Protein AF-A0A8J7MFQ8-F1 (afdb_monomer)

Radius of gyration: 33.69 Å; Cα contacts (8 Å, |Δi|>4): 1720; chains: 1; bounding box: 83×65×97 Å

Solvent-accessible surface area (backbone atoms only — not comparable to full-atom values): 35535 Å² total; per-residue (Å²): 137,80,77,78,64,94,74,76,73,58,37,31,50,92,82,82,82,95,74,84,88,79,73,49,67,64,44,39,50,71,27,27,42,55,61,32,41,74,76,40,66,82,61,28,21,62,82,36,40,43,28,40,36,26,29,36,77,41,82,85,57,55,12,30,39,45,61,48,83,76,19,79,51,64,63,86,39,49,34,44,31,30,82,93,31,46,75,94,58,68,66,74,48,88,53,82,77,22,49,20,75,64,37,34,54,33,40,30,36,20,47,6,61,85,56,19,55,23,46,40,53,62,28,41,39,39,30,29,40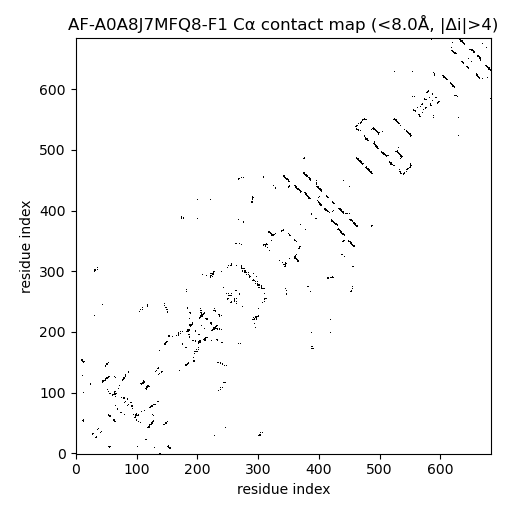,70,36,37,48,59,53,28,50,66,63,65,51,86,72,84,37,50,36,35,25,29,47,42,41,57,51,83,86,59,83,69,58,64,74,55,30,53,50,47,16,49,46,53,24,31,39,21,66,76,65,51,34,30,40,24,21,18,18,44,49,82,52,67,53,38,54,55,32,66,28,70,52,42,48,23,18,15,25,68,81,38,65,35,17,37,46,62,45,98,82,64,28,78,30,18,45,25,16,22,56,43,73,39,14,42,55,6,17,22,46,53,33,21,43,48,44,32,47,41,45,38,10,76,70,36,46,26,37,93,91,33,32,73,59,44,51,35,37,53,36,45,50,18,28,44,39,34,24,17,44,71,52,93,88,67,64,59,58,90,62,42,33,44,16,43,76,39,12,46,11,36,38,19,46,31,49,18,48,49,23,41,54,42,17,73,51,73,64,47,44,76,51,74,41,64,57,93,57,80,89,67,77,73,96,75,79,95,52,62,48,89,59,59,31,17,27,34,72,50,73,45,54,37,60,65,64,97,82,47,62,15,20,13,35,36,33,38,34,42,71,46,69,87,49,80,80,40,30,28,31,37,33,30,19,36,23,37,66,46,55,71,89,56,92,64,57,58,33,55,36,36,38,35,28,36,56,91,80,58,43,77,74,46,65,11,57,31,80,64,40,52,48,29,40,44,77,46,71,76,38,64,54,42,47,35,32,41,36,47,32,38,49,52,84,52,56,75,60,64,60,47,58,35,17,39,20,37,35,57,38,74,28,22,34,42,56,42,78,60,43,40,43,59,74,36,22,33,28,35,40,35,37,41,41,84,66,45,80,64,39,60,18,35,41,33,28,39,16,79,42,94,87,49,77,66,41,81,74,51,69,48,56,50,95,65,44,65,49,74,46,75,81,47,57,52,64,36,56,38,27,36,36,41,23,21,19,37,87,88,37,54,24,63,72,46,71,33,52,37,54,23,36,40,51,64,32,40,52,26,29,74,76,67,74,38,52,55,74,50,74,76,44,13,53,81,26,46,70,51,67,62,78,54,26,42,48,55,25,63,55,41,61,57,63,64,82,53,68,56,82,71,69,79,78,35,60,46,78,47,80,43,80,54,96,94,41,60,23,52,30,45,37,35,46,29,74,47,69,66,70,69,52,46,83,42,63,32,39,22,74,74,87,75,62,73,44,64,50,75,87,50,36,39,83,77,42,82,55,53,44,35,43,27,36,28,41,54,58,58,62,85,91,60,93,59,78,46,77,48,84,44,74,44,76,108

pLDDT: mean 88.93, std 12.57, range [28.03, 98.88]

Secondary structure (DSSP, 8-state):
-----SS----B-----------HHHHHHHTTHHHHHHH-TT-S-TT-EEEEEE--S-BTTB--BPPGGGTTS-GGGEEEE-SSSPSSS------GGGB-HHHHHHHHHHS-TTT-S-SS-SEEEEEEHHHIIIIIITTT---S-SEEEE--BS-SSSPPPHHHHHHHHHHHHHHHHHHT-EEEEE--SSSSPPTTTT-SSSEEEEESSS----PPPTTS----SEEESSSSHHHHHHHHHHHHHHHHHHHHTTTT-TT-HHHHTSHHHHHHHHHHHPBPPTT----TT-SSBTTTBT-B--HHHHHHHHHT-B---SEEEEEETT---PPPS--S-----SEEEEEEEEE-PEETTEEEEEEEEEEEEE---TTPEEEEEEEEE-PPPTT-SS---EEEEEEETTTTEEEEEE--SS-SEEEEEEEEE-SEEEEEEEEE-SSS-S-SEEEEEEEEEEEEEPPPPEEEEEEE-SSS-EEEEEE---SS-SEEEEEEESSSSS--EEEEEEETT--EEEE--PPTT-EEEEEEEEEETTEE-PPEEEEEEPPPHHHHHHHHHHS--SS-GGGSTT--SSSSS--HHHHHHHT--TTS--S--TTSEEEEEEEETTEEEEEEEEE-SSPPSSEEEEEEEESSSSS-B-STTTEEEEEE-SSEEEEEESS--TT-S--EEEEEEEE-

Mean predicted aligned error: 10.12 Å

InterPro domains:
  IPR000209 Peptidase S8/S53 domain [PF00082] (144-289)
  IPR003961 Fibronectin type III [PS50853] (464-554)
  IPR003961 Fibronectin type III [cd00063] (462-542)
  IPR008979 Galactose-binding-like domain superfamily [SSF49785] (358-456)
  IPR013783 Immunoglobulin-like fold [G3DSA:2.60.40.10] (468-555)
  IPR036116 Fibronectin type III superfamily [SSF49265] (455-537)
  IPR036852 Peptidase S8/S53 domain superfamily [G3DSA:3.40.50.200] (34-314)
  IPR036852 Peptidase S8/S53 domain superfamily [SSF52743] (40-305)

Sequence (684 aa):
MCVLGKQLLWLSCLMLVLFPQWTSAGELDEMGYSELMARQPALDGSGETVAMVEAMLSTDPPTYQPNPASTGLTTELFKYYDDDNPYPGVNDGYNSAKYSWHANAVVQAYCDTSTGVVKNPASVEVFEANSFINSVVGNGTAINSSVVNQSFIFTLSEQLPQTTSDAINSVYDNYTLNHDILFVSGVDNNSATPASAESYNGLHVGVLTATSSNQLTVDGRLKPEIISPGDRTSYATPYASGSAALLMQAAKLNHGGEGTSADAQQTVVVKTLLVNGAVKPDGWSRLAGESLARKWGAGMLDVNRSHLQLQGGQQAASVAELITAGSAPVPAPEVGVRVASLVGWNYATLSNDRVLGIRGDSVHHYYFTLPDVASANYQLTSSISWNRLANDTGINNLDFYLYERSSGNVVASSTSSVDNLEHIYQRDLPAGDYVLTVTKLANDRESVSQDYALAYAFEEQPVAPSDFLAEMLSDREISLSWMDVSSNETGYRILRSTSSSSGFTELTTVAADVVSYIDSSASPDTTYYYKLASVIGRAASDDLQANATTMKELDYWRLVNFGDSQPAGNSADEADYDGDGWSNLLEFALGSDPLASSDFPAGNFSLAMEEIDSSEYLTLSISRAALRTGISYQVEVSDNLEDWNSGEAYTVGLEDSETLLKVRLAETLGTVDKRFLRLKVAVD

Structure (mmCIF, N/CA/C/O backbone):
data_AF-A0A8J7MFQ8-F1
#
_entry.id   AF-A0A8J7MFQ8-F1
#
loop_
_atom_site.group_PDB
_atom_site.id
_atom_site.type_symbol
_atom_site.label_atom_id
_atom_site.label_alt_id
_atom_site.label_comp_id
_atom_site.label_asym_id
_atom_site.label_entity_id
_atom_site.label_seq_id
_atom_site.pdbx_PDB_ins_code
_atom_site.Cartn_x
_atom_site.Cartn_y
_atom_site.Cartn_z
_atom_site.occupancy
_atom_site.B_iso_or_equiv
_atom_site.auth_seq_id
_atom_site.auth_comp_id
_atom_site.auth_asym_id
_atom_site.auth_atom_id
_atom_site.pdbx_PDB_model_num
ATOM 1 N N . MET A 1 1 ? -5.767 23.389 30.834 1.00 29.95 1 MET A N 1
ATOM 2 C CA . MET A 1 1 ? -4.974 24.623 30.626 1.00 29.95 1 MET A CA 1
ATOM 3 C C . MET A 1 1 ? -3.517 24.350 30.972 1.00 29.95 1 MET A C 1
ATOM 5 O O . MET A 1 1 ? -3.057 24.729 32.043 1.00 29.95 1 MET A O 1
ATOM 9 N N . CYS A 1 2 ? -2.793 23.663 30.088 1.00 28.03 2 CYS A N 1
ATOM 10 C CA . CYS A 1 2 ? -1.341 23.772 30.077 1.00 28.03 2 CYS A CA 1
ATOM 11 C C . CYS A 1 2 ? -1.048 24.917 29.111 1.00 28.03 2 CYS A C 1
ATOM 13 O O . CYS A 1 2 ? -1.296 24.791 27.916 1.00 28.03 2 CYS A O 1
ATOM 15 N N . VAL A 1 3 ? -0.654 26.074 29.638 1.00 33.47 3 VAL A N 1
ATOM 16 C CA . VAL A 1 3 ? -0.114 27.145 28.802 1.00 33.47 3 VAL A CA 1
ATOM 17 C C . VAL A 1 3 ? 1.255 26.638 28.364 1.00 33.47 3 VAL A C 1
ATOM 19 O O . VAL A 1 3 ? 2.236 26.827 29.082 1.00 33.47 3 VAL A O 1
ATOM 22 N N . LEU A 1 4 ? 1.311 25.930 27.231 1.00 44.47 4 LEU A N 1
ATOM 23 C CA . LEU A 1 4 ? 2.538 25.823 26.450 1.00 44.47 4 LEU A CA 1
ATOM 24 C C . LEU A 1 4 ? 2.930 27.277 26.179 1.00 44.47 4 LEU A C 1
ATOM 26 O O . LEU A 1 4 ? 2.248 27.996 25.451 1.00 44.47 4 LEU A O 1
ATOM 30 N N . GLY A 1 5 ? 3.900 27.787 26.942 1.00 35.28 5 GLY A N 1
ATOM 31 C CA . GLY A 1 5 ? 4.305 29.182 26.844 1.00 35.28 5 GLY A CA 1
ATOM 32 C C . GLY A 1 5 ? 4.669 29.498 25.398 1.00 35.28 5 GLY A C 1
ATOM 33 O O . GLY A 1 5 ? 5.171 28.627 24.696 1.00 35.28 5 GLY A O 1
ATOM 34 N N . LYS A 1 6 ? 4.471 30.750 24.968 1.00 36.03 6 LYS A N 1
ATOM 35 C CA . LYS A 1 6 ? 4.876 31.293 23.652 1.00 36.03 6 LYS A CA 1
ATOM 36 C C . LYS A 1 6 ? 6.386 31.158 23.327 1.00 36.03 6 LYS A C 1
ATOM 38 O O . LYS A 1 6 ? 6.907 31.878 22.481 1.00 36.03 6 LYS A O 1
ATOM 43 N N . GLN A 1 7 ? 7.130 30.305 24.024 1.00 36.09 7 GLN A N 1
ATOM 44 C CA . GLN A 1 7 ? 8.532 30.025 23.768 1.00 36.09 7 GLN A CA 1
ATOM 45 C C . GLN A 1 7 ? 8.661 29.020 22.621 1.00 36.09 7 GLN A C 1
ATOM 47 O O . GLN A 1 7 ? 8.711 27.817 22.838 1.00 36.09 7 GLN A O 1
ATOM 52 N N . LEU A 1 8 ? 8.689 29.581 21.409 1.00 39.44 8 LEU A N 1
ATOM 53 C CA . LEU A 1 8 ? 9.356 29.087 20.200 1.00 39.44 8 LEU A CA 1
ATOM 54 C C . LEU A 1 8 ? 9.485 27.555 20.069 1.00 39.44 8 LEU A C 1
ATOM 56 O O . LEU A 1 8 ? 10.566 26.998 20.264 1.00 39.44 8 LEU A O 1
ATOM 60 N N . LEU A 1 9 ? 8.413 26.895 19.628 1.00 44.69 9 LEU A N 1
ATOM 61 C CA . LEU A 1 9 ? 8.547 25.663 18.849 1.00 44.69 9 LEU A CA 1
ATOM 62 C C . LEU A 1 9 ? 8.965 26.087 17.434 1.00 44.69 9 LEU A C 1
ATOM 64 O O . LEU A 1 9 ? 8.158 26.601 16.661 1.00 44.69 9 LEU A O 1
ATOM 68 N N . TRP A 1 10 ? 10.257 25.966 17.116 1.00 44.00 10 TRP A N 1
ATOM 69 C CA . TRP A 1 10 ? 10.751 26.158 15.750 1.00 44.00 10 TRP A CA 1
ATOM 70 C C . TRP A 1 10 ? 10.302 24.967 14.895 1.00 44.00 10 TRP A C 1
ATOM 72 O O . TRP A 1 10 ? 11.038 23.997 14.722 1.00 44.00 10 TRP A O 1
ATOM 82 N N . LEU A 1 11 ? 9.069 25.046 14.402 1.00 49.06 11 LEU A N 1
ATOM 83 C CA . LEU A 1 11 ? 8.521 24.156 13.387 1.00 49.06 11 LEU A CA 1
ATOM 84 C C . LEU A 1 11 ? 9.092 24.553 12.029 1.00 49.06 11 LEU A C 1
ATOM 86 O O . LEU A 1 11 ? 9.207 25.739 11.723 1.00 49.06 11 LEU A O 1
ATOM 90 N N . SER A 1 12 ? 9.414 23.577 11.193 1.00 43.16 12 SER A N 1
ATOM 91 C CA . SER A 1 12 ? 9.717 23.854 9.792 1.00 43.16 12 SER A CA 1
ATOM 92 C C . SER A 1 12 ? 9.321 22.676 8.915 1.00 43.16 12 SER A C 1
ATOM 94 O O . SER A 1 12 ? 9.260 21.542 9.395 1.00 43.16 12 SER A O 1
ATOM 96 N N . CYS A 1 13 ? 9.134 22.930 7.625 1.00 47.41 13 CYS A N 1
ATOM 97 C CA . CYS A 1 13 ? 9.001 21.863 6.646 1.00 47.41 13 CYS A CA 1
ATOM 98 C C . CYS A 1 13 ? 10.319 21.088 6.489 1.00 47.41 13 CYS A C 1
ATOM 100 O O . CYS A 1 13 ? 11.410 21.628 6.676 1.00 47.41 13 CYS A O 1
ATOM 102 N N . LEU A 1 14 ? 10.216 19.833 6.059 1.00 50.78 14 LEU A N 1
ATOM 103 C CA . LEU A 1 14 ? 11.346 18.966 5.723 1.00 50.78 14 LEU A CA 1
ATOM 104 C C . LEU A 1 14 ? 12.171 19.554 4.551 1.00 50.78 14 LEU A C 1
ATOM 106 O O . LEU A 1 14 ? 11.951 19.217 3.391 1.00 50.78 14 LEU A O 1
ATOM 110 N N . MET A 1 15 ? 13.121 20.459 4.822 1.00 38.81 15 MET A N 1
ATOM 111 C CA . MET A 1 15 ? 14.023 21.032 3.810 1.00 38.81 15 MET A CA 1
ATOM 112 C C . MET A 1 15 ? 15.295 20.191 3.634 1.00 38.81 15 MET A C 1
ATOM 114 O O . MET A 1 15 ? 16.070 20.038 4.571 1.00 38.81 15 MET A O 1
ATOM 118 N N . LEU A 1 16 ? 15.571 19.743 2.403 1.00 33.12 16 LEU A N 1
ATOM 119 C CA . LEU A 1 16 ? 16.632 20.307 1.550 1.00 33.12 16 LEU A CA 1
ATOM 120 C C . LEU A 1 16 ? 16.629 19.620 0.165 1.00 33.12 16 LEU A C 1
ATOM 122 O O . LEU A 1 16 ? 16.519 18.398 0.060 1.00 33.12 16 LEU A O 1
ATOM 126 N N . VAL A 1 17 ? 16.879 20.452 -0.851 1.00 32.59 17 VAL A N 1
ATOM 127 C CA . VAL A 1 17 ? 17.208 20.195 -2.268 1.00 32.59 17 VAL A CA 1
ATOM 128 C C . VAL A 1 17 ? 16.047 20.175 -3.281 1.00 32.59 17 VAL A C 1
ATOM 130 O O . VAL A 1 17 ? 15.182 19.306 -3.283 1.00 32.59 17 VAL A O 1
ATOM 133 N N . LEU A 1 18 ? 16.107 21.168 -4.179 1.00 38.00 18 LEU A N 1
ATOM 134 C CA . LEU A 1 18 ? 15.392 21.279 -5.451 1.00 38.00 18 LEU A CA 1
ATOM 135 C C . LEU A 1 18 ? 15.743 20.100 -6.367 1.00 38.00 18 LEU A C 1
ATOM 137 O O . LEU A 1 18 ? 16.881 20.017 -6.821 1.00 38.00 18 LEU A O 1
ATOM 141 N N . PHE A 1 19 ? 14.762 19.266 -6.703 1.00 35.38 19 PHE A N 1
ATOM 142 C CA . PHE A 1 19 ? 14.814 18.343 -7.840 1.00 35.38 19 PHE A CA 1
ATOM 143 C C . PHE A 1 19 ? 13.423 18.227 -8.491 1.00 35.38 19 PHE A C 1
ATOM 145 O O . PHE A 1 19 ? 12.433 18.611 -7.865 1.00 35.38 19 PHE A O 1
ATOM 152 N N . PRO A 1 20 ? 13.342 17.806 -9.770 1.00 34.34 20 PRO A N 1
ATOM 153 C CA . PRO A 1 20 ? 12.116 17.872 -10.554 1.00 34.34 20 PRO A CA 1
ATOM 154 C C . PRO A 1 20 ? 11.064 16.917 -9.988 1.00 34.34 20 PRO A C 1
ATOM 156 O O . PRO A 1 20 ? 11.384 15.788 -9.628 1.00 34.34 20 PRO A O 1
ATOM 159 N N . GLN A 1 21 ? 9.817 17.381 -9.936 1.00 38.88 21 GLN A N 1
ATOM 160 C CA . GLN A 1 21 ? 8.656 16.571 -9.586 1.00 38.88 21 GLN A CA 1
ATOM 161 C C . GLN A 1 21 ? 8.480 15.446 -10.617 1.00 38.88 21 GLN A C 1
ATOM 163 O O . GLN A 1 21 ? 8.310 15.726 -11.805 1.00 38.88 21 GLN A O 1
ATOM 168 N N . TRP A 1 22 ? 8.500 14.192 -10.163 1.00 41.41 22 TRP A N 1
ATOM 169 C CA . TRP A 1 22 ? 8.117 13.034 -10.966 1.00 41.41 22 TRP A CA 1
ATOM 170 C C . TRP A 1 22 ? 6.780 12.478 -10.455 1.00 41.41 22 TRP A C 1
ATOM 172 O O . TRP A 1 22 ? 6.706 11.925 -9.371 1.00 41.41 22 TRP A O 1
ATOM 182 N N . THR A 1 23 ? 5.748 12.683 -11.283 1.00 44.75 23 THR A N 1
ATOM 183 C CA . THR A 1 23 ? 4.590 11.807 -11.572 1.00 44.75 23 THR A CA 1
ATOM 184 C C . THR A 1 23 ? 3.717 11.255 -10.430 1.00 44.75 23 THR A C 1
ATOM 186 O O . THR A 1 23 ? 4.077 10.286 -9.779 1.00 44.75 23 THR A O 1
ATOM 189 N N . SER A 1 24 ? 2.473 11.744 -10.351 1.00 60.09 24 SER A N 1
ATOM 190 C CA . SER A 1 24 ? 1.407 11.290 -9.436 1.00 60.09 24 SER A CA 1
ATOM 191 C C . SER A 1 24 ? 0.603 10.066 -9.899 1.00 60.09 24 SER A C 1
ATOM 193 O O . SER A 1 24 ? 0.002 9.382 -9.079 1.00 60.09 24 SER A O 1
ATOM 195 N N . ALA A 1 25 ? 0.539 9.778 -11.205 1.00 59.59 25 ALA A N 1
ATOM 196 C CA . ALA A 1 25 ? -0.345 8.722 -11.719 1.00 59.59 25 ALA A CA 1
ATOM 197 C C . ALA A 1 25 ? 0.079 7.319 -11.247 1.00 59.59 25 ALA A C 1
ATOM 199 O O . ALA A 1 25 ? -0.765 6.554 -10.793 1.00 59.59 25 ALA A O 1
ATOM 200 N N . GLY A 1 26 ? 1.384 7.022 -11.287 1.00 72.69 26 GLY A N 1
ATOM 201 C CA . GLY A 1 26 ? 1.918 5.746 -10.798 1.00 72.69 26 GLY A CA 1
ATOM 202 C C . GLY A 1 26 ? 1.731 5.567 -9.290 1.00 72.69 26 GLY A C 1
ATOM 203 O O . GLY A 1 26 ? 1.365 4.486 -8.850 1.00 72.69 26 GLY A O 1
ATOM 204 N N . GLU A 1 27 ? 1.883 6.636 -8.504 1.00 82.56 27 GLU A N 1
ATOM 205 C CA . GLU A 1 27 ? 1.684 6.600 -7.048 1.00 82.56 27 GLU A CA 1
ATOM 206 C C . GLU A 1 27 ? 0.216 6.337 -6.673 1.00 82.56 27 GLU A C 1
ATOM 208 O O . GLU A 1 27 ? -0.064 5.527 -5.790 1.00 82.56 27 GLU A O 1
ATOM 213 N N . LEU A 1 28 ? -0.738 6.966 -7.373 1.00 88.06 28 LEU A N 1
ATOM 214 C CA . LEU A 1 28 ? -2.168 6.699 -7.183 1.00 88.06 28 LEU A CA 1
ATOM 215 C C . LEU A 1 28 ? -2.523 5.240 -7.528 1.00 88.06 28 LEU A C 1
ATOM 217 O O . LEU A 1 28 ? -3.304 4.606 -6.812 1.00 88.06 28 LEU A O 1
ATOM 221 N N . ASP A 1 29 ? -1.938 4.690 -8.593 1.00 87.75 29 ASP A N 1
ATOM 222 C CA . ASP A 1 29 ? -2.116 3.284 -8.967 1.00 87.75 29 ASP A CA 1
ATOM 223 C C . ASP A 1 29 ? -1.522 2.334 -7.908 1.00 87.75 29 ASP A C 1
ATOM 225 O O . ASP A 1 29 ? -2.185 1.374 -7.500 1.00 87.75 29 ASP A O 1
ATOM 229 N N . GLU A 1 30 ? -0.320 2.632 -7.396 1.00 86.06 30 GLU A N 1
ATOM 230 C CA . GLU A 1 30 ? 0.351 1.853 -6.343 1.00 86.06 30 GLU A CA 1
ATOM 231 C C . GLU A 1 30 ? -0.513 1.719 -5.084 1.00 86.06 30 GLU A C 1
ATOM 233 O O . GLU A 1 30 ? -0.597 0.630 -4.513 1.00 86.06 30 GLU A O 1
ATOM 238 N N . MET A 1 31 ? -1.224 2.783 -4.698 1.00 92.19 31 MET A N 1
ATOM 239 C CA . MET A 1 31 ? -2.114 2.778 -3.530 1.00 92.19 31 MET A CA 1
ATOM 240 C C . MET A 1 31 ? -3.567 2.361 -3.820 1.00 92.19 31 MET A C 1
ATOM 242 O O . MET A 1 31 ? -4.473 2.615 -3.019 1.00 92.19 31 MET A O 1
ATOM 246 N N . GLY A 1 32 ? -3.829 1.757 -4.982 1.00 93.69 32 GLY A N 1
ATOM 247 C CA . GLY A 1 32 ? -5.149 1.241 -5.357 1.00 93.69 32 GLY A CA 1
ATOM 248 C C . GLY A 1 32 ? -6.208 2.316 -5.631 1.00 93.69 32 GLY A C 1
ATOM 249 O O . GLY A 1 32 ? -7.392 1.999 -5.748 1.00 93.69 32 GLY A O 1
ATOM 250 N N . TYR A 1 33 ? -5.832 3.590 -5.757 1.00 95.38 33 TYR A N 1
ATOM 251 C CA . TYR A 1 33 ? -6.784 4.682 -5.974 1.00 95.38 33 TYR A CA 1
ATOM 252 C C . TYR A 1 33 ? -7.521 4.553 -7.307 1.00 95.38 33 TYR A C 1
ATOM 254 O O . TYR A 1 33 ? -8.744 4.686 -7.355 1.00 95.38 33 TYR A O 1
ATOM 262 N N . SER A 1 34 ? -6.807 4.258 -8.393 1.00 92.44 34 SER A N 1
ATOM 263 C CA . SER A 1 34 ? -7.421 4.177 -9.722 1.00 92.44 34 SER A CA 1
ATOM 264 C C . SER A 1 34 ? -8.443 3.049 -9.831 1.00 92.44 34 SER A C 1
ATOM 266 O O . SER A 1 34 ? -9.480 3.215 -10.473 1.00 92.44 34 SER A O 1
ATOM 268 N N . GLU A 1 35 ? -8.221 1.932 -9.138 1.00 93.06 35 GLU A N 1
ATOM 269 C CA . GLU A 1 35 ? -9.202 0.847 -9.039 1.00 93.06 35 GLU A CA 1
ATOM 270 C C . GLU A 1 35 ? -10.442 1.266 -8.250 1.00 93.06 35 GLU A C 1
ATOM 272 O O . GLU A 1 35 ? -11.569 0.969 -8.661 1.00 93.06 35 GLU A O 1
ATOM 277 N N . LEU A 1 36 ? -10.246 1.985 -7.137 1.00 96.50 36 LEU A N 1
ATOM 278 C CA . LEU A 1 36 ? -11.355 2.543 -6.372 1.00 96.50 36 LEU A CA 1
ATOM 279 C C . LEU A 1 36 ? -12.179 3.484 -7.252 1.00 96.50 36 LEU A C 1
ATOM 281 O O . LEU A 1 36 ? -13.397 3.347 -7.300 1.00 96.50 36 LEU A O 1
ATOM 285 N N . MET A 1 37 ? -11.537 4.393 -7.988 1.00 95.38 37 MET A N 1
ATOM 286 C CA . MET A 1 37 ? -12.227 5.337 -8.872 1.00 95.38 37 MET A CA 1
ATOM 287 C C . MET A 1 37 ? -12.928 4.645 -10.041 1.00 95.38 37 MET A C 1
ATOM 289 O O . MET A 1 37 ? -14.027 5.049 -10.415 1.00 95.38 37 MET A O 1
ATOM 293 N N . ALA A 1 38 ? -12.350 3.573 -10.589 1.00 95.44 38 ALA A N 1
ATOM 294 C CA . ALA A 1 38 ? -12.999 2.777 -11.627 1.00 95.44 38 ALA A CA 1
ATOM 295 C C . ALA A 1 38 ? -14.292 2.113 -11.120 1.00 95.44 38 ALA A C 1
ATOM 297 O O . ALA A 1 38 ? -15.272 2.007 -11.858 1.00 95.44 38 ALA A O 1
ATOM 298 N N . ARG A 1 39 ? -14.317 1.686 -9.852 1.00 95.88 39 ARG A N 1
ATOM 299 C CA . ARG A 1 39 ? -15.484 1.046 -9.228 1.00 95.88 39 ARG A CA 1
ATOM 300 C C . ARG A 1 39 ? -16.489 2.025 -8.635 1.00 95.88 39 ARG A C 1
ATOM 302 O O . ARG A 1 39 ? -17.683 1.735 -8.623 1.00 95.88 39 ARG A O 1
ATOM 309 N N . GLN A 1 40 ? -16.004 3.124 -8.073 1.00 97.38 40 GLN A N 1
ATOM 310 C CA . GLN A 1 40 ? -16.750 4.084 -7.265 1.00 97.38 40 GLN A CA 1
ATOM 311 C C . GLN A 1 40 ? -16.348 5.521 -7.626 1.00 97.38 40 GLN A C 1
ATOM 313 O O . GLN A 1 40 ? -15.820 6.249 -6.785 1.00 97.38 40 GLN A O 1
ATOM 318 N N . PRO A 1 41 ? -16.636 5.980 -8.855 1.00 96.19 41 PRO A N 1
ATOM 319 C CA . PRO A 1 41 ? -16.250 7.319 -9.308 1.00 96.19 41 PRO A CA 1
ATOM 320 C C . PRO A 1 41 ? -16.927 8.458 -8.526 1.00 96.19 41 PRO A C 1
ATOM 322 O O . PRO A 1 41 ? -16.532 9.609 -8.659 1.00 96.19 41 PRO A O 1
ATOM 325 N N . ALA A 1 42 ? -17.954 8.155 -7.723 1.00 96.12 42 ALA A N 1
ATOM 326 C CA . ALA A 1 42 ? -18.602 9.117 -6.834 1.00 96.12 42 ALA A CA 1
ATOM 327 C C . ALA A 1 42 ? -17.770 9.450 -5.578 1.00 96.12 42 ALA A C 1
ATOM 329 O O . ALA A 1 42 ? -18.092 10.415 -4.890 1.00 96.12 42 ALA A O 1
ATOM 330 N N . LEU A 1 43 ? -16.727 8.670 -5.266 1.00 97.62 43 LEU A N 1
ATOM 331 C CA . LEU A 1 43 ? -15.822 8.928 -4.143 1.00 97.62 43 LEU A CA 1
ATOM 332 C C . LEU A 1 43 ? -14.742 9.947 -4.526 1.00 97.62 43 LEU A C 1
ATOM 334 O O . LEU A 1 43 ? -13.554 9.652 -4.543 1.00 97.62 43 LEU A O 1
ATOM 338 N N . ASP A 1 44 ? -15.171 11.152 -4.878 1.00 95.88 44 ASP A N 1
ATOM 339 C CA . ASP A 1 44 ? -14.313 12.253 -5.321 1.00 95.88 44 ASP A CA 1
ATOM 340 C C . ASP A 1 44 ? -13.949 13.245 -4.202 1.00 95.88 44 ASP A C 1
ATOM 342 O O . ASP A 1 44 ? -13.234 14.217 -4.452 1.00 95.88 44 ASP A O 1
ATOM 346 N N . GLY A 1 45 ? -14.431 13.031 -2.974 1.00 96.94 45 GLY A N 1
ATOM 347 C CA . GLY A 1 45 ? -14.295 13.965 -1.854 1.00 96.94 45 GLY A CA 1
ATOM 348 C C . GLY A 1 45 ? -15.453 14.950 -1.690 1.00 96.94 45 GLY A C 1
ATOM 349 O O . GLY A 1 45 ? -15.422 15.781 -0.781 1.00 96.94 45 GLY A O 1
ATOM 350 N N . SER A 1 46 ? -16.483 14.879 -2.536 1.00 96.94 46 SER A N 1
ATOM 351 C CA . SER A 1 46 ? -17.648 15.757 -2.423 1.00 96.94 46 SER A CA 1
ATOM 352 C C . SER A 1 46 ? -18.346 15.622 -1.071 1.00 96.94 46 SER A C 1
ATOM 354 O O . SER A 1 46 ? -18.668 14.531 -0.601 1.00 96.94 46 SER A O 1
ATOM 356 N N . GLY A 1 47 ? -18.593 16.774 -0.442 1.00 95.69 47 GLY A N 1
ATOM 357 C CA . GLY A 1 47 ? -19.174 16.861 0.900 1.00 95.69 47 GLY A CA 1
ATOM 358 C C . GLY A 1 47 ? -18.157 16.770 2.043 1.00 95.69 47 GLY A C 1
ATOM 359 O O . GLY A 1 47 ? -18.536 17.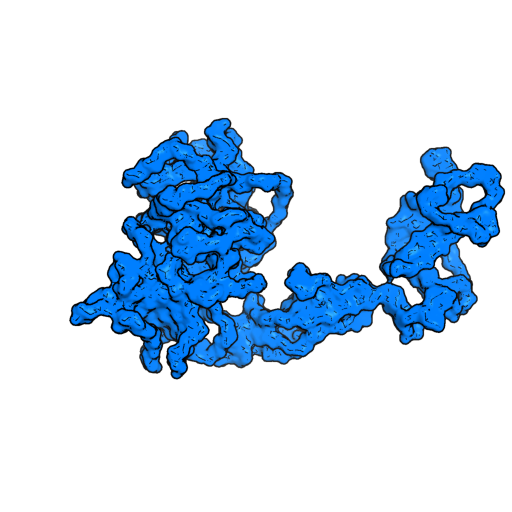023 3.187 1.00 95.69 47 GLY A O 1
ATOM 360 N N . GLU A 1 48 ? -16.885 16.482 1.758 1.00 97.12 48 GLU A N 1
ATOM 361 C CA . GLU A 1 48 ? -15.823 16.472 2.764 1.00 97.12 48 GLU A CA 1
ATOM 362 C C . GLU A 1 48 ? -15.167 17.847 2.896 1.00 97.12 48 GLU A C 1
ATOM 364 O O . GLU A 1 48 ? -14.712 18.441 1.916 1.00 97.12 48 GLU A O 1
ATOM 369 N N . THR A 1 49 ? -15.080 18.345 4.127 1.00 96.75 49 THR A N 1
ATOM 370 C CA . THR A 1 49 ? -14.096 19.372 4.476 1.00 96.75 49 THR A CA 1
ATOM 371 C C . THR A 1 49 ? -12.797 18.660 4.809 1.00 96.75 49 THR A C 1
ATOM 373 O O . THR A 1 49 ? -12.798 17.736 5.617 1.00 96.75 49 THR A O 1
ATOM 376 N N . VAL A 1 50 ? -11.702 19.105 4.205 1.00 96.12 50 VAL A N 1
ATOM 377 C CA . VAL A 1 50 ? -10.359 18.575 4.443 1.00 96.12 50 VAL A CA 1
ATOM 378 C C . VAL A 1 50 ? -9.496 19.643 5.090 1.00 96.12 50 VAL A C 1
ATOM 380 O O . VAL A 1 50 ? -9.564 20.815 4.718 1.00 96.12 50 VAL A O 1
ATOM 383 N N . ALA A 1 51 ? -8.678 19.238 6.058 1.00 97.38 51 ALA A N 1
ATOM 384 C CA . ALA A 1 51 ? -7.764 20.129 6.756 1.00 97.38 51 ALA A CA 1
ATOM 385 C C . ALA A 1 51 ? -6.308 19.705 6.545 1.00 97.38 51 ALA A C 1
ATOM 387 O O . ALA A 1 51 ? -5.985 18.518 6.620 1.00 97.38 51 ALA A O 1
ATOM 388 N N . MET A 1 52 ? -5.430 20.680 6.325 1.00 96.38 52 MET A N 1
ATOM 389 C CA . MET A 1 52 ? -3.979 20.505 6.328 1.00 96.38 52 MET A CA 1
ATOM 390 C C . MET A 1 52 ? -3.333 21.511 7.274 1.00 96.38 52 MET A C 1
ATOM 392 O O . MET A 1 52 ? -3.742 22.671 7.356 1.00 96.38 52 MET A O 1
ATOM 396 N N . VAL A 1 53 ? -2.318 21.058 7.996 1.00 95.69 53 VAL A N 1
ATOM 397 C CA . VAL A 1 53 ? -1.561 21.879 8.935 1.00 95.69 53 VAL A CA 1
ATOM 398 C C . VAL A 1 53 ? -0.120 21.915 8.459 1.00 95.69 53 VAL A C 1
ATOM 400 O O . VAL A 1 53 ? 0.496 20.870 8.273 1.00 95.69 53 VAL A O 1
ATOM 403 N N . GLU A 1 54 ? 0.419 23.115 8.275 1.00 91.81 54 GLU A N 1
ATOM 404 C CA . GLU A 1 54 ? 1.753 23.320 7.717 1.00 91.81 54 GLU A CA 1
ATOM 405 C C . GLU A 1 54 ? 2.623 24.159 8.645 1.00 91.81 54 GLU A C 1
ATOM 407 O O . GLU A 1 54 ? 2.193 25.156 9.233 1.00 91.81 54 GLU A O 1
ATOM 412 N N . ALA A 1 55 ? 3.885 23.755 8.758 1.00 86.38 55 ALA A N 1
ATOM 413 C CA . ALA A 1 55 ? 4.897 24.549 9.429 1.00 86.38 55 ALA A CA 1
ATOM 414 C C . ALA A 1 55 ? 5.326 25.731 8.550 1.00 86.38 55 ALA A C 1
ATOM 416 O O . ALA A 1 55 ? 5.405 25.627 7.326 1.00 86.38 55 ALA A O 1
ATOM 417 N N . MET A 1 56 ? 5.656 26.854 9.182 1.00 82.56 56 MET A N 1
ATOM 418 C CA . MET A 1 56 ? 6.173 28.017 8.466 1.00 82.56 56 MET A CA 1
ATOM 419 C C . MET A 1 56 ? 7.615 27.797 7.971 1.00 82.56 56 MET A C 1
ATOM 421 O O . MET A 1 56 ? 8.457 27.267 8.695 1.00 82.56 56 MET A O 1
ATOM 425 N N . LEU A 1 57 ? 7.925 28.236 6.746 1.00 77.50 57 LEU A N 1
ATOM 426 C CA . LEU A 1 57 ? 9.291 28.224 6.187 1.00 77.50 57 LEU A CA 1
ATOM 427 C C . LEU A 1 57 ? 10.079 29.517 6.458 1.00 77.50 57 LEU A C 1
ATOM 429 O O . LEU A 1 57 ? 11.307 29.531 6.417 1.00 77.50 57 LEU A O 1
ATOM 433 N N . SER A 1 58 ? 9.365 30.608 6.701 1.00 76.69 58 SER A N 1
ATOM 434 C CA . SER A 1 58 ? 9.838 31.944 7.060 1.00 76.69 58 SER A CA 1
ATOM 435 C C . SER A 1 58 ? 8.889 32.485 8.116 1.00 76.69 58 SER A C 1
ATOM 437 O O . SER A 1 58 ? 7.726 32.101 8.111 1.00 76.69 58 SER A O 1
ATOM 439 N N . THR A 1 59 ? 9.358 33.355 9.008 1.00 74.75 59 THR A N 1
ATOM 440 C CA . THR A 1 59 ? 8.562 33.890 10.125 1.00 74.75 59 THR A CA 1
ATOM 441 C C . THR A 1 59 ? 7.989 35.284 9.863 1.00 74.75 59 THR A C 1
ATOM 443 O O . THR A 1 59 ? 7.110 35.716 10.599 1.00 74.75 59 THR A O 1
ATOM 446 N N . ASP A 1 60 ? 8.488 36.009 8.856 1.00 78.56 60 ASP A N 1
ATOM 447 C CA . ASP A 1 60 ? 8.056 37.382 8.551 1.00 78.56 60 ASP A CA 1
ATOM 448 C C . ASP A 1 60 ? 7.970 37.633 7.026 1.00 78.56 60 ASP A C 1
ATOM 450 O O . ASP A 1 60 ? 8.991 37.905 6.385 1.00 78.56 60 ASP A O 1
ATOM 454 N N . PRO A 1 61 ? 6.773 37.498 6.419 1.00 78.38 61 PRO A N 1
ATOM 455 C CA . PRO A 1 61 ? 5.564 36.927 7.022 1.00 78.38 61 PRO A CA 1
ATOM 456 C C . PRO A 1 61 ? 5.669 35.388 7.158 1.00 78.38 61 PRO A C 1
ATOM 458 O O . PRO A 1 61 ? 6.514 34.774 6.497 1.00 78.38 61 PRO A O 1
ATOM 461 N N . PRO A 1 62 ? 4.814 34.745 7.982 1.00 83.44 62 PRO A N 1
ATOM 462 C CA . PRO A 1 62 ? 4.780 33.291 8.115 1.00 83.44 62 PRO A CA 1
ATOM 463 C C . PRO A 1 62 ? 4.417 32.619 6.785 1.00 83.44 62 PRO A C 1
ATOM 465 O O . PRO A 1 62 ? 3.303 32.796 6.290 1.00 83.44 62 PRO A O 1
ATOM 468 N N . THR A 1 63 ? 5.333 31.851 6.188 1.00 90.19 63 THR A N 1
ATOM 469 C CA . THR A 1 63 ? 5.091 31.176 4.899 1.00 90.19 63 THR A CA 1
ATOM 470 C C . THR A 1 63 ? 4.640 29.729 5.078 1.00 90.19 63 THR A C 1
ATOM 472 O O . THR A 1 63 ? 5.455 28.843 5.318 1.00 90.19 63 THR A O 1
ATOM 475 N N . TYR A 1 64 ? 3.339 29.479 4.924 1.00 92.56 64 TYR A N 1
ATOM 476 C CA . TYR A 1 64 ? 2.704 28.159 5.091 1.00 92.56 64 TYR A CA 1
ATOM 477 C C . TYR A 1 64 ? 1.594 27.889 4.061 1.00 92.56 64 TYR A C 1
ATOM 479 O O . TYR A 1 64 ? 1.069 26.783 3.986 1.00 92.56 64 TYR A O 1
ATOM 487 N N . GLN A 1 65 ? 1.205 28.893 3.270 1.00 94.69 65 GLN A N 1
ATOM 488 C CA . GLN A 1 65 ? 0.027 28.806 2.414 1.00 94.69 65 GLN A CA 1
ATOM 489 C C . GLN A 1 65 ? 0.365 28.136 1.074 1.00 94.69 65 GLN A C 1
ATOM 491 O O . GLN A 1 65 ? 1.250 28.631 0.365 1.00 94.69 65 GLN A O 1
ATOM 496 N N . PRO A 1 66 ? -0.346 27.071 0.658 1.00 95.06 66 PRO A N 1
ATOM 497 C CA . PRO A 1 66 ? -0.357 26.671 -0.741 1.00 95.06 66 PRO A CA 1
ATOM 498 C C . PRO A 1 66 ? -1.064 27.721 -1.602 1.00 95.06 66 PRO A C 1
ATOM 500 O O . PRO A 1 66 ? -1.981 28.405 -1.139 1.00 95.06 66 PRO A O 1
ATOM 503 N N . ASN A 1 67 ? -0.688 27.805 -2.878 1.00 94.69 67 ASN A N 1
ATOM 504 C CA . ASN A 1 67 ? -1.403 28.605 -3.864 1.00 94.69 67 ASN A CA 1
ATOM 505 C C . ASN A 1 67 ? -2.566 27.781 -4.457 1.00 94.69 67 ASN A C 1
ATOM 507 O O . ASN A 1 67 ? -2.292 26.794 -5.147 1.00 94.69 67 ASN A O 1
ATOM 511 N N . PRO A 1 68 ? -3.841 28.189 -4.290 1.00 93.81 68 PRO A N 1
ATOM 512 C CA . PRO A 1 68 ? -4.991 27.447 -4.816 1.00 93.81 68 PRO A CA 1
ATOM 513 C C . PRO A 1 68 ? -4.916 27.199 -6.322 1.00 93.81 68 PRO A C 1
ATOM 515 O O . PRO A 1 68 ? -5.320 26.142 -6.801 1.00 93.81 68 PRO A O 1
ATOM 518 N N . ALA A 1 69 ? -4.330 28.141 -7.071 1.00 92.56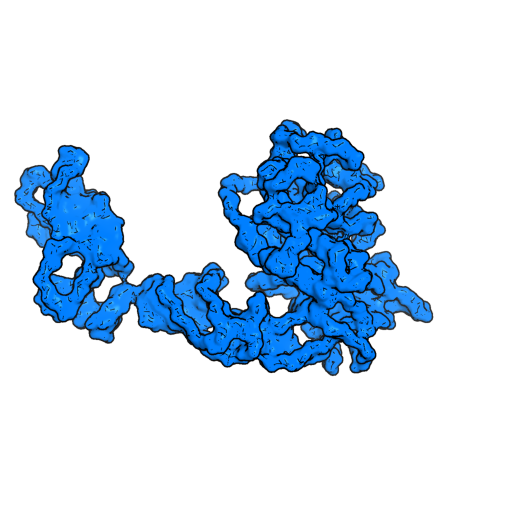 69 ALA A N 1
ATOM 519 C CA . ALA A 1 69 ? -4.198 28.045 -8.522 1.00 92.56 69 ALA A CA 1
ATOM 520 C C . ALA A 1 69 ? -3.354 26.843 -8.986 1.00 92.56 69 ALA A C 1
ATOM 522 O O . ALA A 1 69 ? -3.370 26.514 -10.168 1.00 92.56 69 ALA A O 1
ATOM 523 N N . SER A 1 70 ? -2.623 26.191 -8.078 1.00 91.12 70 SER A N 1
ATOM 524 C CA . SER A 1 70 ? -1.833 24.996 -8.372 1.00 91.12 70 SER A CA 1
ATOM 525 C C . SER A 1 70 ? -2.618 23.681 -8.338 1.00 91.12 70 SER A C 1
ATOM 527 O O . SER A 1 70 ? -2.043 22.668 -8.719 1.00 91.12 70 SER A O 1
ATOM 529 N N . THR A 1 71 ? -3.885 23.705 -7.893 1.00 91.19 71 THR A N 1
ATOM 530 C CA . THR A 1 71 ? -4.690 22.497 -7.599 1.00 91.19 71 THR A CA 1
ATOM 531 C C . THR A 1 71 ? -5.817 22.210 -8.608 1.00 91.19 71 THR A C 1
ATOM 533 O O . THR A 1 71 ? -6.554 21.224 -8.514 1.00 91.19 71 THR A O 1
ATOM 536 N N . GLY A 1 72 ? -6.057 23.144 -9.534 1.00 92.38 72 GLY A N 1
ATOM 537 C CA . GLY A 1 72 ? -7.257 23.162 -10.383 1.00 92.38 72 GLY A CA 1
ATOM 538 C C . GLY A 1 72 ? -8.573 23.450 -9.638 1.00 92.38 72 GLY A C 1
ATOM 539 O O . GLY A 1 72 ? -9.614 23.575 -10.281 1.00 92.38 72 GLY A O 1
ATOM 540 N N . LEU A 1 73 ? -8.542 23.599 -8.309 1.00 94.62 73 LEU A N 1
ATOM 541 C CA . LEU A 1 73 ? -9.691 23.958 -7.480 1.00 94.62 73 LEU A CA 1
ATOM 542 C C . LEU A 1 73 ? -9.924 25.477 -7.460 1.00 94.62 73 LEU A C 1
ATOM 544 O O . LEU A 1 73 ? -9.018 26.287 -7.667 1.00 94.62 73 LEU A O 1
ATOM 548 N N . THR A 1 74 ? -11.162 25.881 -7.175 1.00 92.75 74 THR A N 1
ATOM 549 C CA . THR A 1 74 ? -11.535 27.297 -7.071 1.00 92.75 74 THR A CA 1
ATOM 550 C C . THR A 1 74 ? -11.005 27.916 -5.777 1.00 92.75 74 THR A C 1
ATOM 552 O O . THR A 1 74 ? -11.123 27.324 -4.703 1.00 92.75 74 THR A O 1
ATOM 555 N N . THR A 1 75 ? -10.480 29.141 -5.855 1.00 92.56 75 THR A N 1
ATOM 556 C CA . THR A 1 75 ? -9.877 29.869 -4.722 1.00 92.56 75 THR A CA 1
ATOM 557 C C . THR A 1 75 ? -10.801 30.028 -3.511 1.00 92.56 75 THR A C 1
ATOM 559 O O . THR A 1 75 ? -10.329 30.122 -2.383 1.00 92.56 75 THR A O 1
ATOM 562 N N . GLU A 1 76 ? -12.116 30.037 -3.720 1.00 91.81 76 GLU A N 1
ATOM 563 C CA . GLU A 1 76 ? -13.144 30.206 -2.694 1.00 91.81 76 GLU A CA 1
ATOM 564 C C . GLU A 1 76 ? -13.226 29.026 -1.716 1.00 91.81 76 GLU A C 1
ATOM 566 O O . GLU A 1 76 ? -13.717 29.208 -0.595 1.00 91.81 76 GLU A O 1
ATOM 571 N N . LEU A 1 77 ? -12.745 27.845 -2.124 1.00 93.94 77 LEU A N 1
ATOM 572 C CA . LEU A 1 77 ? -12.699 26.644 -1.286 1.00 93.94 77 LEU A CA 1
ATOM 573 C C . LEU A 1 77 ? -11.625 26.740 -0.202 1.00 93.94 77 LEU A C 1
ATOM 575 O O . LEU A 1 77 ? -11.762 26.104 0.838 1.00 93.94 77 LEU A O 1
ATOM 579 N N . PHE A 1 78 ? -10.582 27.544 -0.416 1.00 95.50 78 PHE A N 1
ATOM 580 C CA . PHE A 1 78 ? -9.451 27.632 0.498 1.00 95.50 78 PHE A CA 1
ATOM 581 C C . PHE A 1 78 ? -9.725 28.617 1.634 1.00 95.50 78 PHE A C 1
ATOM 583 O O . PHE A 1 78 ? -10.146 29.762 1.410 1.00 95.50 78 PHE A O 1
ATOM 590 N N . LYS A 1 79 ? -9.472 28.159 2.862 1.00 94.69 79 LYS A N 1
ATOM 591 C CA . LYS A 1 79 ? -9.536 28.940 4.099 1.00 94.69 79 LYS A CA 1
ATOM 592 C C . LYS A 1 79 ? -8.182 28.883 4.788 1.00 94.69 79 LYS A C 1
ATOM 594 O O . LYS A 1 79 ? -7.670 27.791 4.991 1.00 94.69 79 LYS A O 1
ATOM 599 N N . TYR A 1 80 ? -7.617 30.033 5.144 1.00 94.81 80 TYR A N 1
ATOM 600 C CA . TYR A 1 80 ? -6.294 30.109 5.768 1.00 94.81 80 TYR A CA 1
ATOM 601 C C . TYR A 1 80 ? -6.391 30.671 7.180 1.00 94.81 80 TYR A C 1
ATOM 603 O O . TYR A 1 80 ? -7.048 31.694 7.385 1.00 94.81 80 TYR A O 1
ATOM 611 N N . TYR A 1 81 ? -5.722 30.011 8.124 1.00 93.69 81 TYR A N 1
ATOM 612 C CA . TYR A 1 81 ? -5.759 30.348 9.542 1.00 93.69 81 TYR A CA 1
ATOM 613 C C . TYR A 1 81 ? -4.352 30.402 10.140 1.00 93.69 81 TYR A C 1
ATOM 615 O O . TYR A 1 81 ? -3.553 29.478 9.979 1.00 93.69 81 TYR A O 1
ATOM 623 N N . ASP A 1 82 ? -4.069 31.481 10.862 1.00 91.75 82 ASP A N 1
ATOM 624 C CA . ASP A 1 82 ? -2.827 31.721 11.600 1.00 91.75 82 ASP A CA 1
ATOM 625 C C . ASP A 1 82 ? -3.096 32.642 12.804 1.00 91.75 82 ASP A C 1
ATOM 627 O O . ASP A 1 82 ? -4.245 32.922 13.137 1.00 91.75 82 ASP A O 1
ATOM 631 N N . ASP A 1 83 ? -2.052 33.112 13.488 1.00 87.94 83 ASP A N 1
ATOM 632 C CA . ASP A 1 83 ? -2.212 33.974 14.666 1.00 87.94 83 ASP A CA 1
ATOM 633 C C . ASP A 1 83 ? -2.825 35.351 14.352 1.00 87.94 83 ASP A C 1
ATOM 635 O O . ASP A 1 83 ? -3.455 35.947 15.231 1.00 87.94 83 ASP A O 1
ATOM 639 N N . ASP A 1 84 ? -2.671 35.851 13.119 1.00 87.50 84 ASP A N 1
ATOM 640 C CA . ASP A 1 84 ? -3.328 37.086 12.675 1.00 87.50 84 ASP A CA 1
ATOM 641 C C . ASP A 1 84 ? -4.807 36.822 12.338 1.00 87.50 84 ASP A C 1
ATOM 643 O O . ASP A 1 84 ? -5.660 37.688 12.545 1.00 87.50 84 ASP A O 1
ATOM 647 N N . ASN A 1 85 ? -5.107 35.604 11.871 1.00 89.25 85 ASN A N 1
ATOM 648 C CA . ASN A 1 85 ? -6.425 35.142 11.436 1.00 89.25 85 ASN A CA 1
ATOM 649 C C . ASN A 1 85 ? -6.843 33.851 12.156 1.00 89.25 85 ASN A C 1
ATOM 651 O O . ASN A 1 85 ? -6.858 32.772 11.550 1.00 89.25 85 ASN A O 1
ATOM 655 N N . PRO A 1 86 ? -7.178 33.927 13.456 1.00 89.25 86 PRO A N 1
ATOM 656 C CA . PRO A 1 86 ? -7.412 32.740 14.266 1.00 89.25 86 PRO A CA 1
ATOM 657 C C . PRO A 1 86 ? -8.725 32.041 13.901 1.00 89.25 86 PRO A C 1
ATOM 659 O O . PRO A 1 86 ? -9.726 32.679 13.574 1.00 89.25 86 PRO A O 1
ATOM 662 N N . TYR A 1 87 ? -8.755 30.716 14.043 1.00 91.44 87 TYR A N 1
ATOM 663 C CA . TYR A 1 87 ? -9.974 29.917 13.915 1.00 91.44 87 TYR A CA 1
ATOM 664 C C . TYR A 1 87 ? -10.805 29.917 15.223 1.00 91.44 87 TYR A C 1
ATOM 666 O O . TYR A 1 87 ? -10.220 29.813 16.303 1.00 91.44 87 TYR A O 1
ATOM 674 N N . PRO A 1 88 ? -12.156 29.949 15.172 1.00 86.00 88 PRO A N 1
ATOM 675 C CA . PRO A 1 88 ? -12.991 30.199 14.000 1.00 86.00 88 PRO A CA 1
ATOM 676 C C . PRO A 1 88 ? -13.074 31.711 13.739 1.00 86.00 88 PRO A C 1
ATOM 678 O O . PRO A 1 88 ? -13.530 32.476 14.590 1.00 86.00 88 PRO A O 1
ATOM 681 N N . GLY A 1 89 ? -12.643 32.157 12.561 1.00 76.56 89 GLY A N 1
ATOM 682 C CA . GLY A 1 89 ? -12.514 33.583 12.264 1.00 76.56 89 GLY A CA 1
ATOM 683 C C . GLY A 1 89 ? -12.594 33.907 10.780 1.00 76.56 89 GLY A C 1
ATOM 684 O O . GLY A 1 89 ? -12.988 33.075 9.959 1.00 76.56 89 GLY A O 1
ATOM 685 N N . VAL A 1 90 ? -12.285 35.161 10.447 1.00 67.38 90 VAL A N 1
ATOM 686 C CA . VAL A 1 90 ? -12.399 35.678 9.081 1.00 67.38 90 VAL A CA 1
ATOM 687 C C . VAL A 1 90 ? -11.344 35.012 8.199 1.00 67.38 90 VAL A C 1
ATOM 689 O O . VAL A 1 90 ? -10.159 35.058 8.498 1.00 67.38 90 VAL A O 1
ATOM 692 N N . ASN A 1 91 ? -11.800 34.384 7.114 1.00 69.69 91 ASN A N 1
ATOM 693 C CA . ASN A 1 91 ? -10.936 33.869 6.058 1.00 69.69 91 ASN A CA 1
ATOM 694 C C . ASN A 1 91 ? -10.252 35.033 5.331 1.00 69.69 91 ASN A C 1
ATOM 696 O O . ASN A 1 91 ? -10.937 35.793 4.642 1.00 69.69 91 ASN A O 1
ATOM 700 N N . ASP A 1 92 ? -8.928 35.111 5.419 1.00 70.56 92 ASP A N 1
ATOM 701 C CA . ASP A 1 92 ? -8.135 36.143 4.740 1.00 70.56 92 ASP A CA 1
ATOM 702 C C . ASP A 1 92 ? -7.910 35.862 3.243 1.00 70.56 92 ASP A C 1
ATOM 704 O O . ASP A 1 92 ? -7.430 36.722 2.502 1.00 70.56 92 ASP A O 1
ATOM 708 N N . GLY A 1 93 ? -8.301 34.673 2.766 1.00 83.88 93 GLY A N 1
ATOM 709 C CA . GLY A 1 93 ? -7.987 34.219 1.415 1.00 83.88 93 GLY A CA 1
ATOM 710 C C . GLY A 1 93 ? -6.481 34.016 1.213 1.00 83.88 93 GLY A C 1
ATOM 711 O O . GLY A 1 93 ? -5.679 34.121 2.141 1.00 83.88 93 GLY A O 1
ATOM 712 N N . TYR A 1 94 ? -6.087 33.674 -0.013 1.00 93.00 94 TYR A N 1
ATOM 713 C CA . TYR A 1 94 ? -4.682 33.427 -0.331 1.00 93.00 94 TYR A CA 1
ATOM 714 C C . TYR A 1 94 ? -3.860 34.724 -0.327 1.00 93.00 94 TYR A C 1
ATOM 716 O O . TYR A 1 94 ? -4.206 35.696 -1.004 1.00 93.00 94 TYR A O 1
ATOM 724 N N . ASN A 1 95 ? -2.723 34.706 0.367 1.00 93.12 95 ASN A N 1
ATOM 725 C CA . ASN A 1 95 ? -1.741 35.780 0.397 1.00 93.12 95 ASN A CA 1
ATOM 726 C C . ASN A 1 95 ? -0.406 35.287 -0.175 1.00 93.12 95 ASN A C 1
ATOM 728 O O . ASN A 1 95 ? 0.315 34.516 0.455 1.00 93.12 95 ASN A O 1
ATOM 732 N N . SER A 1 96 ? -0.020 35.803 -1.345 1.00 92.94 96 SER A N 1
ATOM 733 C CA . SER A 1 96 ? 1.221 35.401 -2.019 1.00 92.94 96 SER A CA 1
ATOM 734 C C . SER A 1 96 ? 2.494 35.685 -1.219 1.00 92.94 96 SER A C 1
ATOM 736 O O . SER A 1 96 ? 3.520 35.067 -1.485 1.00 92.94 96 SER A O 1
ATOM 738 N N . ALA A 1 97 ? 2.459 36.603 -0.247 1.00 92.94 97 ALA A N 1
ATOM 739 C CA . ALA A 1 97 ? 3.590 36.837 0.647 1.00 92.94 97 ALA A CA 1
ATOM 740 C C . ALA A 1 97 ? 3.772 35.694 1.665 1.00 92.94 97 ALA A C 1
ATOM 742 O O . ALA A 1 97 ? 4.891 35.460 2.107 1.00 92.94 97 ALA A O 1
ATOM 743 N N . LYS A 1 98 ? 2.698 34.959 1.992 1.00 93.56 98 LYS A N 1
ATOM 744 C CA . LYS A 1 98 ? 2.679 33.792 2.892 1.00 93.56 98 LYS A CA 1
ATOM 745 C C . LYS A 1 98 ? 2.811 32.452 2.132 1.00 93.56 98 LYS A C 1
ATOM 747 O O . LYS A 1 98 ? 2.579 31.393 2.714 1.00 93.56 98 LYS A O 1
ATOM 752 N N . TYR A 1 99 ? 3.192 32.480 0.850 1.00 93.94 99 TYR A N 1
ATOM 753 C CA . TYR A 1 99 ? 3.336 31.293 -0.004 1.00 93.94 99 TYR A CA 1
ATOM 754 C C . TYR A 1 99 ? 4.413 30.317 0.495 1.00 93.94 99 TYR A C 1
ATOM 756 O O . TYR A 1 99 ? 5.536 30.723 0.797 1.00 93.94 99 TYR A O 1
ATOM 764 N N . SER A 1 100 ? 4.098 29.021 0.490 1.00 92.69 100 SER A N 1
ATOM 765 C CA . SER A 1 100 ? 5.031 27.925 0.766 1.00 92.69 100 SER A CA 1
ATOM 766 C C . SER A 1 100 ? 5.025 26.910 -0.375 1.00 92.69 100 SER A C 1
ATOM 768 O O . SER A 1 100 ? 3.990 26.334 -0.704 1.00 92.69 100 SER A O 1
ATOM 770 N N . TRP A 1 101 ? 6.200 26.649 -0.957 1.00 89.12 101 TRP A N 1
ATOM 771 C CA . TRP A 1 101 ? 6.359 25.624 -1.996 1.00 89.12 101 TRP A CA 1
ATOM 772 C C . TRP A 1 101 ? 6.103 24.210 -1.458 1.00 89.12 101 TRP A C 1
ATOM 774 O O . TRP A 1 101 ? 5.599 23.366 -2.192 1.00 89.12 101 TRP A O 1
ATOM 784 N N . HIS A 1 102 ? 6.423 23.963 -0.182 1.00 89.31 102 HIS A N 1
ATOM 785 C CA . HIS A 1 102 ? 6.201 22.674 0.468 1.00 89.31 102 HIS A CA 1
ATOM 786 C C . HIS A 1 102 ? 4.706 22.419 0.633 1.00 89.31 102 HIS A C 1
ATOM 788 O O . HIS A 1 102 ? 4.195 21.411 0.152 1.00 89.31 102 HIS A O 1
ATOM 794 N N . ALA A 1 103 ? 3.994 23.391 1.208 1.00 93.25 103 ALA A N 1
ATOM 795 C CA . ALA A 1 103 ? 2.546 23.327 1.344 1.00 93.25 103 ALA A CA 1
ATOM 796 C C . ALA A 1 103 ? 1.862 23.155 -0.019 1.00 93.25 103 ALA A C 1
ATOM 798 O O . ALA A 1 103 ? 0.876 22.433 -0.141 1.00 93.25 103 ALA A O 1
ATOM 799 N N . ASN A 1 104 ? 2.418 23.784 -1.062 1.00 92.88 104 ASN A N 1
ATOM 800 C CA . ASN A 1 104 ? 1.939 23.633 -2.429 1.00 92.88 104 ASN A CA 1
ATOM 801 C C . ASN A 1 104 ? 2.055 22.188 -2.942 1.00 92.88 104 ASN A C 1
ATOM 803 O O . ASN A 1 104 ? 1.121 21.690 -3.556 1.00 92.88 104 ASN A O 1
ATOM 807 N N . ALA A 1 105 ? 3.166 21.500 -2.669 1.00 90.56 105 ALA A N 1
ATOM 808 C CA . ALA A 1 105 ? 3.328 20.092 -3.033 1.00 90.56 105 ALA A CA 1
ATOM 809 C C . ALA A 1 105 ? 2.401 19.172 -2.215 1.00 90.56 105 ALA A C 1
ATOM 811 O O . ALA A 1 105 ? 1.758 18.290 -2.779 1.00 90.56 105 ALA A O 1
ATOM 812 N N . VAL A 1 106 ? 2.273 19.415 -0.905 1.00 93.56 106 VAL A N 1
ATOM 813 C CA . VAL A 1 106 ? 1.383 18.640 -0.020 1.00 93.56 106 VAL A CA 1
ATOM 814 C C . VAL A 1 106 ? -0.070 18.747 -0.477 1.00 93.56 106 VAL A C 1
ATOM 816 O O . VAL A 1 106 ? -0.753 17.729 -0.601 1.00 93.56 106 VAL A O 1
ATOM 819 N N . VAL A 1 107 ? -0.545 19.958 -0.791 1.00 95.00 107 VAL A N 1
ATOM 820 C CA . VAL A 1 107 ? -1.926 20.125 -1.253 1.00 95.00 107 VAL A CA 1
ATOM 821 C C . VAL A 1 107 ? -2.158 19.505 -2.628 1.00 95.00 107 VAL A C 1
ATOM 823 O O . VAL A 1 107 ? -3.259 19.044 -2.881 1.00 95.00 107 VAL A O 1
ATOM 826 N N . GLN A 1 108 ? -1.151 19.436 -3.502 1.00 93.31 108 GLN A N 1
ATOM 827 C CA . GLN A 1 108 ? -1.297 18.793 -4.813 1.00 93.31 108 GLN A CA 1
ATOM 828 C C . GLN A 1 108 ? -1.447 17.270 -4.718 1.00 93.31 108 GLN A C 1
ATOM 830 O O . GLN A 1 108 ? -2.170 16.674 -5.515 1.00 93.31 108 GLN A O 1
ATOM 835 N N . ALA A 1 109 ? -0.801 16.637 -3.737 1.00 92.88 109 ALA A N 1
ATOM 836 C CA . ALA A 1 109 ? -1.004 15.218 -3.443 1.00 92.88 109 ALA A CA 1
ATOM 837 C C . ALA A 1 109 ? -2.341 14.974 -2.716 1.00 92.88 109 ALA A C 1
ATOM 839 O O . ALA A 1 109 ? -3.029 13.986 -2.967 1.00 92.88 109 ALA A O 1
ATOM 840 N N . TYR A 1 110 ? -2.749 15.891 -1.834 1.00 95.38 110 TYR A N 1
ATOM 841 C CA . TYR A 1 110 ? -3.979 15.735 -1.057 1.00 95.38 110 TYR A CA 1
ATOM 842 C C . TYR A 1 110 ? -5.236 16.059 -1.882 1.00 95.38 110 TYR A C 1
ATOM 844 O O . TYR A 1 110 ? -6.145 15.235 -1.984 1.00 95.38 110 TYR A O 1
ATOM 852 N N . CYS A 1 111 ? -5.280 17.265 -2.453 1.00 93.12 111 CYS A N 1
ATOM 853 C CA . CYS A 1 111 ? -6.458 17.947 -2.986 1.00 93.12 111 CYS A CA 1
ATOM 854 C C . CYS A 1 111 ? -6.151 18.682 -4.306 1.00 93.12 111 CYS A C 1
ATOM 856 O O . CYS A 1 111 ? -6.045 19.908 -4.336 1.00 93.12 111 CYS A O 1
ATOM 858 N N . ASP A 1 112 ? -6.027 17.938 -5.404 1.00 93.38 112 ASP A N 1
ATOM 859 C CA . ASP A 1 112 ? -5.854 18.458 -6.766 1.00 93.38 112 ASP A CA 1
ATOM 860 C C . ASP A 1 112 ? -6.745 17.677 -7.736 1.00 93.38 112 ASP A C 1
ATOM 862 O O . ASP A 1 112 ? -6.879 16.458 -7.638 1.00 93.38 112 ASP A O 1
ATOM 866 N N . THR A 1 113 ? -7.357 18.381 -8.686 1.00 92.31 113 THR A N 1
ATOM 867 C CA . THR A 1 113 ? -8.320 17.796 -9.641 1.00 92.31 113 THR A CA 1
ATOM 868 C C . THR A 1 113 ? -7.718 16.738 -10.580 1.00 92.31 113 THR A C 1
ATOM 870 O O . THR A 1 113 ? -8.432 15.873 -11.095 1.00 92.31 113 THR A O 1
ATOM 873 N N . SER A 1 114 ? -6.409 16.784 -10.805 1.00 87.88 114 SER A N 1
ATOM 874 C CA . SER A 1 114 ? -5.649 15.908 -11.694 1.00 87.88 114 SER A CA 1
ATOM 875 C C . SER A 1 114 ? -4.821 14.864 -10.940 1.00 87.88 114 SER A C 1
ATOM 877 O O . SER A 1 114 ? -4.928 13.678 -11.256 1.00 87.88 114 SER A O 1
ATOM 879 N N . THR A 1 115 ? -4.051 15.283 -9.936 1.00 85.81 115 THR A N 1
ATOM 880 C CA . THR A 1 115 ? -3.026 14.489 -9.248 1.00 85.81 115 THR A CA 1
ATOM 881 C C . THR A 1 115 ? -3.370 14.127 -7.811 1.00 85.81 115 THR A C 1
ATOM 883 O O . THR A 1 115 ? -2.715 13.253 -7.253 1.00 85.81 115 THR A O 1
ATOM 886 N N . GLY A 1 116 ? -4.351 14.795 -7.206 1.00 91.56 116 GLY A N 1
ATOM 887 C CA . GLY A 1 116 ? -4.691 14.593 -5.805 1.00 91.56 116 GLY A CA 1
ATOM 888 C C . GLY A 1 116 ? -5.698 13.470 -5.593 1.00 91.56 116 GLY A C 1
ATOM 889 O O . GLY A 1 116 ? -6.415 13.057 -6.509 1.00 91.56 116 GLY A O 1
ATOM 890 N N . VAL A 1 117 ? -5.779 13.004 -4.348 1.00 96.12 117 VAL A N 1
ATOM 891 C CA . VAL A 1 117 ? -6.743 11.972 -3.937 1.00 96.12 117 VAL A CA 1
ATOM 892 C C . VAL A 1 117 ? -8.159 12.542 -3.846 1.00 96.12 117 VAL A C 1
ATOM 894 O O . VAL A 1 117 ? -9.106 11.963 -4.381 1.00 96.12 117 VAL A O 1
ATOM 897 N N . VAL A 1 118 ? -8.306 13.692 -3.182 1.00 97.38 118 VAL A N 1
ATOM 898 C CA . VAL A 1 118 ? -9.583 14.376 -2.944 1.00 97.38 118 VAL A CA 1
ATOM 899 C C . VAL A 1 118 ? -9.784 15.423 -4.036 1.00 97.38 118 VAL A C 1
ATOM 901 O O . VAL A 1 118 ? -9.270 16.537 -3.965 1.00 97.38 118 VAL A O 1
ATOM 904 N N . LYS A 1 119 ? -10.523 15.066 -5.083 1.00 96.31 119 LYS A N 1
ATOM 905 C CA . LYS A 1 119 ? -10.636 15.884 -6.302 1.00 96.31 119 LYS A CA 1
ATOM 906 C C . LYS A 1 119 ? -11.697 16.978 -6.224 1.00 96.31 119 LYS A C 1
ATOM 908 O O . LYS A 1 119 ? -11.645 17.923 -7.005 1.00 96.31 119 LYS A O 1
ATOM 913 N N . ASN A 1 120 ? -12.657 16.851 -5.313 1.00 97.12 120 ASN A N 1
ATOM 914 C CA . ASN A 1 120 ? -13.817 17.732 -5.211 1.00 97.12 120 ASN A CA 1
ATOM 915 C C . ASN A 1 120 ? -14.214 18.015 -3.745 1.00 97.12 120 ASN A C 1
ATOM 917 O O . ASN A 1 120 ? -15.344 17.725 -3.353 1.00 97.12 120 ASN A O 1
ATOM 921 N N . PRO A 1 121 ? -13.308 18.545 -2.900 1.00 97.31 121 PRO A N 1
ATOM 922 C CA . PRO A 1 121 ? -13.630 18.842 -1.505 1.00 97.31 121 PRO A CA 1
ATOM 923 C C . PRO A 1 121 ? -14.674 19.962 -1.385 1.00 97.31 121 PRO A C 1
ATOM 925 O O . PRO A 1 121 ? -14.714 20.894 -2.190 1.00 97.31 121 PRO A O 1
ATOM 928 N N . ALA A 1 122 ? -15.476 19.928 -0.319 1.00 97.12 122 ALA A N 1
ATOM 929 C CA . ALA A 1 122 ? -16.402 21.008 0.025 1.00 97.12 122 ALA A CA 1
ATOM 930 C C . ALA A 1 122 ? -15.682 22.261 0.559 1.00 97.12 122 ALA A C 1
ATOM 932 O O . ALA A 1 122 ? -16.175 23.378 0.395 1.00 97.12 122 ALA A O 1
ATOM 933 N N . SER A 1 123 ? -14.530 22.083 1.210 1.00 95.62 123 SER A N 1
ATOM 934 C CA . SER A 1 123 ? -13.663 23.155 1.714 1.00 95.62 123 SER A CA 1
ATOM 935 C C . SER A 1 123 ? -12.261 22.609 1.987 1.00 95.62 123 SER A C 1
ATOM 937 O O . SER A 1 123 ? -12.129 21.461 2.410 1.00 95.62 123 SER A O 1
ATOM 939 N N . VAL A 1 124 ? -11.233 23.439 1.794 1.00 96.31 124 VAL A N 1
ATOM 940 C CA . VAL A 1 124 ? -9.834 23.144 2.141 1.00 96.31 124 VAL A CA 1
ATOM 941 C C . VAL A 1 124 ? -9.391 24.121 3.230 1.00 96.31 124 VAL A C 1
ATOM 943 O O . VAL A 1 124 ? -9.177 25.306 2.968 1.00 96.31 124 VAL A O 1
ATOM 946 N N . GLU A 1 125 ? -9.289 23.640 4.465 1.00 95.75 125 GLU A N 1
ATOM 947 C CA . GLU A 1 125 ? -8.857 24.426 5.623 1.00 95.75 125 GLU A CA 1
ATOM 948 C C . GLU A 1 125 ? -7.343 24.260 5.834 1.00 95.75 125 GLU A C 1
ATOM 950 O O . GLU A 1 125 ? -6.843 23.160 6.056 1.00 95.75 125 GLU A O 1
ATOM 955 N N . VAL A 1 126 ? -6.595 25.357 5.752 1.00 95.81 126 VAL A N 1
ATOM 956 C CA . VAL A 1 126 ? -5.136 25.388 5.886 1.00 95.81 126 VAL A CA 1
ATOM 957 C C . VAL A 1 126 ? -4.772 26.140 7.158 1.00 95.81 126 VAL A C 1
ATOM 959 O O . VAL A 1 126 ? -5.073 27.328 7.288 1.00 95.81 126 VAL A O 1
ATOM 962 N N . PHE A 1 127 ? -4.078 25.474 8.073 1.00 94.75 127 PHE A N 1
ATOM 963 C CA . PHE A 1 127 ? -3.657 26.061 9.341 1.00 94.75 127 PHE A CA 1
ATOM 964 C C . PHE A 1 127 ? -2.135 26.179 9.424 1.00 94.75 127 PHE A C 1
ATOM 966 O O . PHE A 1 127 ? -1.409 25.244 9.083 1.00 94.75 127 PHE A O 1
ATOM 973 N N . GLU A 1 128 ? -1.643 27.300 9.944 1.00 92.69 128 GLU A N 1
ATOM 974 C CA . GLU A 1 128 ? -0.264 27.391 10.424 1.00 92.69 128 GLU A CA 1
ATOM 975 C C . GLU A 1 128 ? -0.107 26.561 11.711 1.00 92.69 128 GLU A C 1
ATOM 977 O O . GLU A 1 128 ? -0.950 26.606 12.611 1.00 92.69 128 GLU A O 1
ATOM 982 N N . ALA A 1 129 ? 0.965 25.769 11.791 1.00 91.19 129 ALA A N 1
ATOM 983 C CA . ALA A 1 129 ? 1.129 24.739 12.814 1.00 91.19 129 ALA A CA 1
ATOM 984 C C . ALA A 1 129 ? 1.175 25.258 14.263 1.00 91.19 129 ALA A C 1
ATOM 986 O O . ALA A 1 129 ? 0.576 24.627 15.141 1.00 91.19 129 ALA A O 1
ATOM 987 N N . ASN A 1 130 ? 1.838 26.389 14.543 1.00 86.38 130 ASN A N 1
ATOM 988 C CA . ASN A 1 130 ? 1.853 26.966 15.893 1.00 86.38 130 ASN A CA 1
ATOM 989 C C . ASN A 1 130 ? 0.465 27.442 16.309 1.00 86.38 130 ASN A C 1
ATOM 991 O O . ASN A 1 130 ? 0.020 27.171 17.427 1.00 86.38 130 ASN A O 1
ATOM 995 N N . SER A 1 131 ? -0.225 28.146 15.421 1.00 89.06 131 SER A N 1
ATOM 996 C CA . SER A 1 131 ? -1.566 28.639 15.678 1.00 89.06 131 SER A CA 1
ATOM 997 C C . SER A 1 131 ? -2.535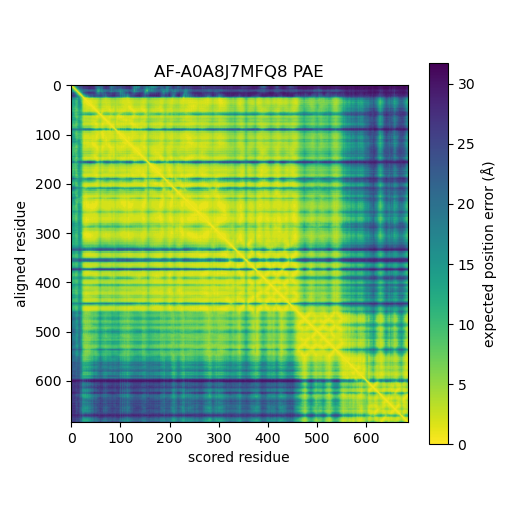 27.479 15.872 1.00 89.06 131 SER A C 1
ATOM 999 O O . SER A 1 131 ? -3.338 27.489 16.806 1.00 89.06 131 SER A O 1
ATOM 1001 N N . PHE A 1 132 ? -2.402 26.417 15.073 1.00 93.44 132 PHE A N 1
ATOM 1002 C CA . PHE A 1 132 ? -3.223 25.220 15.190 1.00 93.44 132 PHE A CA 1
ATOM 1003 C C . PHE A 1 132 ? -3.071 24.541 16.555 1.00 93.44 132 PHE A C 1
ATOM 1005 O O . PHE A 1 132 ? -4.065 24.340 17.259 1.00 93.44 132 PHE A O 1
ATOM 1012 N N . ILE A 1 133 ? -1.839 24.235 16.986 1.00 90.81 133 ILE A N 1
ATOM 1013 C CA . ILE A 1 133 ? -1.649 23.570 18.281 1.00 90.81 133 ILE A CA 1
ATOM 1014 C C . ILE A 1 133 ? -2.079 24.459 19.454 1.00 90.81 133 ILE A C 1
ATOM 1016 O O . ILE A 1 133 ? -2.674 23.961 20.405 1.00 90.81 133 ILE A O 1
ATOM 1020 N N . ASN A 1 134 ? -1.828 25.769 19.398 1.00 88.69 134 ASN A N 1
ATOM 1021 C CA . ASN A 1 134 ? -2.114 26.665 20.520 1.00 88.69 134 ASN A CA 1
ATOM 1022 C C . ASN A 1 134 ? -3.592 27.064 20.604 1.00 88.69 134 ASN A C 1
ATOM 1024 O O . ASN A 1 134 ? -4.161 27.106 21.695 1.00 88.69 134 ASN A O 1
ATOM 1028 N N . SER A 1 135 ? -4.212 27.364 19.464 1.00 87.94 135 SER A N 1
ATOM 1029 C CA . SER A 1 135 ? -5.531 28.000 19.400 1.00 87.94 135 SER A CA 1
ATOM 1030 C C . SER A 1 135 ? -6.655 27.025 19.058 1.00 87.94 135 SER A C 1
ATOM 1032 O O . SER A 1 135 ? -7.799 27.263 19.456 1.00 87.94 135 SER A O 1
ATOM 1034 N N . VAL A 1 136 ? -6.345 25.923 18.366 1.00 93.94 136 VAL A N 1
ATOM 1035 C CA . VAL A 1 136 ? -7.325 24.892 18.000 1.00 93.94 136 VAL A CA 1
ATOM 1036 C C . VAL A 1 136 ? -7.215 23.701 18.944 1.00 93.94 136 VAL A C 1
ATOM 1038 O O . VAL A 1 136 ? -8.099 23.491 19.774 1.00 93.94 136 VAL A O 1
ATOM 1041 N N . VAL A 1 137 ? -6.100 22.972 18.886 1.00 94.12 137 VAL A N 1
ATOM 1042 C CA . VAL A 1 137 ? -5.910 21.724 19.640 1.00 94.12 137 VAL A CA 1
ATOM 1043 C C . VAL A 1 137 ? -5.809 21.994 21.145 1.00 94.12 137 VAL A C 1
ATOM 1045 O O . VAL A 1 137 ? -6.552 21.417 21.935 1.00 94.12 137 VAL A O 1
ATOM 1048 N N . GLY A 1 138 ? -4.964 22.943 21.553 1.00 88.94 138 GLY A N 1
ATOM 1049 C CA . GLY A 1 138 ? -4.733 23.302 22.955 1.00 88.94 138 GLY A CA 1
ATOM 1050 C C . GLY A 1 138 ? -5.951 23.895 23.670 1.00 88.94 138 GLY A C 1
ATOM 1051 O O . GLY A 1 138 ? -6.080 23.742 24.888 1.00 88.94 138 GLY A O 1
ATOM 1052 N N . ASN A 1 139 ? -6.864 24.522 22.922 1.00 90.94 139 ASN A N 1
ATOM 1053 C CA . ASN A 1 139 ? -8.115 25.072 23.449 1.00 90.94 139 ASN A CA 1
ATOM 1054 C C . ASN A 1 139 ? -9.310 24.112 23.327 1.00 90.94 139 ASN A C 1
ATOM 1056 O O . ASN A 1 139 ? -10.356 24.400 23.907 1.00 90.94 139 ASN A O 1
ATOM 1060 N N . GLY A 1 140 ? -9.183 22.995 22.600 1.00 92.25 140 GLY A N 1
ATOM 1061 C CA . GLY A 1 140 ? -10.312 22.101 22.313 1.00 92.25 140 GLY A CA 1
ATOM 1062 C C . GLY A 1 140 ? -11.365 22.741 21.400 1.00 92.25 140 GLY A C 1
ATOM 1063 O O . GLY A 1 140 ? -12.566 22.550 21.591 1.00 92.25 140 GLY A O 1
ATOM 1064 N N . THR A 1 141 ? -10.933 23.572 20.449 1.00 94.19 141 THR A N 1
ATOM 1065 C CA . THR A 1 141 ? -11.827 24.231 19.490 1.00 94.19 141 THR A CA 1
ATOM 1066 C C . THR A 1 141 ? -12.228 23.231 18.409 1.00 94.19 141 THR A C 1
ATOM 1068 O O . THR A 1 141 ? -11.361 22.756 17.684 1.00 94.19 141 THR A O 1
ATOM 1071 N N . ALA A 1 142 ? -13.519 22.926 18.266 1.00 94.19 142 ALA A N 1
ATOM 1072 C CA . ALA A 1 142 ? -14.006 21.991 17.248 1.00 94.19 142 ALA A CA 1
ATOM 1073 C C . ALA A 1 142 ? -13.831 22.542 15.819 1.00 94.19 142 ALA A C 1
ATOM 1075 O O . ALA A 1 142 ? -14.222 23.681 15.540 1.00 94.19 142 ALA A O 1
ATOM 1076 N N . ILE A 1 143 ? -13.291 21.721 14.917 1.00 95.00 143 ILE A N 1
ATOM 1077 C CA . ILE A 1 143 ? -13.182 22.010 13.477 1.00 95.00 143 ILE A CA 1
ATOM 1078 C C . ILE A 1 143 ? -14.180 21.172 12.671 1.00 95.00 143 ILE A C 1
ATOM 1080 O O . ILE A 1 143 ? -14.759 20.221 13.191 1.00 95.00 143 ILE A O 1
ATOM 1084 N N . ASN A 1 144 ? -14.399 21.537 11.406 1.00 92.19 144 ASN A N 1
ATOM 1085 C CA . ASN A 1 144 ? -15.363 20.842 10.543 1.00 92.19 144 ASN A CA 1
ATOM 1086 C C . ASN A 1 144 ? -14.775 19.612 9.841 1.00 92.19 144 ASN A C 1
ATOM 1088 O O . ASN A 1 144 ? -15.531 18.796 9.317 1.00 92.19 144 ASN A O 1
ATOM 1092 N N . SER A 1 145 ? -13.447 19.505 9.777 1.00 94.94 145 SER A N 1
ATOM 1093 C CA . SER A 1 145 ? -12.777 18.361 9.167 1.00 94.94 145 SER A CA 1
ATOM 1094 C C . SER A 1 145 ? -12.718 17.178 10.128 1.00 94.94 145 SER A C 1
ATOM 1096 O O . SER A 1 145 ? -12.302 17.340 11.272 1.00 94.94 145 SER A O 1
ATOM 1098 N N . SER A 1 146 ? -13.043 15.980 9.640 1.00 95.75 146 SER A N 1
ATOM 1099 C CA . SER A 1 146 ? -12.811 14.720 10.365 1.00 95.75 146 SER A CA 1
ATOM 1100 C C . SER A 1 146 ? -11.394 14.172 10.164 1.00 95.75 146 SER A C 1
ATOM 1102 O O . SER A 1 146 ? -10.974 13.278 10.895 1.00 95.75 146 SER A O 1
ATOM 1104 N N . VAL A 1 147 ? -10.649 14.685 9.176 1.00 97.88 147 VAL A N 1
ATOM 1105 C CA . VAL A 1 147 ? -9.284 14.245 8.847 1.00 97.88 147 VAL A CA 1
ATOM 1106 C C . VAL A 1 147 ? -8.353 15.448 8.750 1.00 97.88 147 VAL A C 1
ATOM 1108 O O . VAL A 1 147 ? -8.614 16.403 8.015 1.00 97.88 147 VAL A O 1
ATOM 1111 N N . VAL A 1 148 ? -7.238 15.402 9.469 1.00 98.31 148 VAL A N 1
ATOM 1112 C CA . VAL A 1 148 ? -6.242 16.476 9.475 1.00 98.31 148 VAL A CA 1
ATOM 1113 C C . VAL A 1 148 ? -4.907 15.923 9.000 1.00 98.31 148 VAL A C 1
ATOM 1115 O O . VAL A 1 148 ? -4.313 15.070 9.655 1.00 98.31 148 VAL A O 1
ATOM 1118 N N . ASN A 1 149 ? -4.428 16.424 7.865 1.00 98.25 149 ASN A N 1
ATOM 1119 C CA . ASN A 1 149 ? -3.093 16.127 7.364 1.00 98.25 149 ASN A CA 1
ATOM 1120 C C . ASN A 1 149 ? -2.033 16.938 8.129 1.00 98.25 149 ASN A C 1
ATOM 1122 O O . ASN A 1 149 ? -2.166 18.156 8.272 1.00 98.25 149 ASN A O 1
ATOM 1126 N N . GLN A 1 150 ? -0.976 16.266 8.587 1.00 95.19 150 GLN A N 1
ATOM 1127 C CA . GLN A 1 150 ? 0.176 16.878 9.245 1.00 95.19 150 GLN A CA 1
ATOM 1128 C C . GLN A 1 150 ? 1.480 16.415 8.580 1.00 95.19 150 GLN A C 1
ATOM 1130 O O . GLN A 1 150 ? 2.099 15.419 8.964 1.00 95.19 150 GLN A O 1
ATOM 1135 N N . SER A 1 151 ? 1.918 17.173 7.578 1.00 92.44 151 SER A N 1
ATOM 1136 C CA . SER A 1 151 ? 3.158 16.926 6.834 1.00 92.44 151 SER A CA 1
ATOM 1137 C C . SER A 1 151 ? 4.350 17.733 7.373 1.00 92.44 151 SER A C 1
ATOM 1139 O O . SER A 1 151 ? 5.174 18.241 6.614 1.00 92.44 151 SER A O 1
ATOM 1141 N N . PHE A 1 152 ? 4.472 17.854 8.698 1.00 87.00 152 PHE A N 1
ATOM 1142 C CA . PHE A 1 152 ? 5.540 18.606 9.366 1.00 87.00 152 PHE A CA 1
ATOM 1143 C C . PHE A 1 152 ? 6.045 17.897 10.630 1.00 87.00 152 PHE A C 1
ATOM 1145 O O . PHE A 1 152 ? 5.432 16.951 11.115 1.00 87.00 152 PHE A O 1
ATOM 1152 N N . ILE A 1 153 ? 7.148 18.400 11.190 1.00 80.19 153 ILE A N 1
ATOM 1153 C CA . ILE A 1 153 ? 7.703 17.957 12.476 1.00 80.19 153 ILE A CA 1
ATOM 1154 C C . ILE A 1 153 ? 7.868 19.147 13.431 1.00 80.19 153 ILE A C 1
ATOM 1156 O O . ILE A 1 153 ? 8.076 20.279 12.990 1.00 80.19 153 ILE A O 1
ATOM 1160 N N . PHE A 1 154 ? 7.782 18.903 14.743 1.00 75.31 154 PHE A N 1
ATOM 1161 C CA . PHE A 1 154 ? 7.818 19.965 15.763 1.00 75.31 154 PHE A CA 1
ATOM 1162 C C . PHE A 1 154 ? 9.178 20.650 15.942 1.00 75.31 154 PHE A C 1
ATOM 1164 O O . PHE A 1 154 ? 9.220 21.756 16.484 1.00 75.31 154 PHE A O 1
ATOM 1171 N N . THR A 1 155 ? 10.276 20.026 15.509 1.00 66.00 155 THR A N 1
ATOM 1172 C CA . THR A 1 155 ? 11.630 20.580 15.634 1.00 66.00 155 THR A CA 1
ATOM 1173 C C . THR A 1 155 ? 12.518 20.213 14.452 1.00 66.00 155 THR A C 1
ATOM 1175 O O . THR A 1 155 ? 12.338 19.184 13.815 1.00 66.00 155 THR A O 1
ATOM 1178 N N . LEU A 1 156 ? 13.507 21.067 14.180 1.00 52.66 156 LEU A N 1
ATOM 1179 C CA . LEU A 1 156 ? 14.410 20.969 13.029 1.00 52.66 156 LEU A CA 1
ATOM 1180 C C . LEU A 1 156 ? 15.717 20.206 13.258 1.00 52.66 156 LEU A C 1
ATOM 1182 O O . LEU A 1 156 ? 16.315 19.710 12.307 1.00 52.66 156 LEU A O 1
ATOM 1186 N N . SER A 1 157 ? 16.230 20.222 14.489 1.00 49.66 157 SER A N 1
ATOM 1187 C CA . SER A 1 157 ? 17.636 19.876 14.740 1.00 49.66 157 SER A CA 1
ATOM 1188 C C . SER A 1 157 ? 17.906 19.200 16.081 1.00 49.66 157 SER A C 1
ATOM 1190 O O . SER A 1 157 ? 19.023 18.743 16.306 1.00 49.66 157 SER A O 1
ATOM 1192 N N . GLU A 1 158 ? 16.917 19.138 16.974 1.00 56.47 158 GLU A N 1
ATOM 1193 C CA . GLU A 1 158 ? 17.041 18.522 18.297 1.00 56.47 158 GLU A CA 1
ATOM 1194 C C . GLU A 1 158 ? 15.738 17.806 18.658 1.00 56.47 158 GLU A C 1
ATOM 1196 O O . GLU A 1 158 ? 14.647 18.326 18.405 1.00 56.47 158 GLU A O 1
ATOM 1201 N N . GLN A 1 159 ? 15.845 16.618 19.258 1.00 65.38 159 GLN A N 1
ATOM 1202 C CA . GLN A 1 159 ? 14.690 15.951 19.852 1.00 65.38 159 GLN A CA 1
ATOM 1203 C C . GLN A 1 159 ? 14.116 16.830 20.963 1.00 65.38 159 GLN A C 1
ATOM 1205 O O . GLN A 1 159 ? 14.852 17.335 21.815 1.00 65.38 159 GLN A O 1
ATOM 1210 N N . LEU A 1 160 ? 12.793 16.995 20.967 1.00 74.25 160 LEU A N 1
ATOM 1211 C CA . LEU A 1 160 ? 12.115 17.622 22.094 1.00 74.25 160 LEU A CA 1
ATOM 1212 C C . LEU A 1 160 ? 12.411 16.836 23.380 1.00 74.25 160 LEU A C 1
ATOM 1214 O O . LEU A 1 160 ? 12.509 15.608 23.338 1.00 74.25 160 LEU A O 1
ATOM 1218 N N . PRO A 1 161 ? 12.493 17.508 24.544 1.00 83.19 161 PRO A N 1
ATOM 1219 C CA . PRO A 1 161 ? 12.474 16.804 25.818 1.00 83.19 161 PRO A CA 1
ATOM 1220 C C . PRO A 1 161 ? 11.268 15.860 25.871 1.00 83.19 161 PRO A C 1
ATOM 1222 O O . PRO A 1 161 ? 10.164 16.279 25.516 1.00 83.19 161 PRO A O 1
ATOM 1225 N N . GLN A 1 162 ? 11.457 14.624 26.345 1.00 83.25 162 GLN A N 1
ATOM 1226 C CA . GLN A 1 162 ? 10.397 13.606 26.326 1.00 83.25 162 GLN A CA 1
ATOM 1227 C C . GLN A 1 162 ? 9.103 14.100 26.979 1.00 83.25 162 GLN A C 1
ATOM 1229 O O . GLN A 1 162 ? 8.028 13.959 26.415 1.00 83.25 162 GLN A O 1
ATOM 1234 N N . THR A 1 163 ? 9.218 14.811 28.104 1.00 85.31 163 THR A N 1
ATOM 1235 C CA . THR A 1 163 ? 8.074 15.412 28.806 1.00 85.31 163 THR A CA 1
ATOM 1236 C C . THR A 1 163 ? 7.254 16.361 27.931 1.00 85.31 163 THR A C 1
ATOM 1238 O O . THR A 1 163 ? 6.051 16.501 28.128 1.00 85.31 163 THR A O 1
ATOM 1241 N N . THR A 1 164 ? 7.900 17.046 26.986 1.00 85.00 164 THR A N 1
ATOM 1242 C CA . THR A 1 164 ? 7.239 17.933 26.025 1.00 85.00 164 THR A CA 1
ATOM 1243 C C . THR A 1 164 ? 6.606 17.131 24.891 1.00 85.00 164 THR A C 1
ATOM 1245 O O . THR A 1 164 ? 5.476 17.442 24.521 1.00 85.00 164 THR A O 1
ATOM 1248 N N . SER A 1 165 ? 7.285 16.095 24.373 1.00 85.44 165 SER A N 1
ATOM 1249 C CA . SER A 1 165 ? 6.701 15.182 23.373 1.00 85.44 165 SER A CA 1
ATOM 1250 C C . SER A 1 165 ? 5.430 14.530 23.918 1.00 85.44 165 SER A C 1
ATOM 1252 O O . SER A 1 165 ? 4.359 14.669 23.331 1.00 85.44 165 SER A O 1
ATOM 1254 N N . ASP A 1 166 ? 5.513 13.944 25.116 1.00 86.75 166 ASP A N 1
ATOM 1255 C CA . ASP A 1 166 ? 4.395 13.300 25.812 1.00 86.75 166 ASP A CA 1
ATOM 1256 C C . ASP A 1 166 ? 3.227 14.263 26.026 1.00 86.75 166 ASP A C 1
ATOM 1258 O O . ASP A 1 166 ? 2.068 13.894 25.824 1.00 86.75 166 ASP A O 1
ATOM 1262 N N . ALA A 1 167 ? 3.516 15.513 26.405 1.00 88.44 167 ALA A N 1
ATOM 1263 C CA . ALA A 1 167 ? 2.493 16.536 26.570 1.00 88.44 167 ALA A CA 1
ATOM 1264 C C . ALA A 1 167 ? 1.789 16.838 25.242 1.00 88.44 167 ALA A C 1
ATOM 1266 O O . ALA A 1 167 ? 0.562 16.852 25.212 1.00 88.44 167 ALA A O 1
ATOM 1267 N N . ILE A 1 168 ? 2.538 17.031 24.151 1.00 89.44 168 ILE A N 1
ATOM 1268 C CA . ILE A 1 168 ? 1.977 17.271 22.815 1.00 89.44 168 ILE A CA 1
ATOM 1269 C C . ILE A 1 168 ? 1.111 16.082 22.389 1.00 89.44 168 ILE A C 1
ATOM 1271 O O . ILE A 1 168 ? -0.074 16.272 22.118 1.00 89.44 168 ILE A O 1
ATOM 1275 N N . ASN A 1 169 ? 1.661 14.864 22.412 1.00 91.06 169 ASN A N 1
ATOM 1276 C CA . ASN A 1 169 ? 0.940 13.630 22.082 1.00 91.06 169 ASN A CA 1
ATOM 1277 C C . ASN A 1 169 ? -0.358 13.518 22.894 1.00 91.06 169 ASN A C 1
ATOM 1279 O O . ASN A 1 169 ? -1.423 13.247 22.344 1.00 91.06 169 ASN A O 1
ATOM 1283 N N . SER A 1 170 ? -0.293 13.837 24.190 1.00 91.19 170 SER A N 1
ATOM 1284 C CA . SER A 1 170 ? -1.453 13.796 25.075 1.00 91.19 170 SER A CA 1
ATOM 1285 C C . SER A 1 170 ? -2.561 14.767 24.684 1.00 91.19 170 SER A C 1
ATOM 1287 O O . SER A 1 170 ? -3.736 14.403 24.758 1.00 91.19 170 SER A O 1
ATOM 1289 N N . VAL A 1 171 ? -2.223 15.988 24.253 1.00 92.56 171 VAL A N 1
ATOM 1290 C CA . VAL A 1 171 ? -3.241 16.942 23.787 1.00 92.56 171 VAL A CA 1
ATOM 1291 C C . VAL A 1 171 ? -3.883 16.457 22.484 1.00 92.56 171 VAL A C 1
ATOM 1293 O O . VAL A 1 171 ? -5.106 16.512 22.377 1.00 92.56 171 VAL A O 1
ATOM 1296 N N . TYR A 1 172 ? -3.104 15.929 21.536 1.00 94.50 172 TYR A N 1
ATOM 1297 C CA . TYR A 1 172 ? -3.635 15.388 20.276 1.00 94.50 172 TYR A CA 1
ATOM 1298 C C . TYR A 1 172 ? -4.555 14.178 20.492 1.00 94.50 172 TYR A C 1
ATOM 1300 O O . TYR A 1 172 ? -5.644 14.121 19.919 1.00 94.50 172 TYR A O 1
ATOM 1308 N N . ASP A 1 173 ? -4.174 13.248 21.366 1.00 95.06 173 ASP A N 1
ATOM 1309 C CA . ASP A 1 173 ? -4.998 12.083 21.708 1.00 95.06 173 ASP A CA 1
ATOM 1310 C C . ASP A 1 173 ? -6.328 12.488 22.358 1.00 95.06 173 ASP A C 1
ATOM 1312 O O . ASP A 1 173 ? -7.390 11.996 21.970 1.00 95.06 173 ASP A O 1
ATOM 1316 N N . ASN A 1 174 ? -6.282 13.428 23.310 1.00 94.69 174 ASN A N 1
ATOM 1317 C CA . ASN A 1 174 ? -7.479 13.961 23.960 1.00 94.69 174 ASN A CA 1
ATOM 1318 C C . ASN A 1 174 ? -8.380 14.692 22.961 1.00 94.69 174 ASN A C 1
ATOM 1320 O O . ASN A 1 174 ? -9.600 14.556 23.017 1.00 94.69 174 ASN A O 1
ATOM 1324 N N . TYR A 1 175 ? -7.789 15.477 22.058 1.00 95.56 175 TYR A N 1
ATOM 1325 C CA . TYR A 1 175 ? -8.531 16.197 21.031 1.00 95.56 175 TYR A CA 1
ATOM 1326 C C . TYR A 1 175 ? -9.219 15.226 20.065 1.00 95.56 175 TYR A C 1
ATOM 1328 O O . TYR A 1 175 ? -10.409 15.383 19.804 1.00 95.56 175 TYR A O 1
ATOM 1336 N N . THR A 1 176 ? -8.507 14.183 19.625 1.00 95.06 176 THR A N 1
ATOM 1337 C CA . THR A 1 176 ? -9.055 13.104 18.787 1.00 95.06 176 THR A CA 1
ATOM 1338 C C . THR A 1 176 ? -10.289 12.486 19.430 1.00 95.06 176 THR A C 1
ATOM 1340 O O . THR A 1 176 ? -11.330 12.405 18.792 1.00 95.06 176 THR A O 1
ATOM 1343 N N . LEU A 1 177 ? -10.216 12.109 20.710 1.00 92.88 177 LEU A N 1
ATOM 1344 C CA . LEU A 1 177 ? -11.347 11.470 21.382 1.00 92.88 177 LEU A CA 1
ATOM 1345 C C . LEU A 1 177 ? -12.531 12.424 21.603 1.00 92.88 177 LEU A C 1
ATOM 1347 O O . LEU A 1 177 ? -13.682 12.012 21.509 1.00 92.88 177 LEU A O 1
ATOM 1351 N N . ASN A 1 178 ? -12.263 13.694 21.912 1.00 94.62 178 ASN A N 1
ATOM 1352 C CA . ASN A 1 178 ? -13.312 14.672 22.210 1.00 94.62 178 ASN A CA 1
ATOM 1353 C C . ASN A 1 178 ? -14.043 15.184 20.960 1.00 94.62 178 ASN A C 1
ATOM 1355 O O . ASN A 1 178 ? -15.164 15.682 21.083 1.00 94.62 178 ASN A O 1
ATOM 1359 N N . HIS A 1 179 ? -13.407 15.109 19.789 1.00 95.31 179 HIS A N 1
ATOM 1360 C CA . HIS A 1 179 ? -13.935 15.669 18.543 1.00 95.31 179 HIS A CA 1
ATOM 1361 C C . HIS A 1 179 ? -14.090 14.653 17.405 1.00 95.31 179 HIS A C 1
ATOM 1363 O O . HIS A 1 179 ? -14.610 15.034 16.363 1.00 95.31 179 HIS A O 1
ATOM 1369 N N . ASP A 1 180 ? -13.680 13.396 17.609 1.00 95.44 180 ASP A N 1
ATOM 1370 C CA . ASP A 1 180 ? -13.651 12.331 16.596 1.00 95.44 180 ASP A CA 1
ATOM 1371 C C . ASP A 1 180 ? -12.923 12.779 15.315 1.00 95.44 180 ASP A C 1
ATOM 1373 O O . ASP A 1 180 ? -13.496 12.874 14.230 1.00 95.44 180 ASP A O 1
ATOM 1377 N N . ILE A 1 181 ? -11.641 13.131 15.475 1.00 95.94 181 ILE A N 1
ATOM 1378 C CA . ILE A 1 181 ? -10.774 13.635 14.399 1.00 95.94 181 ILE A CA 1
ATOM 1379 C C . ILE A 1 181 ? -9.557 12.736 14.229 1.00 95.94 181 ILE A C 1
ATOM 1381 O O . ILE A 1 181 ? -8.796 12.531 15.169 1.00 95.94 181 ILE A O 1
ATOM 1385 N N . LEU A 1 182 ? -9.321 12.278 13.001 1.00 97.81 182 LEU A N 1
ATOM 1386 C CA . LEU A 1 182 ? -8.133 11.517 12.650 1.00 97.81 182 LEU A CA 1
ATOM 1387 C C . LEU A 1 182 ? -7.004 12.462 12.237 1.00 97.81 182 LEU A C 1
ATOM 1389 O O . LEU A 1 182 ? -7.010 13.013 11.132 1.00 97.81 182 LEU A O 1
ATOM 1393 N N . PHE A 1 183 ? -6.003 12.610 13.100 1.00 98.06 183 PHE A N 1
ATOM 1394 C CA . PHE A 1 183 ? -4.723 13.192 12.700 1.00 98.06 183 PHE A CA 1
ATOM 1395 C C . PHE A 1 183 ? -3.915 12.167 11.913 1.00 98.06 183 PHE A C 1
ATOM 1397 O O . PHE A 1 183 ? -3.707 11.047 12.379 1.00 98.06 183 PHE A O 1
ATOM 1404 N N . VAL A 1 184 ? -3.470 12.552 10.720 1.00 98.25 184 VAL A N 1
ATOM 1405 C CA . VAL A 1 184 ? -2.616 11.733 9.861 1.00 98.25 184 VAL A CA 1
ATOM 1406 C C . VAL A 1 184 ? -1.266 12.428 9.738 1.00 98.25 184 VAL A C 1
ATOM 1408 O O . VAL A 1 184 ? -1.184 13.490 9.116 1.00 98.25 184 VAL A O 1
ATOM 1411 N N . SER A 1 185 ? -0.224 11.840 10.325 1.00 95.25 185 SER A N 1
ATOM 1412 C CA . SER A 1 185 ? 1.066 12.512 10.543 1.00 95.25 185 SER A CA 1
ATOM 1413 C C . SER A 1 185 ? 2.242 11.720 9.974 1.00 95.25 185 SER A C 1
ATOM 1415 O O . SER A 1 185 ? 2.329 10.504 10.139 1.00 95.25 185 SER A O 1
ATOM 1417 N N . GLY A 1 186 ? 3.184 12.404 9.322 1.00 92.19 186 GLY A N 1
ATOM 1418 C CA . GLY A 1 186 ? 4.418 11.774 8.831 1.00 92.19 186 GLY A CA 1
ATOM 1419 C C . GLY A 1 186 ? 5.413 11.477 9.962 1.00 92.19 186 GLY A C 1
ATOM 1420 O O . GLY A 1 186 ? 5.604 12.313 10.842 1.00 92.19 186 GLY A O 1
ATOM 1421 N N . VAL A 1 187 ? 6.086 10.318 9.940 1.00 88.12 187 VAL A N 1
ATOM 1422 C CA . VAL A 1 187 ? 6.992 9.883 11.035 1.00 88.12 187 VAL A CA 1
ATOM 1423 C C . VAL A 1 187 ? 8.421 10.446 10.993 1.00 88.12 187 VAL A C 1
ATOM 1425 O O . VAL A 1 187 ? 9.246 10.003 11.778 1.00 88.12 187 VAL A O 1
ATOM 1428 N N . ASP A 1 188 ? 8.730 11.440 10.156 1.00 85.25 188 ASP A N 1
ATOM 1429 C CA . ASP A 1 188 ? 10.092 11.913 9.816 1.00 85.25 188 ASP A CA 1
ATOM 1430 C C . ASP A 1 188 ? 10.884 10.972 8.877 1.00 85.25 188 ASP A C 1
ATOM 1432 O O . ASP A 1 188 ? 10.601 9.781 8.739 1.00 85.25 188 ASP A O 1
ATOM 1436 N N . ASN A 1 189 ? 11.869 11.538 8.172 1.00 81.06 189 ASN A N 1
ATOM 1437 C CA . ASN A 1 189 ? 12.629 10.871 7.116 1.00 81.06 189 ASN A CA 1
ATOM 1438 C C . ASN A 1 189 ? 13.938 10.219 7.598 1.00 81.06 189 ASN A C 1
ATOM 1440 O O . ASN A 1 189 ? 14.481 9.401 6.867 1.00 81.06 189 ASN A O 1
ATOM 1444 N N . ASN A 1 190 ? 14.507 10.572 8.760 1.00 72.50 190 ASN A N 1
ATOM 1445 C CA . ASN A 1 190 ? 15.853 10.083 9.124 1.00 72.50 190 ASN A CA 1
ATOM 1446 C C . ASN A 1 190 ? 16.140 9.951 10.635 1.00 72.50 190 ASN A C 1
ATOM 1448 O O . ASN A 1 190 ? 17.282 9.651 10.993 1.00 72.50 190 ASN A O 1
ATOM 1452 N N . SER A 1 191 ? 15.177 10.196 11.530 1.00 67.81 191 SER A N 1
ATOM 1453 C CA . SER A 1 191 ? 15.433 10.229 12.977 1.00 67.81 191 SER A CA 1
ATOM 1454 C C . SER A 1 191 ? 14.463 9.362 13.792 1.00 67.81 191 SER A C 1
ATOM 1456 O O . SER A 1 191 ? 14.026 8.309 13.330 1.00 67.81 191 SER A O 1
ATOM 1458 N N . ALA A 1 192 ? 14.238 9.712 15.060 1.00 73.69 192 ALA A N 1
ATOM 1459 C CA . ALA A 1 192 ? 13.199 9.075 15.858 1.00 73.69 192 ALA A CA 1
ATOM 1460 C C . ALA A 1 192 ? 11.845 9.692 15.507 1.00 73.69 192 ALA A C 1
ATOM 1462 O O . ALA A 1 192 ? 11.771 10.828 15.039 1.00 73.69 192 ALA A O 1
ATOM 1463 N N . THR A 1 193 ? 10.777 8.962 15.796 1.00 76.12 193 THR A N 1
ATOM 1464 C CA . THR A 1 193 ? 9.416 9.435 15.568 1.00 76.12 193 THR A CA 1
ATOM 1465 C C . THR A 1 193 ? 9.162 10.748 16.333 1.00 76.12 193 THR A C 1
ATOM 1467 O O . THR A 1 193 ? 9.368 10.793 17.546 1.00 76.12 193 THR A O 1
ATOM 1470 N N . PRO A 1 194 ? 8.767 11.843 15.660 1.00 78.19 194 PRO A N 1
ATOM 1471 C CA . PRO A 1 194 ? 8.602 13.146 16.299 1.00 78.19 194 PRO A CA 1
ATOM 1472 C C . PRO A 1 194 ? 7.286 13.250 17.085 1.00 78.19 194 PRO A C 1
ATOM 1474 O O . PRO A 1 194 ? 6.337 12.502 16.857 1.00 78.19 194 PRO A O 1
ATOM 1477 N N . ALA A 1 195 ? 7.189 14.250 17.968 1.00 80.44 195 ALA A N 1
ATOM 1478 C CA . ALA A 1 195 ? 5.950 14.575 18.681 1.00 80.44 195 ALA A CA 1
ATOM 1479 C C . ALA A 1 195 ? 4.760 14.774 17.719 1.00 80.44 195 ALA A C 1
ATOM 1481 O O . ALA A 1 195 ? 4.937 15.200 16.577 1.00 80.44 195 ALA A O 1
ATOM 1482 N N . SER A 1 196 ? 3.544 14.481 18.187 1.00 82.31 196 SER A N 1
ATOM 1483 C CA . SER A 1 196 ? 2.313 14.192 17.421 1.00 82.31 196 SER A CA 1
ATOM 1484 C C . SER A 1 196 ? 2.356 12.907 16.601 1.00 82.31 196 SER A C 1
ATOM 1486 O O . SER A 1 196 ? 1.350 12.202 16.571 1.00 82.31 196 SER A O 1
ATOM 1488 N N . ALA A 1 197 ? 3.512 12.554 16.023 1.00 83.00 197 ALA A N 1
ATOM 1489 C CA . ALA A 1 197 ? 3.673 11.307 15.287 1.00 83.00 197 ALA A CA 1
ATOM 1490 C C . ALA A 1 197 ? 3.890 10.076 16.197 1.00 83.00 197 ALA A C 1
ATOM 1492 O O . ALA A 1 197 ? 3.993 8.940 15.738 1.00 83.00 197 ALA A O 1
ATOM 1493 N N . GLU A 1 198 ? 3.932 10.304 17.508 1.00 87.75 198 GLU A N 1
ATOM 1494 C CA . GLU A 1 198 ? 3.932 9.288 18.558 1.00 87.75 198 GLU A CA 1
ATOM 1495 C C . GLU A 1 198 ? 2.570 9.207 19.271 1.00 87.75 198 GLU A C 1
ATOM 1497 O O . GLU A 1 198 ? 2.441 8.504 20.273 1.00 87.75 198 GLU A O 1
ATOM 1502 N N . SER A 1 199 ? 1.540 9.926 18.817 1.00 92.38 199 SER A N 1
ATOM 1503 C CA . SER A 1 199 ? 0.211 9.858 19.438 1.00 92.38 199 SER A CA 1
ATOM 1504 C C . SER A 1 199 ? -0.368 8.433 19.362 1.00 92.38 199 SER A C 1
ATOM 1506 O O . SER A 1 199 ? 0.041 7.609 18.538 1.00 92.38 199 SER A O 1
ATOM 1508 N N . TYR A 1 200 ? -1.279 8.080 20.264 1.00 94.88 200 TYR A N 1
ATOM 1509 C CA . TYR A 1 200 ? -1.978 6.791 20.200 1.00 94.88 200 TYR A CA 1
ATOM 1510 C C . TYR A 1 200 ? -3.066 6.829 19.119 1.00 94.88 200 TYR A C 1
ATOM 1512 O O . TYR A 1 200 ? -3.186 5.921 18.293 1.00 94.88 200 TYR A O 1
ATOM 1520 N N . ASN A 1 201 ? -3.852 7.899 19.104 1.00 96.25 201 ASN A N 1
ATOM 1521 C CA . ASN A 1 201 ? -5.116 7.962 18.381 1.00 96.25 201 ASN A CA 1
ATOM 1522 C C . ASN A 1 201 ? -4.951 8.414 16.917 1.00 96.25 201 ASN A C 1
ATOM 1524 O O . ASN A 1 201 ? -5.859 8.211 16.116 1.00 96.25 201 ASN A O 1
ATOM 1528 N N . GLY A 1 202 ? -3.790 8.963 16.541 1.00 96.06 202 GLY A N 1
ATOM 1529 C CA . GLY A 1 202 ? -3.465 9.315 15.154 1.00 96.06 202 GLY A CA 1
ATOM 1530 C C . GLY A 1 202 ? -3.115 8.114 14.265 1.00 96.06 202 GLY A C 1
ATOM 1531 O O . GLY A 1 202 ? -2.909 6.997 14.744 1.00 96.06 202 GLY A O 1
ATOM 1532 N N . LEU A 1 203 ? -3.029 8.355 12.958 1.00 97.88 203 LEU A N 1
ATOM 1533 C CA . LEU A 1 203 ? -2.480 7.444 11.952 1.00 97.88 203 LEU A CA 1
ATOM 1534 C C . LEU A 1 203 ? -1.126 7.980 11.481 1.00 97.88 203 LEU A C 1
ATOM 1536 O O . LEU A 1 203 ? -1.044 9.102 10.987 1.00 97.88 203 LEU A O 1
ATOM 1540 N N . HIS A 1 204 ? -0.071 7.180 11.590 1.00 96.12 204 HIS A N 1
ATOM 1541 C CA . HIS A 1 204 ? 1.283 7.620 11.287 1.00 96.12 204 HIS A CA 1
ATOM 1542 C C . HIS A 1 204 ? 1.821 6.947 10.035 1.00 96.12 204 HIS A C 1
ATOM 1544 O O . HIS A 1 204 ? 1.661 5.739 9.844 1.00 96.12 204 HIS A O 1
ATOM 1550 N N . VAL A 1 205 ? 2.454 7.750 9.181 1.00 95.38 205 VAL A N 1
ATOM 1551 C CA . VAL A 1 205 ? 2.755 7.382 7.797 1.00 95.38 205 VAL A CA 1
ATOM 1552 C C . VAL A 1 205 ? 4.257 7.440 7.540 1.00 95.38 205 VAL A C 1
ATOM 1554 O O . VAL A 1 205 ? 4.894 8.485 7.704 1.00 95.38 205 VAL A O 1
ATOM 1557 N N . GLY A 1 206 ? 4.816 6.299 7.137 1.00 93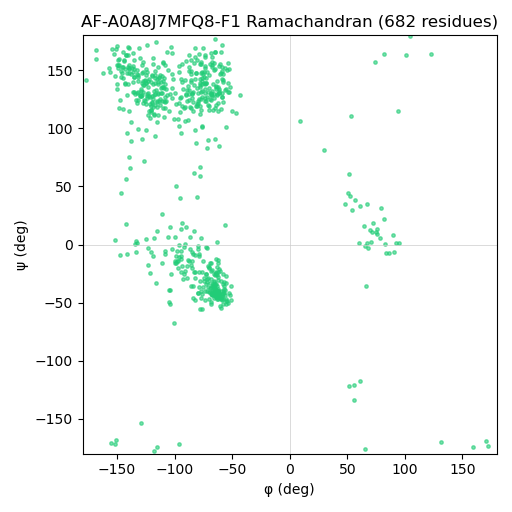.06 206 GLY A N 1
ATOM 1558 C CA . GLY A 1 206 ? 6.163 6.185 6.575 1.00 93.06 206 GLY A CA 1
ATOM 1559 C C . GLY A 1 206 ? 6.164 6.180 5.043 1.00 93.06 206 GLY A C 1
ATOM 1560 O O . GLY A 1 206 ? 5.131 6.381 4.406 1.00 93.06 206 GLY A O 1
ATOM 1561 N N . VAL A 1 207 ? 7.326 5.906 4.449 1.00 89.44 207 VAL A N 1
ATOM 1562 C CA . VAL A 1 207 ? 7.518 5.879 2.985 1.00 89.44 207 VAL A CA 1
ATOM 1563 C C . VAL A 1 207 ? 7.959 4.513 2.476 1.00 89.44 207 VAL A C 1
ATOM 1565 O O . VAL A 1 207 ? 8.577 3.732 3.201 1.00 89.44 207 VAL A O 1
ATOM 1568 N N . LEU A 1 208 ? 7.676 4.243 1.201 1.00 77.06 208 LEU A N 1
ATOM 1569 C CA . LEU A 1 208 ? 8.078 3.005 0.533 1.00 77.06 208 LEU A CA 1
ATOM 1570 C C . LEU A 1 208 ? 9.562 2.974 0.156 1.00 77.06 208 LEU A C 1
ATOM 1572 O O . LEU A 1 208 ? 10.280 2.022 0.475 1.00 77.06 208 LEU A O 1
ATOM 1576 N N . THR A 1 209 ? 9.991 3.992 -0.591 1.00 70.19 209 THR A N 1
ATOM 1577 C CA . THR A 1 209 ? 11.205 3.946 -1.422 1.00 70.19 209 THR A CA 1
ATOM 1578 C C . THR A 1 209 ? 12.414 4.614 -0.774 1.00 70.19 209 THR A C 1
ATOM 1580 O O . THR A 1 209 ? 13.545 4.382 -1.200 1.00 70.19 209 THR A O 1
ATOM 1583 N N . ALA A 1 210 ? 12.197 5.395 0.283 1.00 72.25 210 ALA A N 1
ATOM 1584 C CA . ALA A 1 210 ? 13.242 6.072 1.039 1.00 72.25 210 ALA A CA 1
ATOM 1585 C C . ALA A 1 210 ? 13.292 5.598 2.500 1.00 72.25 210 ALA A C 1
ATOM 1587 O O . ALA A 1 210 ? 12.581 4.682 2.921 1.00 72.25 210 ALA A O 1
ATOM 1588 N N . THR A 1 211 ? 14.183 6.199 3.283 1.00 77.12 211 THR A N 1
ATOM 1589 C CA . THR A 1 211 ? 14.209 5.996 4.732 1.00 77.12 211 THR A CA 1
ATOM 1590 C C . THR A 1 211 ? 13.093 6.826 5.370 1.00 77.12 211 THR A C 1
ATOM 1592 O O . THR A 1 211 ? 12.909 7.994 5.035 1.00 77.12 211 THR A O 1
ATOM 1595 N N . SER A 1 212 ? 12.360 6.223 6.301 1.00 81.94 212 SER A N 1
ATOM 1596 C CA . SER A 1 212 ? 11.547 6.920 7.301 1.00 81.94 212 SER A CA 1
ATOM 1597 C C . SER A 1 212 ? 11.854 6.357 8.679 1.00 81.94 212 SER A C 1
ATOM 1599 O O . SER A 1 212 ? 12.371 5.239 8.796 1.00 81.94 212 SER A O 1
ATOM 1601 N N . SER A 1 213 ? 11.528 7.117 9.721 1.00 81.94 213 SER A N 1
ATOM 1602 C CA . SER A 1 213 ? 11.674 6.664 11.103 1.00 81.94 213 SER A CA 1
ATOM 1603 C C . SER A 1 213 ? 10.931 5.347 11.325 1.00 81.94 213 SER A C 1
ATOM 1605 O O . SER A 1 213 ? 9.793 5.175 10.898 1.00 81.94 213 SER A O 1
ATOM 1607 N N . ASN A 1 214 ? 11.605 4.408 11.981 1.00 80.81 214 ASN A N 1
ATOM 1608 C CA . ASN A 1 214 ? 11.125 3.048 12.253 1.00 80.81 214 ASN A CA 1
ATOM 1609 C C . ASN A 1 214 ? 11.562 2.558 13.645 1.00 80.81 214 ASN A C 1
ATOM 1611 O O . ASN A 1 214 ? 11.636 1.355 13.917 1.00 80.81 214 ASN A O 1
ATOM 1615 N N . GLN A 1 215 ? 11.954 3.504 14.500 1.00 81.75 215 GLN A N 1
ATOM 1616 C CA . GLN A 1 215 ? 12.367 3.232 15.866 1.00 81.75 215 GLN A CA 1
ATOM 1617 C C . GLN A 1 215 ? 11.128 3.100 16.745 1.00 81.75 215 GLN A C 1
ATOM 1619 O O . GLN A 1 215 ? 10.122 3.773 16.519 1.00 81.75 215 GLN A O 1
ATOM 1624 N N . LEU A 1 216 ? 11.230 2.249 17.765 1.00 87.62 216 LEU A N 1
ATOM 1625 C CA . LEU A 1 216 ? 10.225 2.218 18.818 1.00 87.62 216 LEU A CA 1
ATOM 1626 C C . LEU A 1 216 ? 10.142 3.602 19.463 1.00 87.62 216 LEU A C 1
ATOM 1628 O O . LEU A 1 216 ? 11.172 4.254 19.667 1.00 87.62 216 LEU A O 1
ATOM 1632 N N . THR A 1 217 ? 8.930 4.024 19.807 1.00 87.56 217 THR A N 1
ATOM 1633 C CA . THR A 1 217 ? 8.747 5.188 20.678 1.00 87.56 217 THR A CA 1
ATOM 1634 C C . THR A 1 217 ? 9.425 4.931 22.026 1.00 87.56 217 THR A C 1
ATOM 1636 O O . THR A 1 217 ? 9.767 3.795 22.374 1.00 87.56 217 THR A O 1
ATOM 1639 N N . VAL A 1 218 ? 9.609 5.976 22.832 1.00 85.75 218 VAL A N 1
ATOM 1640 C CA . VAL A 1 218 ? 10.254 5.832 24.151 1.00 85.75 218 VAL A CA 1
ATOM 1641 C C . VAL A 1 218 ? 9.505 4.867 25.076 1.00 85.75 218 VAL A C 1
ATOM 1643 O O . VAL A 1 218 ? 10.136 4.171 25.871 1.00 85.75 218 VAL A O 1
ATOM 1646 N N . ASP A 1 219 ? 8.182 4.775 24.941 1.00 87.00 219 ASP A N 1
ATOM 1647 C CA . ASP A 1 219 ? 7.333 3.822 25.660 1.00 87.00 219 ASP A CA 1
ATOM 1648 C C . ASP A 1 219 ? 7.194 2.449 24.968 1.00 87.00 219 ASP A C 1
ATOM 1650 O O . ASP A 1 219 ? 6.469 1.588 25.457 1.00 87.00 219 ASP A O 1
ATOM 1654 N N . GLY A 1 220 ? 7.939 2.202 23.885 1.00 90.56 220 GLY A N 1
ATOM 1655 C CA . GLY A 1 220 ? 8.072 0.888 23.250 1.00 90.56 220 GLY A CA 1
ATOM 1656 C C . GLY A 1 220 ? 7.052 0.576 22.154 1.00 90.56 220 GLY A C 1
ATOM 1657 O O . GLY A 1 220 ? 7.023 -0.560 21.687 1.00 90.56 220 GLY A O 1
ATOM 1658 N N . ARG A 1 221 ? 6.241 1.552 21.735 1.00 92.31 221 ARG A N 1
ATOM 1659 C CA . ARG A 1 221 ? 5.215 1.390 20.698 1.00 92.31 221 ARG A CA 1
ATOM 1660 C C . ARG A 1 221 ? 5.801 1.396 19.299 1.00 92.31 221 ARG A C 1
ATOM 1662 O O . ARG A 1 221 ? 6.858 1.983 19.041 1.00 92.31 221 ARG A O 1
ATOM 1669 N N . LEU A 1 222 ? 5.075 0.772 18.381 1.00 92.56 222 LEU A N 1
ATOM 1670 C CA . LEU A 1 222 ? 5.461 0.658 16.982 1.00 92.56 222 LEU A CA 1
ATOM 1671 C C . LEU A 1 222 ? 4.841 1.771 16.140 1.00 92.56 222 LEU A C 1
ATOM 1673 O O . LEU A 1 222 ? 3.628 1.967 16.130 1.00 92.56 222 LEU A O 1
ATOM 1677 N N . LYS A 1 223 ? 5.703 2.472 15.401 1.00 91.94 223 LYS A N 1
ATOM 1678 C CA . LYS A 1 223 ? 5.370 3.457 14.365 1.00 91.94 223 LYS A CA 1
ATOM 1679 C C . LYS A 1 223 ? 6.301 3.232 13.160 1.00 91.94 223 LYS A C 1
ATOM 1681 O O . LYS A 1 223 ? 7.437 2.801 13.378 1.00 91.94 223 LYS A O 1
ATOM 1686 N N . PRO A 1 224 ? 5.883 3.556 11.923 1.00 94.31 224 PRO A N 1
ATOM 1687 C CA . PRO A 1 224 ? 4.545 4.008 11.517 1.00 94.31 224 PRO A CA 1
ATOM 1688 C C . PRO A 1 224 ? 3.509 2.870 11.529 1.00 94.31 224 PRO A C 1
ATOM 1690 O O . PRO A 1 224 ? 3.879 1.699 11.479 1.00 94.31 224 PRO A O 1
ATOM 1693 N N . GLU A 1 225 ? 2.210 3.190 11.548 1.00 97.06 225 GLU A N 1
ATOM 1694 C CA . GLU A 1 225 ? 1.167 2.169 11.361 1.00 97.06 225 GLU A CA 1
ATOM 1695 C C . GLU A 1 225 ? 1.047 1.701 9.910 1.00 97.06 225 GLU A C 1
ATOM 1697 O O . GLU A 1 225 ? 0.720 0.539 9.681 1.00 97.06 225 GLU A O 1
ATOM 1702 N N . ILE A 1 226 ? 1.320 2.571 8.934 1.00 97.31 226 ILE A N 1
ATOM 1703 C CA . ILE A 1 226 ? 1.325 2.240 7.502 1.00 97.31 226 ILE A CA 1
ATOM 1704 C C . ILE A 1 226 ? 2.453 2.977 6.778 1.00 97.31 226 ILE A C 1
ATOM 1706 O O . ILE A 1 226 ? 2.976 3.986 7.252 1.00 97.31 226 ILE A O 1
ATOM 1710 N N . ILE A 1 227 ? 2.789 2.511 5.584 1.00 95.56 227 ILE A N 1
ATOM 1711 C CA . ILE A 1 227 ? 3.568 3.282 4.614 1.00 95.56 227 ILE A CA 1
ATOM 1712 C C . ILE A 1 227 ? 2.680 3.675 3.432 1.00 95.56 227 ILE A C 1
ATOM 1714 O O . ILE A 1 227 ? 1.655 3.049 3.175 1.00 95.56 227 ILE A O 1
ATOM 1718 N N . SER A 1 228 ? 3.061 4.732 2.728 1.00 93.88 228 SER A N 1
ATOM 1719 C CA . SER A 1 228 ? 2.336 5.264 1.571 1.00 93.88 228 SER A CA 1
ATOM 1720 C C . SER A 1 228 ? 3.335 5.588 0.444 1.00 93.88 228 SER A C 1
ATOM 1722 O O . SER A 1 228 ? 4.538 5.695 0.739 1.00 93.88 228 SER A O 1
ATOM 1724 N N . PRO A 1 229 ? 2.907 5.685 -0.832 1.00 89.62 229 PRO A N 1
ATOM 1725 C CA . PRO A 1 229 ? 3.806 6.024 -1.931 1.00 89.62 229 PRO A CA 1
ATOM 1726 C C . PRO A 1 229 ? 4.484 7.381 -1.720 1.00 89.62 229 PRO A C 1
ATOM 1728 O O . PRO A 1 229 ? 3.953 8.261 -1.041 1.00 89.62 229 PRO A O 1
ATOM 1731 N N . GLY A 1 230 ? 5.672 7.531 -2.299 1.00 82.69 230 GLY A N 1
ATOM 1732 C CA . GLY A 1 230 ? 6.489 8.737 -2.200 1.00 82.69 230 GLY A CA 1
ATOM 1733 C C . GLY A 1 230 ? 7.885 8.487 -1.630 1.00 82.69 230 GLY A C 1
ATOM 1734 O O . GLY A 1 230 ? 8.176 7.455 -1.019 1.00 82.69 230 GLY A O 1
ATOM 1735 N N . ASP A 1 231 ? 8.763 9.467 -1.833 1.00 81.62 231 ASP A N 1
ATOM 1736 C CA . ASP A 1 231 ? 10.170 9.455 -1.412 1.00 81.62 231 ASP A CA 1
ATOM 1737 C C . ASP A 1 231 ? 10.416 10.213 -0.092 1.00 81.62 231 ASP A C 1
ATOM 1739 O O . ASP A 1 231 ? 11.528 10.218 0.442 1.00 81.62 231 ASP A O 1
ATOM 1743 N N . ARG A 1 232 ? 9.381 10.870 0.446 1.00 86.12 232 ARG A N 1
ATOM 1744 C CA . ARG A 1 232 ? 9.407 11.613 1.713 1.00 86.12 232 ARG A CA 1
ATOM 1745 C C . ARG A 1 232 ? 8.079 11.492 2.438 1.00 86.12 232 ARG A C 1
ATOM 1747 O O . ARG A 1 232 ? 7.016 11.538 1.826 1.00 86.12 232 ARG A O 1
ATOM 1754 N N . THR A 1 233 ? 8.148 11.411 3.763 1.00 89.94 233 THR A N 1
ATOM 1755 C CA . THR A 1 233 ? 6.963 11.264 4.620 1.00 89.94 233 THR A CA 1
ATOM 1756 C C . THR A 1 233 ? 5.967 12.400 4.407 1.00 89.94 233 THR A C 1
ATOM 1758 O O . THR A 1 233 ? 4.779 12.135 4.306 1.00 89.94 233 THR A O 1
ATOM 1761 N N . SER A 1 234 ? 6.418 13.644 4.209 1.00 90.75 234 SER A N 1
ATOM 1762 C CA . SER A 1 234 ? 5.523 14.779 3.937 1.00 90.75 234 SER A CA 1
ATOM 1763 C C . SER A 1 234 ? 4.722 14.667 2.634 1.00 90.75 234 SER A C 1
ATOM 1765 O O . SER A 1 234 ? 3.634 15.237 2.557 1.00 90.75 234 SER A O 1
ATOM 1767 N N . TYR A 1 235 ? 5.216 13.928 1.637 1.00 88.44 235 TYR A N 1
ATOM 1768 C CA . TYR A 1 235 ? 4.504 13.664 0.380 1.00 88.44 235 TYR A CA 1
ATOM 1769 C C . TYR A 1 235 ? 3.673 12.379 0.438 1.00 88.44 235 TYR A C 1
ATOM 1771 O O . TYR A 1 235 ? 2.641 12.291 -0.214 1.00 88.44 235 TYR A O 1
ATOM 1779 N N . ALA A 1 236 ? 4.054 11.430 1.292 1.00 92.19 236 ALA A N 1
ATOM 1780 C CA . ALA A 1 236 ? 3.315 10.190 1.505 1.00 92.19 236 ALA A CA 1
ATOM 1781 C C . ALA A 1 236 ? 2.082 10.364 2.417 1.00 92.19 236 ALA A C 1
ATOM 1783 O O . ALA A 1 236 ? 1.033 9.761 2.176 1.00 92.19 236 ALA A O 1
ATOM 1784 N N . THR A 1 237 ? 2.170 11.212 3.449 1.00 95.94 237 THR A N 1
ATOM 1785 C CA . THR A 1 237 ? 1.072 11.527 4.383 1.00 95.94 237 THR A CA 1
ATOM 1786 C C . THR A 1 237 ? -0.214 12.026 3.699 1.00 95.94 237 THR A C 1
ATOM 1788 O O . THR A 1 237 ? -1.279 11.513 4.048 1.00 95.94 237 THR A O 1
ATOM 1791 N N . PRO A 1 238 ? -0.197 12.980 2.739 1.00 96.88 238 PRO A N 1
ATOM 1792 C CA . PRO A 1 238 ? -1.423 13.472 2.097 1.00 96.88 238 PRO A CA 1
ATOM 1793 C C . PRO A 1 238 ? -2.191 12.403 1.317 1.00 96.88 238 PRO A C 1
ATOM 1795 O O . PRO A 1 238 ? -3.419 12.472 1.269 1.00 96.88 238 PRO A O 1
ATOM 1798 N N . TYR A 1 239 ? -1.519 11.379 0.789 1.00 96.62 239 TYR A N 1
ATOM 1799 C CA . TYR A 1 239 ? -2.188 10.240 0.161 1.00 96.62 239 TYR A CA 1
ATOM 1800 C C . TYR A 1 239 ? -3.014 9.420 1.164 1.00 96.62 239 TYR A C 1
ATOM 1802 O O . TYR A 1 239 ? -4.176 9.086 0.904 1.00 96.62 239 TYR A O 1
ATOM 1810 N N . ALA A 1 240 ? -2.462 9.171 2.355 1.00 97.88 240 ALA A N 1
ATOM 1811 C CA . ALA A 1 240 ? -3.184 8.521 3.446 1.00 97.88 240 ALA A CA 1
ATOM 1812 C C . ALA A 1 240 ? -4.319 9.405 3.994 1.00 97.88 240 ALA A C 1
ATOM 1814 O O . ALA A 1 240 ? -5.419 8.908 4.235 1.00 97.88 240 ALA A O 1
ATOM 1815 N N . SER A 1 241 ? -4.093 10.718 4.136 1.00 98.62 241 SER A N 1
ATOM 1816 C CA . SER A 1 241 ? -5.134 11.673 4.549 1.00 98.62 241 SER A CA 1
ATOM 1817 C C . SER A 1 241 ? -6.293 11.716 3.554 1.00 98.62 241 SER A C 1
ATOM 1819 O O . SER A 1 241 ? -7.455 11.636 3.948 1.00 98.62 241 SER A O 1
ATOM 1821 N N . GLY A 1 242 ? -5.990 11.773 2.257 1.00 98.25 242 GLY A N 1
ATOM 1822 C CA . GLY A 1 242 ? -6.990 11.714 1.196 1.00 98.25 242 GLY A CA 1
ATOM 1823 C C . GLY A 1 242 ? -7.784 10.419 1.218 1.00 98.25 242 GLY A C 1
ATOM 1824 O O . GLY A 1 242 ? -9.009 10.444 1.157 1.00 98.25 242 GLY A O 1
ATOM 1825 N N . SER A 1 243 ? -7.099 9.293 1.398 1.00 98.62 243 SER A N 1
ATOM 1826 C CA . SER A 1 243 ? -7.737 7.979 1.490 1.00 98.62 243 SER A CA 1
ATOM 1827 C C . SER A 1 243 ? -8.684 7.882 2.689 1.00 98.62 243 SER A C 1
ATOM 1829 O O . SER A 1 243 ? -9.800 7.382 2.552 1.00 98.62 243 SER A O 1
ATOM 1831 N N . ALA A 1 244 ? -8.296 8.432 3.844 1.00 98.75 244 ALA A N 1
ATOM 1832 C CA . ALA A 1 244 ? -9.173 8.539 5.009 1.00 98.75 244 ALA A CA 1
ATOM 1833 C C . ALA A 1 244 ? -10.413 9.406 4.727 1.00 98.75 244 ALA A C 1
ATOM 1835 O O . ALA A 1 244 ? -11.522 9.019 5.094 1.00 98.75 244 ALA A O 1
ATOM 1836 N N . ALA A 1 245 ? -10.251 10.540 4.037 1.00 98.62 245 ALA A N 1
ATOM 1837 C CA . ALA A 1 245 ? -11.366 11.409 3.657 1.00 98.62 245 ALA A CA 1
ATOM 1838 C C . ALA A 1 245 ? -12.342 10.709 2.691 1.00 98.62 245 ALA A C 1
ATOM 1840 O O . ALA A 1 245 ? -13.556 10.795 2.872 1.00 98.62 245 ALA A O 1
ATOM 1841 N N . LEU A 1 246 ? -11.840 9.940 1.718 1.00 98.75 246 LEU A N 1
ATOM 1842 C CA . LEU A 1 246 ? -12.693 9.158 0.815 1.00 98.75 246 LEU A CA 1
ATOM 1843 C C . LEU A 1 246 ? -13.439 8.027 1.532 1.00 98.75 246 LEU A C 1
ATOM 1845 O O . LEU A 1 246 ? -14.594 7.750 1.208 1.00 98.75 246 LEU A O 1
ATOM 1849 N N . LEU A 1 247 ? -12.821 7.386 2.528 1.00 98.75 247 LEU A N 1
ATOM 1850 C CA . LEU A 1 247 ? -13.513 6.405 3.370 1.00 98.75 247 LEU A CA 1
ATOM 1851 C C . LEU A 1 247 ? -14.579 7.064 4.252 1.00 98.75 247 LEU A C 1
ATOM 1853 O O . LEU A 1 247 ? -15.655 6.492 4.424 1.00 98.75 247 LEU A O 1
ATOM 1857 N N . MET A 1 248 ? -14.330 8.280 4.744 1.00 98.38 248 MET A N 1
ATOM 1858 C CA . MET A 1 248 ? -15.326 9.068 5.474 1.00 98.38 248 MET A CA 1
ATOM 1859 C C . MET A 1 248 ? -16.530 9.409 4.585 1.00 98.38 248 MET A C 1
ATOM 1861 O O . MET A 1 248 ? -17.682 9.200 4.977 1.00 98.38 248 MET A O 1
ATOM 1865 N N . GLN A 1 249 ? -16.272 9.834 3.346 1.00 98.50 249 GLN A N 1
ATOM 1866 C CA . GLN A 1 249 ? -17.308 10.056 2.339 1.00 98.50 249 GLN A CA 1
ATOM 1867 C C . GLN A 1 249 ? -18.088 8.763 2.057 1.00 98.50 249 GLN A C 1
ATOM 1869 O O . GLN A 1 249 ? -19.319 8.757 2.066 1.00 98.50 249 GLN A O 1
ATOM 1874 N N . ALA A 1 250 ? -17.393 7.638 1.867 1.00 98.62 250 ALA A N 1
ATOM 1875 C CA . ALA A 1 250 ? -18.012 6.333 1.651 1.00 98.62 250 ALA A CA 1
ATOM 1876 C C . ALA A 1 250 ? -18.909 5.907 2.827 1.00 98.62 250 ALA A C 1
ATOM 1878 O O . ALA A 1 250 ? -20.000 5.371 2.613 1.00 98.62 250 ALA A O 1
ATOM 1879 N N . ALA A 1 251 ? -18.489 6.172 4.066 1.00 98.19 251 ALA A N 1
ATOM 1880 C CA . ALA A 1 251 ? -19.281 5.911 5.262 1.00 98.19 251 ALA A CA 1
ATOM 1881 C C . ALA A 1 251 ? -20.561 6.768 5.307 1.00 98.19 251 ALA A C 1
ATOM 1883 O O . ALA A 1 251 ? -21.641 6.246 5.602 1.00 98.19 251 ALA A O 1
ATOM 1884 N N . LYS A 1 252 ? -20.483 8.055 4.935 1.00 96.81 252 LYS A N 1
ATOM 1885 C CA . LYS A 1 252 ? -21.650 8.955 4.801 1.00 96.81 252 LYS A CA 1
ATOM 1886 C C . LYS A 1 252 ? -22.598 8.531 3.681 1.00 96.81 252 LYS A C 1
ATOM 1888 O O . LYS A 1 252 ? -23.813 8.634 3.828 1.00 96.81 252 LYS A O 1
ATOM 1893 N N . LEU A 1 253 ? -22.052 7.992 2.592 1.00 96.94 253 LEU A N 1
ATOM 1894 C CA . LEU A 1 253 ? -22.809 7.374 1.498 1.00 96.94 253 LEU A CA 1
ATOM 1895 C C . LEU A 1 253 ? -23.320 5.966 1.840 1.00 96.94 253 LEU A C 1
ATOM 1897 O O . LEU A 1 253 ? -23.916 5.301 0.994 1.00 96.94 253 LEU A O 1
ATOM 1901 N N . ASN A 1 254 ? -23.127 5.518 3.085 1.00 97.00 254 ASN A N 1
ATOM 1902 C CA . ASN A 1 254 ? -23.641 4.260 3.606 1.00 97.00 254 ASN A CA 1
ATOM 1903 C C . ASN A 1 254 ? -23.112 3.028 2.841 1.00 97.00 254 ASN A C 1
ATOM 1905 O O . ASN A 1 254 ? -23.792 2.008 2.718 1.00 97.00 254 ASN A O 1
ATOM 1909 N N . HIS A 1 255 ? -21.869 3.103 2.348 1.00 97.56 255 HIS A N 1
ATOM 1910 C CA . HIS A 1 255 ? -21.191 1.972 1.707 1.00 97.56 255 HIS A CA 1
ATOM 1911 C C . HIS A 1 255 ? -20.964 0.797 2.670 1.00 97.56 255 HIS A C 1
ATOM 1913 O O . HIS A 1 255 ? -20.809 -0.323 2.204 1.00 97.56 255 HIS A O 1
ATOM 1919 N N . GLY A 1 256 ? -21.005 1.034 3.987 1.00 96.31 256 GLY A N 1
ATOM 1920 C CA . GLY A 1 256 ? -20.927 -0.001 5.024 1.00 96.31 256 GLY A CA 1
ATOM 1921 C C . GLY A 1 256 ? -22.167 -0.893 5.182 1.00 96.31 256 GLY A C 1
ATOM 1922 O O . GLY A 1 256 ? -22.146 -1.815 5.994 1.00 96.31 256 GLY A O 1
ATOM 1923 N N . GLY A 1 257 ? -23.237 -0.639 4.424 1.00 94.38 257 GLY A N 1
ATOM 1924 C CA . GLY A 1 257 ? -24.523 -1.324 4.571 1.00 94.38 257 GLY A CA 1
ATOM 1925 C C . GLY A 1 257 ? -25.555 -0.493 5.335 1.00 94.38 257 GLY A C 1
ATOM 1926 O O . GLY A 1 257 ? -25.248 0.525 5.948 1.00 94.38 257 GLY A O 1
ATOM 1927 N N . GLU A 1 258 ? -26.832 -0.860 5.233 1.00 93.62 258 GLU A N 1
ATOM 1928 C CA . GLU A 1 258 ? -27.934 -0.105 5.847 1.00 93.62 258 GLU A CA 1
ATOM 1929 C C . GLU A 1 258 ? -27.768 0.015 7.370 1.00 93.62 258 GLU A C 1
ATOM 1931 O O . GLU A 1 258 ? -27.610 -0.982 8.069 1.00 93.62 258 GLU A O 1
ATOM 1936 N N . GLY A 1 259 ? -27.821 1.248 7.886 1.00 94.62 259 GLY A N 1
ATOM 1937 C CA . GLY A 1 259 ? -27.776 1.522 9.324 1.00 94.62 259 GLY A CA 1
ATOM 1938 C C . GLY A 1 259 ? -26.378 1.559 9.946 1.00 94.62 259 GLY A C 1
ATOM 1939 O O . GLY A 1 259 ? -26.277 1.836 11.137 1.00 94.62 259 GLY A O 1
ATOM 1940 N N . THR A 1 260 ? -25.309 1.354 9.173 1.00 96.94 260 THR A N 1
ATOM 1941 C CA . THR A 1 260 ? -23.934 1.303 9.707 1.00 96.94 260 THR A CA 1
ATOM 1942 C C . THR A 1 260 ? -23.201 2.645 9.634 1.00 96.94 260 THR A C 1
ATOM 1944 O O . THR A 1 260 ? -22.069 2.754 10.092 1.00 96.94 260 THR A O 1
ATOM 1947 N N . SER A 1 261 ? -23.796 3.670 9.012 1.00 97.19 261 SER A N 1
ATOM 1948 C CA . SER A 1 261 ? -23.111 4.934 8.701 1.00 97.19 261 SER A CA 1
ATOM 1949 C C . SER A 1 261 ? -22.534 5.650 9.931 1.00 97.19 261 SER A C 1
ATOM 1951 O O . SER A 1 261 ? -21.477 6.262 9.822 1.00 97.19 261 SER A O 1
ATOM 1953 N N . ALA A 1 262 ? -23.187 5.574 11.096 1.00 97.56 262 ALA A N 1
ATOM 1954 C CA . ALA A 1 262 ? -22.697 6.215 12.321 1.00 97.56 262 ALA A CA 1
ATOM 1955 C C . ALA A 1 262 ? -21.403 5.566 12.845 1.00 97.56 262 ALA A C 1
ATOM 1957 O O . ALA A 1 262 ? -20.456 6.271 13.193 1.00 97.56 262 ALA A O 1
ATOM 1958 N N . ASP A 1 263 ? -21.354 4.233 12.836 1.00 98.38 263 ASP A N 1
ATOM 1959 C CA . ASP A 1 263 ? -20.191 3.460 13.271 1.00 98.38 263 ASP A CA 1
ATOM 1960 C C . ASP A 1 263 ? -19.063 3.539 12.234 1.00 98.38 263 ASP A C 1
ATOM 1962 O O . ASP A 1 263 ? -17.903 3.727 12.583 1.00 98.38 263 ASP A O 1
ATOM 1966 N N . ALA A 1 264 ? -19.398 3.488 10.941 1.00 98.31 264 ALA A N 1
ATOM 1967 C CA . ALA A 1 264 ? -18.427 3.585 9.852 1.00 98.31 264 ALA A CA 1
ATOM 1968 C C . ALA A 1 264 ? -17.708 4.946 9.791 1.00 98.31 264 ALA A C 1
ATOM 1970 O O . ALA A 1 264 ? -16.602 5.028 9.262 1.00 98.31 264 ALA A O 1
ATOM 1971 N N . GLN A 1 265 ? -18.339 6.008 10.306 1.00 97.75 265 GLN A N 1
ATOM 1972 C CA . GLN A 1 265 ? -17.755 7.350 10.384 1.00 97.75 265 GLN A CA 1
ATOM 1973 C C . GLN A 1 265 ? -16.830 7.543 11.593 1.00 97.75 265 GLN A C 1
ATOM 1975 O O . GLN A 1 265 ? -16.144 8.558 11.651 1.00 97.75 265 GLN A O 1
ATOM 1980 N N . GLN A 1 266 ? -16.775 6.600 12.539 1.00 98.12 266 GLN A N 1
ATOM 1981 C CA . GLN A 1 266 ? -15.842 6.705 13.660 1.00 98.12 266 GLN A CA 1
ATOM 1982 C C . GLN A 1 266 ? -14.406 6.682 13.131 1.00 98.12 266 GLN A C 1
ATOM 1984 O O . GLN A 1 266 ? -14.012 5.781 12.383 1.00 98.12 266 GLN A O 1
ATOM 1989 N N . THR A 1 267 ? -13.582 7.642 13.540 1.00 97.44 267 THR A N 1
ATOM 1990 C CA . THR A 1 267 ? -12.215 7.777 13.005 1.00 97.44 267 THR A CA 1
ATOM 1991 C C . THR A 1 267 ? -11.330 6.567 13.295 1.00 97.44 267 THR A C 1
ATOM 1993 O O . THR A 1 267 ? -10.490 6.199 12.473 1.00 97.44 267 THR A O 1
ATOM 1996 N N . VAL A 1 268 ? -11.573 5.877 14.412 1.00 98.31 268 VAL A N 1
ATOM 1997 C CA . VAL A 1 268 ? -10.915 4.607 14.755 1.00 98.31 268 VAL A CA 1
ATOM 1998 C C . VAL A 1 268 ? -11.294 3.472 13.792 1.00 98.31 268 VAL A C 1
ATOM 2000 O O . VAL A 1 268 ? -10.458 2.622 13.484 1.00 98.31 268 VAL A O 1
ATOM 2003 N N . VAL A 1 269 ? -12.511 3.473 13.235 1.00 98.81 269 VAL A N 1
ATOM 2004 C CA . VAL A 1 269 ? -12.914 2.520 12.186 1.00 98.81 269 VAL A CA 1
ATOM 2005 C C . VAL A 1 269 ? -12.178 2.834 10.890 1.00 98.81 269 VAL A C 1
ATOM 2007 O O . VAL A 1 269 ? -11.564 1.937 10.316 1.00 98.81 269 VAL A O 1
ATOM 2010 N N . VAL A 1 270 ? -12.137 4.103 10.474 1.00 98.69 270 VAL A N 1
ATOM 2011 C CA . VAL A 1 270 ? -11.389 4.532 9.278 1.00 98.69 270 VAL A CA 1
ATOM 2012 C C . VAL A 1 270 ? -9.897 4.199 9.396 1.00 98.69 270 VAL A C 1
ATOM 2014 O O . VAL A 1 270 ? -9.330 3.616 8.471 1.00 98.69 270 VAL A O 1
ATOM 2017 N N . LYS A 1 271 ? -9.271 4.477 10.549 1.00 98.75 271 LYS A N 1
ATOM 2018 C CA . LYS A 1 271 ? -7.888 4.069 10.848 1.00 98.75 271 LYS A CA 1
ATOM 2019 C C . LYS A 1 271 ? -7.718 2.556 10.689 1.00 98.75 271 LYS A C 1
ATOM 2021 O O . LYS A 1 271 ? -6.797 2.115 10.009 1.00 98.75 271 LYS A O 1
ATOM 2026 N N . THR A 1 272 ? -8.612 1.763 11.279 1.00 98.88 272 THR A N 1
ATOM 2027 C CA . THR A 1 272 ? -8.530 0.291 11.240 1.00 98.88 272 THR A CA 1
ATOM 2028 C C . THR A 1 272 ? -8.658 -0.259 9.824 1.00 98.88 272 THR A C 1
ATOM 2030 O O . THR A 1 272 ? -7.901 -1.154 9.459 1.00 98.88 272 THR A O 1
ATOM 2033 N N . LEU A 1 273 ? -9.568 0.295 9.017 1.00 98.88 273 LEU A N 1
ATOM 2034 C CA . LEU A 1 273 ? -9.747 -0.080 7.613 1.00 98.88 273 LEU A CA 1
ATOM 2035 C C . LEU A 1 273 ? -8.485 0.204 6.791 1.00 98.88 273 LEU A C 1
ATOM 2037 O O . LEU A 1 273 ? -8.049 -0.667 6.047 1.00 98.88 273 LEU A O 1
ATOM 2041 N N . LEU A 1 274 ? -7.863 1.376 6.969 1.00 98.81 274 LEU A N 1
ATOM 2042 C CA . LEU A 1 274 ? -6.621 1.739 6.271 1.00 98.81 274 LEU A CA 1
ATOM 2043 C C . LEU A 1 274 ? -5.453 0.829 6.658 1.00 98.81 274 LEU A C 1
ATOM 2045 O O . LEU A 1 274 ? -4.730 0.342 5.792 1.00 98.81 274 LEU A O 1
ATOM 2049 N N . VAL A 1 275 ? -5.288 0.568 7.957 1.00 98.69 275 VAL A N 1
ATOM 2050 C CA . VAL A 1 275 ? -4.238 -0.326 8.461 1.00 98.69 275 VAL A CA 1
ATOM 2051 C C . VAL A 1 275 ? -4.455 -1.752 7.956 1.00 98.69 275 VAL A C 1
ATOM 2053 O O . VAL A 1 275 ? -3.515 -2.404 7.512 1.00 98.69 275 VAL A O 1
ATOM 2056 N N . ASN A 1 276 ? -5.689 -2.257 8.003 1.00 98.69 276 ASN A N 1
ATOM 2057 C CA . ASN A 1 276 ? -5.985 -3.619 7.574 1.00 98.69 276 ASN A CA 1
ATOM 2058 C C . ASN A 1 276 ? -5.943 -3.798 6.050 1.00 98.69 276 ASN A C 1
ATOM 2060 O O . ASN A 1 276 ? -5.572 -4.867 5.566 1.00 98.69 276 ASN A O 1
ATOM 2064 N N . GLY A 1 277 ? -6.335 -2.767 5.297 1.00 97.94 277 GLY A N 1
ATOM 2065 C CA . GLY A 1 277 ? -6.272 -2.714 3.835 1.00 97.94 277 GLY A CA 1
ATOM 2066 C C . GLY A 1 277 ? -4.860 -2.645 3.275 1.00 97.94 277 GLY A C 1
ATOM 2067 O O . GLY A 1 277 ? -4.679 -2.940 2.096 1.00 97.94 277 GLY A O 1
ATOM 2068 N N . ALA A 1 278 ? -3.868 -2.321 4.105 1.00 97.38 278 ALA A N 1
ATOM 2069 C CA . ALA A 1 278 ? -2.493 -2.180 3.673 1.00 97.38 278 ALA A CA 1
ATOM 2070 C C . ALA A 1 278 ? -1.894 -3.496 3.129 1.00 97.38 278 ALA A C 1
ATOM 2072 O O . ALA A 1 278 ? -1.917 -4.550 3.780 1.00 97.38 278 ALA A O 1
ATOM 2073 N N . VAL A 1 279 ? -1.316 -3.419 1.930 1.00 93.38 279 VAL A N 1
ATOM 2074 C CA . VAL A 1 279 ? -0.693 -4.527 1.198 1.00 93.38 279 VAL A CA 1
ATOM 2075 C C . VAL A 1 279 ? 0.736 -4.735 1.684 1.00 93.38 279 VAL A C 1
ATOM 2077 O O . VAL A 1 279 ? 1.485 -3.783 1.893 1.00 93.38 279 VAL A O 1
ATOM 2080 N N . LYS A 1 280 ? 1.144 -5.990 1.880 1.00 91.88 280 LYS A N 1
ATOM 2081 C CA . LYS A 1 280 ? 2.477 -6.302 2.406 1.00 91.88 280 LYS A CA 1
ATOM 2082 C C . LYS A 1 280 ? 3.528 -6.137 1.298 1.00 91.88 280 LYS A C 1
ATOM 2084 O O . LYS A 1 280 ? 3.448 -6.874 0.319 1.00 91.88 280 LYS A O 1
ATOM 2089 N N . PRO A 1 281 ? 4.486 -5.194 1.415 1.00 87.69 281 PRO A N 1
ATOM 2090 C CA . PRO A 1 281 ? 5.572 -5.074 0.446 1.00 87.69 281 PRO A CA 1
ATOM 2091 C C . PRO A 1 281 ? 6.524 -6.277 0.520 1.00 87.69 281 PRO A C 1
ATOM 2093 O O . PRO A 1 281 ? 6.559 -7.004 1.517 1.00 87.69 281 PRO A O 1
ATOM 2096 N N . ASP A 1 282 ? 7.359 -6.442 -0.504 1.00 80.25 282 ASP A N 1
ATOM 2097 C CA . ASP A 1 282 ? 8.417 -7.452 -0.516 1.00 80.25 282 ASP A CA 1
ATOM 2098 C C . ASP A 1 282 ? 9.315 -7.346 0.730 1.00 80.25 282 ASP A C 1
ATOM 2100 O O . ASP A 1 282 ? 9.794 -6.275 1.113 1.00 80.25 28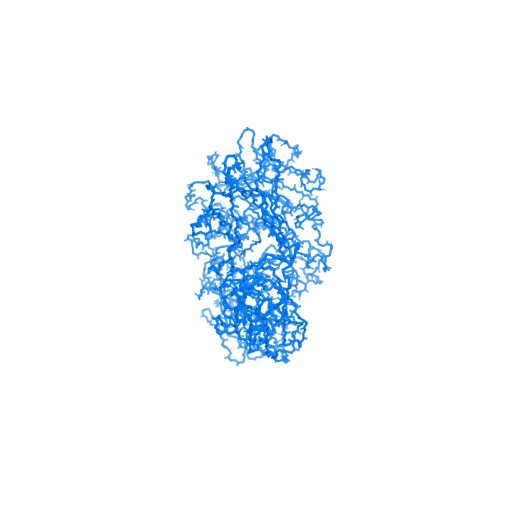2 ASP A O 1
ATOM 2104 N N . GLY A 1 283 ? 9.546 -8.486 1.386 1.00 82.69 283 GLY A N 1
ATOM 2105 C CA . GLY A 1 283 ? 10.335 -8.557 2.618 1.00 82.69 283 GLY A CA 1
ATOM 2106 C C . GLY A 1 283 ? 9.611 -8.055 3.873 1.00 82.69 283 GLY A C 1
ATOM 2107 O O . GLY A 1 283 ? 10.241 -7.926 4.927 1.00 82.69 283 GLY A O 1
ATOM 2108 N N . TRP A 1 284 ? 8.304 -7.779 3.800 1.00 91.00 284 TRP A N 1
ATOM 2109 C CA . TRP A 1 284 ? 7.506 -7.491 4.988 1.00 91.00 284 TRP A CA 1
ATOM 2110 C C . TRP A 1 284 ? 7.552 -8.665 5.971 1.00 91.00 284 TRP A C 1
ATOM 2112 O O . TRP A 1 284 ? 7.270 -9.812 5.629 1.00 91.00 284 TRP A O 1
ATOM 2122 N N . SER A 1 285 ? 7.914 -8.371 7.215 1.00 89.50 285 SER A N 1
ATOM 2123 C CA . SER A 1 285 ? 7.902 -9.329 8.318 1.00 89.50 285 SER A CA 1
ATOM 2124 C C . SER A 1 285 ? 7.793 -8.584 9.645 1.00 89.50 285 SER A C 1
ATOM 2126 O O . SER A 1 285 ? 8.296 -7.466 9.779 1.00 89.50 285 SER A O 1
ATOM 2128 N N . ARG A 1 286 ? 7.142 -9.207 10.631 1.00 90.62 286 ARG A N 1
ATOM 2129 C CA . ARG A 1 286 ? 7.048 -8.702 12.009 1.00 90.62 286 ARG A CA 1
ATOM 2130 C C . ARG A 1 286 ? 7.712 -9.669 12.980 1.00 90.62 286 ARG A C 1
ATOM 2132 O O . ARG A 1 286 ? 7.707 -10.879 12.743 1.00 90.62 286 ARG A O 1
ATOM 2139 N N . LEU A 1 287 ? 8.271 -9.147 14.069 1.00 88.19 287 LEU A N 1
ATOM 2140 C CA . LEU A 1 287 ? 8.822 -9.990 15.128 1.00 88.19 287 LEU A CA 1
ATOM 2141 C C . LEU A 1 287 ? 7.698 -10.566 15.999 1.00 88.19 287 LEU A C 1
ATOM 2143 O O . LEU A 1 287 ? 6.607 -10.008 16.101 1.00 88.19 287 LEU A O 1
ATOM 2147 N N . ALA A 1 288 ? 7.965 -11.703 16.640 1.00 84.06 288 ALA A N 1
ATOM 2148 C CA . ALA A 1 288 ? 7.013 -12.304 17.567 1.00 84.06 288 ALA A CA 1
ATOM 2149 C C . ALA A 1 288 ? 6.727 -11.352 18.743 1.00 84.06 288 ALA A C 1
ATOM 2151 O O . ALA A 1 288 ? 7.658 -10.847 19.369 1.00 84.06 288 ALA A O 1
ATOM 2152 N N . GLY A 1 289 ? 5.445 -11.135 19.044 1.00 80.81 289 GLY A N 1
ATOM 2153 C CA . GLY A 1 289 ? 4.990 -10.220 20.097 1.00 80.81 289 GLY A CA 1
ATOM 2154 C C . GLY A 1 289 ? 4.894 -8.748 19.677 1.00 80.81 289 GLY A C 1
ATOM 2155 O O . GLY A 1 289 ? 4.359 -7.956 20.441 1.00 80.81 289 GLY A O 1
ATOM 2156 N N . GLU A 1 290 ? 5.362 -8.380 18.481 1.00 90.62 290 GLU A N 1
ATOM 2157 C CA . GLU A 1 290 ? 5.173 -7.036 17.926 1.00 90.62 290 GLU A CA 1
ATOM 2158 C C . GLU A 1 290 ? 3.824 -6.927 17.202 1.00 90.62 290 GLU A C 1
ATOM 2160 O O . GLU A 1 290 ? 3.417 -7.840 16.472 1.00 90.62 290 GLU A O 1
ATOM 2165 N N . SER A 1 291 ? 3.152 -5.786 17.375 1.00 93.81 291 SER A N 1
ATOM 2166 C CA . SER A 1 291 ? 1.880 -5.485 16.712 1.00 93.81 291 SER A CA 1
ATOM 2167 C C . SER A 1 291 ? 2.043 -5.237 15.210 1.00 93.81 291 SER A C 1
ATOM 2169 O O . SER A 1 291 ? 1.142 -5.535 14.437 1.00 93.81 291 SER A O 1
ATOM 2171 N N . LEU A 1 292 ? 3.204 -4.739 14.771 1.00 95.44 292 LEU A N 1
ATOM 2172 C CA . LEU A 1 292 ? 3.480 -4.310 13.397 1.00 95.44 292 LEU A CA 1
ATOM 2173 C C . LEU A 1 292 ? 4.921 -4.608 12.963 1.00 95.44 292 LEU A C 1
ATOM 2175 O O . LEU A 1 292 ? 5.803 -4.845 13.785 1.00 95.44 292 LEU A O 1
ATOM 2179 N N . ALA A 1 293 ? 5.189 -4.537 11.655 1.00 93.69 293 ALA A N 1
ATOM 2180 C CA . ALA A 1 293 ? 6.557 -4.535 11.145 1.00 93.69 293 ALA A CA 1
ATOM 2181 C C . ALA A 1 293 ? 7.196 -3.153 11.344 1.00 93.69 293 ALA A C 1
ATOM 2183 O O . ALA A 1 293 ? 6.687 -2.160 10.837 1.00 93.69 293 ALA A O 1
ATOM 2184 N N . ARG A 1 294 ? 8.360 -3.072 11.998 1.00 89.56 294 ARG A N 1
ATOM 2185 C CA . ARG A 1 294 ? 9.013 -1.788 12.341 1.00 89.56 294 ARG A CA 1
ATOM 2186 C C . ARG A 1 294 ? 9.166 -0.806 11.176 1.00 89.56 294 ARG A C 1
ATOM 2188 O O . ARG A 1 294 ? 8.872 0.370 11.324 1.00 89.56 294 ARG A O 1
ATOM 2195 N N . LYS A 1 295 ? 9.655 -1.271 10.019 1.00 87.00 295 LYS A N 1
ATOM 2196 C CA . LYS A 1 295 ? 9.865 -0.406 8.840 1.00 87.00 295 LYS A CA 1
ATOM 2197 C C . LYS A 1 295 ? 8.557 -0.088 8.115 1.00 87.00 295 LYS A C 1
ATOM 2199 O O . LYS A 1 295 ? 8.390 1.012 7.605 1.00 87.00 295 LYS A O 1
ATOM 2204 N N . TRP A 1 296 ? 7.684 -1.081 8.005 1.00 91.50 296 TRP A N 1
ATOM 2205 C CA . TRP A 1 296 ? 6.600 -1.082 7.027 1.00 91.50 296 TRP A CA 1
ATOM 2206 C C . TRP A 1 296 ? 5.216 -0.875 7.650 1.00 91.50 296 TRP A C 1
ATOM 2208 O O . TRP A 1 296 ? 4.231 -0.810 6.921 1.00 91.50 296 TRP A O 1
ATOM 2218 N N . GLY A 1 297 ? 5.117 -0.827 8.979 1.00 95.38 297 GLY A N 1
ATOM 2219 C CA . GLY A 1 297 ? 3.847 -0.879 9.689 1.00 95.38 297 GLY A CA 1
ATOM 2220 C C . GLY A 1 297 ? 3.058 -2.134 9.312 1.00 95.38 297 GLY A C 1
ATOM 2221 O O . GLY A 1 297 ? 3.606 -3.238 9.210 1.00 95.38 297 GLY A O 1
ATOM 2222 N N . ALA A 1 298 ? 1.771 -1.959 9.038 1.00 96.88 298 ALA A N 1
ATOM 2223 C CA . ALA A 1 298 ? 0.914 -2.991 8.475 1.00 96.88 298 ALA A CA 1
ATOM 2224 C C . ALA A 1 298 ? 1.108 -3.160 6.961 1.00 96.88 298 ALA A C 1
ATOM 2226 O O . ALA A 1 298 ? 0.615 -4.136 6.416 1.00 96.88 298 ALA A O 1
ATOM 2227 N N . GLY A 1 299 ? 1.836 -2.278 6.275 1.00 96.12 299 GLY A N 1
ATOM 2228 C CA . GLY A 1 299 ? 2.113 -2.374 4.841 1.00 96.12 299 GLY A CA 1
ATOM 2229 C C . GLY A 1 299 ? 1.861 -1.072 4.080 1.00 96.12 299 GLY A C 1
ATOM 2230 O O . GLY A 1 299 ? 1.642 -0.018 4.677 1.00 96.12 299 GLY A O 1
ATOM 2231 N N . MET A 1 300 ? 1.892 -1.180 2.752 1.00 95.44 300 MET A N 1
ATOM 2232 C CA . MET A 1 300 ? 1.577 -0.132 1.782 1.00 95.44 300 MET A CA 1
ATOM 2233 C C . MET A 1 300 ? 0.081 0.159 1.743 1.00 95.44 300 MET A C 1
ATOM 2235 O O . MET A 1 300 ? -0.713 -0.754 1.547 1.00 95.44 300 MET A O 1
ATOM 2239 N N . LEU A 1 301 ? -0.288 1.428 1.903 1.00 97.50 301 LEU A N 1
ATOM 2240 C CA . LEU A 1 301 ? -1.642 1.945 1.735 1.00 97.50 301 LEU A CA 1
ATOM 2241 C C . LEU A 1 301 ? -2.316 1.368 0.482 1.00 97.50 301 LEU A C 1
ATOM 2243 O O . LEU A 1 301 ? -1.779 1.480 -0.611 1.00 97.50 301 LEU A O 1
ATOM 2247 N N . ASP A 1 302 ? -3.522 0.822 0.642 1.00 97.19 302 ASP A N 1
ATOM 2248 C CA . ASP A 1 302 ? -4.408 0.488 -0.474 1.00 97.19 302 ASP A CA 1
ATOM 2249 C C . ASP A 1 302 ? -5.849 0.894 -0.134 1.00 97.19 302 ASP A C 1
ATOM 2251 O O . ASP A 1 302 ? -6.540 0.274 0.689 1.00 97.19 302 ASP A O 1
ATOM 2255 N N . VAL A 1 303 ? -6.306 1.988 -0.743 1.00 98.12 303 VAL A N 1
ATOM 2256 C CA . VAL A 1 303 ? -7.621 2.567 -0.436 1.00 98.12 303 VAL A CA 1
ATOM 2257 C C . VAL A 1 303 ? -8.769 1.739 -1.021 1.00 98.12 303 VAL A C 1
ATOM 2259 O O . VAL A 1 303 ? -9.845 1.682 -0.423 1.00 98.12 303 VAL A O 1
ATOM 2262 N N . ASN A 1 304 ? -8.552 1.033 -2.134 1.00 97.56 304 ASN A N 1
ATOM 2263 C CA . ASN A 1 304 ? -9.558 0.147 -2.724 1.00 97.56 304 ASN A CA 1
ATOM 2264 C C . ASN A 1 304 ? -9.818 -1.064 -1.821 1.00 97.56 304 ASN A C 1
ATOM 2266 O O . ASN A 1 304 ? -10.974 -1.409 -1.572 1.00 97.56 304 ASN A O 1
ATOM 2270 N N . ARG A 1 305 ? -8.766 -1.671 -1.258 1.00 96.81 305 ARG A N 1
ATOM 2271 C CA . ARG A 1 305 ? -8.896 -2.766 -0.279 1.00 96.81 305 ARG A CA 1
ATOM 2272 C C . ARG A 1 305 ? -9.554 -2.297 1.013 1.00 96.81 305 ARG A C 1
ATOM 2274 O O . ARG A 1 305 ? -10.424 -2.986 1.541 1.00 96.81 305 ARG A O 1
ATOM 2281 N N . SER A 1 306 ? -9.206 -1.101 1.482 1.00 98.62 306 SER A N 1
ATOM 2282 C CA . SER A 1 306 ? -9.847 -0.483 2.652 1.00 98.62 306 SER A CA 1
ATOM 2283 C C . SER A 1 306 ? -11.349 -0.247 2.420 1.00 98.62 306 SER A C 1
ATOM 2285 O O . SER A 1 306 ? -12.184 -0.537 3.277 1.00 98.62 306 SER A O 1
ATOM 2287 N N . HIS A 1 307 ? -11.723 0.226 1.228 1.00 98.56 307 HIS A N 1
ATOM 2288 C CA . HIS A 1 307 ? -13.121 0.437 0.845 1.00 98.56 307 HIS A CA 1
ATOM 2289 C C . HIS A 1 307 ? -13.889 -0.876 0.631 1.00 98.56 307 HIS A C 1
ATOM 2291 O O . HIS A 1 307 ? -15.049 -0.970 1.028 1.00 98.56 307 HIS A O 1
ATOM 2297 N N . LEU A 1 308 ? -13.252 -1.915 0.082 1.00 97.44 308 LEU A N 1
ATOM 2298 C CA . LEU A 1 308 ? -13.823 -3.266 -0.008 1.00 97.44 308 LEU A CA 1
ATOM 2299 C C . LEU A 1 308 ? -14.198 -3.829 1.358 1.00 97.44 308 LEU A C 1
ATOM 2301 O O . LEU A 1 308 ? -15.262 -4.425 1.501 1.00 97.44 308 LEU A O 1
ATOM 2305 N N . GLN A 1 309 ? -13.346 -3.610 2.359 1.00 97.81 309 GLN A N 1
ATOM 2306 C CA . GLN A 1 309 ? -13.630 -4.005 3.735 1.00 97.81 309 GLN A CA 1
ATOM 2307 C C . GLN A 1 309 ? -14.848 -3.274 4.278 1.00 97.81 309 GLN A C 1
ATOM 2309 O O . GLN A 1 309 ? -15.751 -3.931 4.789 1.00 97.81 309 GLN A O 1
ATOM 2314 N N . LEU A 1 310 ? -14.928 -1.952 4.083 1.00 98.50 310 LEU A N 1
ATOM 2315 C CA . LEU A 1 310 ? -16.124 -1.182 4.422 1.00 98.50 310 LEU A CA 1
ATOM 2316 C C . LEU A 1 310 ? -17.370 -1.779 3.745 1.00 98.50 310 LEU A C 1
ATOM 2318 O O . LEU A 1 310 ? -18.350 -2.054 4.434 1.00 98.50 310 LEU A O 1
ATOM 2322 N N . GLN A 1 311 ? -17.310 -2.055 2.437 1.00 97.62 311 GLN A N 1
ATOM 2323 C CA . GLN A 1 311 ? -18.407 -2.657 1.662 1.00 97.62 311 GLN A CA 1
ATOM 2324 C C . GLN A 1 311 ? -18.786 -4.080 2.084 1.00 97.62 311 GLN A C 1
ATOM 2326 O O . GLN A 1 311 ? -19.932 -4.481 1.882 1.00 97.62 311 GLN A O 1
ATOM 2331 N N . GLY A 1 312 ? -17.865 -4.829 2.693 1.00 96.62 312 GLY A N 1
ATOM 2332 C CA . GLY A 1 312 ? -18.145 -6.123 3.322 1.00 96.62 312 GLY A CA 1
ATOM 2333 C C . GLY A 1 312 ? -19.128 -6.035 4.499 1.00 96.62 312 GLY A C 1
ATOM 2334 O O . GLY A 1 312 ? -19.740 -7.030 4.899 1.00 96.62 312 GLY A O 1
ATOM 2335 N N . GLY A 1 313 ? -19.332 -4.818 5.001 1.00 97.56 313 GLY A N 1
ATOM 2336 C CA . GLY A 1 313 ? -20.350 -4.458 5.968 1.00 97.56 313 GLY A CA 1
ATOM 2337 C C . GLY A 1 313 ? -19.985 -4.767 7.414 1.00 97.56 313 GLY A C 1
ATOM 2338 O O . GLY A 1 313 ? -19.053 -5.520 7.710 1.00 97.56 313 GLY A O 1
ATOM 2339 N N . GLN A 1 314 ? -20.745 -4.158 8.324 1.00 97.69 314 GLN A N 1
ATOM 2340 C CA . GLN A 1 314 ? -20.556 -4.340 9.758 1.00 97.69 314 GLN A CA 1
ATOM 2341 C C . GLN A 1 314 ? -21.037 -5.728 10.200 1.00 97.69 314 GLN A C 1
ATOM 2343 O O . GLN A 1 314 ? -22.197 -6.089 9.997 1.00 97.69 314 GLN A O 1
ATOM 2348 N N . GLN A 1 315 ? -20.159 -6.505 10.832 1.00 96.50 315 GLN A N 1
ATOM 2349 C CA . GLN A 1 315 ? -20.451 -7.848 11.327 1.00 96.50 315 GLN A CA 1
ATOM 2350 C C . GLN A 1 315 ? -20.238 -7.907 12.838 1.00 96.50 315 GLN A C 1
ATOM 2352 O O . GLN A 1 315 ? -19.116 -7.787 13.323 1.00 96.50 315 GLN A O 1
ATOM 2357 N N . ALA A 1 316 ? -21.314 -8.119 13.594 1.00 95.00 316 ALA A N 1
ATOM 2358 C CA . ALA A 1 316 ? -21.237 -8.224 15.046 1.00 95.00 316 ALA A CA 1
ATOM 2359 C C . ALA A 1 316 ? -20.445 -9.465 15.498 1.00 95.00 316 ALA A C 1
ATOM 2361 O O . ALA A 1 316 ? -20.382 -10.480 14.797 1.00 95.00 316 ALA A O 1
ATOM 2362 N N . ALA A 1 317 ? -19.898 -9.404 16.716 1.00 95.31 317 ALA A N 1
ATOM 2363 C CA . ALA A 1 317 ? -19.311 -10.571 17.363 1.00 95.31 317 ALA A CA 1
ATOM 2364 C C . ALA A 1 317 ? -20.345 -11.703 17.441 1.00 95.31 317 ALA A C 1
ATOM 2366 O O . ALA A 1 317 ? -21.488 -11.505 17.853 1.00 95.31 317 ALA A O 1
ATOM 2367 N N . SER A 1 318 ? -19.927 -12.904 17.058 1.00 95.19 318 SER A N 1
ATOM 2368 C CA . SER A 1 318 ? -20.757 -14.105 17.118 1.00 95.19 318 SER A CA 1
ATOM 2369 C C . SER A 1 318 ? -21.086 -14.494 18.561 1.00 95.19 318 SER A C 1
ATOM 2371 O O . SER A 1 318 ? -22.184 -14.969 18.845 1.00 95.19 318 SER A O 1
ATOM 2373 N N . VAL A 1 319 ? -20.122 -14.307 19.470 1.00 93.19 319 VAL A N 1
ATOM 2374 C CA . VAL A 1 319 ? -20.260 -14.564 20.908 1.00 93.19 319 VAL A CA 1
ATOM 2375 C C . VAL A 1 319 ? -19.540 -13.464 21.683 1.00 93.19 319 VAL A C 1
ATOM 2377 O O . VAL A 1 319 ? -18.426 -13.079 21.332 1.00 93.19 319 VAL A O 1
ATOM 2380 N N . ALA A 1 320 ? -20.170 -12.992 22.756 1.00 91.88 320 ALA A N 1
ATOM 2381 C CA . ALA A 1 320 ? -19.557 -12.140 23.765 1.00 91.88 320 ALA A CA 1
ATOM 2382 C C . ALA A 1 320 ? -19.568 -12.874 25.106 1.00 91.88 320 ALA A C 1
ATOM 2384 O O . ALA A 1 320 ? -20.614 -13.378 25.522 1.00 91.88 320 ALA A O 1
ATOM 2385 N N . GLU A 1 321 ? -18.425 -12.942 25.781 1.00 90.19 321 GLU A N 1
ATOM 2386 C CA . GLU A 1 321 ? -18.312 -13.631 27.064 1.00 90.19 321 GLU A CA 1
ATOM 2387 C C . GLU A 1 321 ? -17.393 -12.915 28.055 1.00 90.19 321 GLU A C 1
ATOM 2389 O O . GLU A 1 321 ? -16.593 -12.050 27.699 1.00 90.19 321 GLU A O 1
ATOM 2394 N N . LEU A 1 322 ? -17.531 -13.305 29.322 1.00 89.81 322 LEU A N 1
ATOM 2395 C CA . LEU A 1 322 ? -16.674 -12.883 30.420 1.00 89.81 322 LEU A CA 1
ATOM 2396 C C . LEU A 1 322 ? -15.974 -14.125 30.981 1.00 89.81 322 LEU A C 1
ATOM 2398 O O . LEU A 1 322 ? -16.630 -14.983 31.578 1.00 89.81 322 LEU A O 1
ATOM 2402 N N . ILE A 1 323 ? -14.658 -14.218 30.805 1.00 89.44 323 ILE A N 1
ATOM 2403 C CA . ILE A 1 323 ? -13.848 -15.359 31.257 1.00 89.44 323 ILE A CA 1
ATOM 2404 C C . ILE A 1 323 ? -13.078 -15.025 32.534 1.00 89.44 323 ILE A C 1
ATOM 2406 O O . ILE A 1 323 ? -12.948 -13.867 32.922 1.00 89.44 323 ILE A O 1
ATOM 2410 N N . THR A 1 324 ? -12.551 -16.036 33.225 1.00 89.31 324 THR A N 1
ATOM 2411 C CA . THR A 1 324 ? -11.713 -15.789 34.411 1.00 89.31 324 THR A CA 1
ATOM 2412 C C . THR A 1 324 ? -10.469 -14.998 34.006 1.00 89.31 324 THR A C 1
ATOM 2414 O O . THR A 1 324 ? -9.788 -15.393 33.065 1.00 89.31 324 THR A O 1
ATOM 2417 N N . ALA A 1 325 ? -10.162 -13.914 34.722 1.00 88.88 325 ALA A N 1
ATOM 2418 C CA . ALA A 1 325 ? -9.036 -13.040 34.394 1.00 88.88 325 ALA A CA 1
ATOM 2419 C C . ALA A 1 325 ? -7.711 -13.816 34.242 1.00 88.88 325 ALA A C 1
ATOM 2421 O O . ALA A 1 325 ? -7.364 -14.627 35.105 1.00 88.88 325 ALA A O 1
ATOM 2422 N N . GLY A 1 326 ? -6.986 -13.554 33.154 1.00 85.88 326 GLY A N 1
ATOM 2423 C CA . GLY A 1 326 ? -5.738 -14.215 32.768 1.00 85.88 326 GLY A CA 1
ATOM 2424 C C . GLY A 1 326 ? -5.910 -15.600 32.135 1.00 85.88 326 GLY A C 1
ATOM 2425 O O . GLY A 1 326 ? -4.916 -16.291 31.914 1.00 85.88 326 GLY A O 1
ATOM 2426 N N . SER A 1 327 ? -7.143 -16.043 31.877 1.00 88.12 327 SER A N 1
ATOM 2427 C CA . SER A 1 327 ? -7.386 -17.304 31.165 1.00 88.12 327 SER A CA 1
ATOM 2428 C C . SER A 1 327 ? -7.263 -17.099 29.659 1.00 88.12 327 SER A C 1
ATOM 2430 O O . SER A 1 327 ? -7.619 -16.046 29.143 1.00 88.12 327 SER A O 1
ATOM 2432 N N . ALA A 1 328 ? -6.808 -18.126 28.939 1.00 87.38 328 ALA A N 1
ATOM 2433 C CA . ALA A 1 328 ? -6.784 -18.081 27.481 1.00 87.38 328 ALA A CA 1
ATOM 2434 C C . ALA A 1 328 ? -8.221 -17.992 26.918 1.00 87.38 328 ALA A C 1
ATOM 2436 O O . ALA A 1 328 ? -9.084 -18.753 27.376 1.00 87.38 328 ALA A O 1
ATOM 2437 N N . PRO A 1 329 ? -8.484 -17.125 25.922 1.00 88.62 329 PRO A N 1
ATOM 2438 C CA . PRO A 1 329 ? -9.803 -16.955 25.309 1.00 88.62 329 PRO A CA 1
ATOM 2439 C C . PRO A 1 329 ? -10.110 -18.084 24.308 1.00 88.62 329 PRO A C 1
ATOM 2441 O O . PRO A 1 329 ? -10.310 -17.851 23.118 1.00 88.62 329 PRO A O 1
ATOM 2444 N N . VAL A 1 330 ? -10.098 -19.337 24.775 1.00 87.88 330 VAL A N 1
ATOM 2445 C CA . VAL A 1 330 ? -10.274 -20.519 23.919 1.00 87.88 330 VAL A CA 1
ATOM 2446 C C . VAL A 1 330 ? -11.712 -20.576 23.375 1.00 87.88 330 VAL A C 1
ATOM 2448 O O . VAL A 1 330 ? -12.653 -20.526 24.171 1.00 87.88 330 VAL A O 1
ATOM 2451 N N . PRO A 1 331 ? -11.912 -20.731 22.052 1.00 84.50 331 PRO A N 1
ATOM 2452 C CA . PRO A 1 331 ? -13.246 -20.804 21.458 1.00 84.50 331 PRO A CA 1
ATOM 2453 C C . PRO A 1 331 ? -14.099 -21.979 21.965 1.00 84.50 331 PRO A C 1
ATOM 2455 O O . PRO A 1 331 ? -13.599 -23.075 22.226 1.00 84.50 331 PRO A O 1
ATOM 2458 N N . ALA A 1 332 ? -15.418 -21.775 22.046 1.00 74.06 332 ALA A N 1
ATOM 2459 C CA . ALA A 1 332 ? -16.363 -22.805 22.472 1.00 74.06 332 ALA A CA 1
ATOM 2460 C C . ALA A 1 332 ? -16.586 -23.888 21.384 1.00 74.06 332 ALA A C 1
ATOM 2462 O O . ALA A 1 332 ? -16.521 -23.591 20.186 1.00 74.06 332 ALA A O 1
ATOM 2463 N N . PRO A 1 333 ? -16.929 -25.141 21.759 1.00 64.56 333 PRO A N 1
ATOM 2464 C CA . PRO A 1 333 ? -17.107 -26.233 20.795 1.00 64.56 333 PRO A CA 1
ATOM 2465 C C . PRO A 1 333 ? -18.276 -26.033 19.813 1.00 64.56 333 PRO A C 1
ATOM 2467 O O . PRO A 1 333 ? -18.175 -26.422 18.650 1.00 64.56 333 PRO A O 1
ATOM 2470 N N . GLU A 1 334 ? -19.377 -25.401 20.238 1.00 66.50 334 GLU A N 1
ATOM 2471 C CA . GLU A 1 334 ? -20.592 -25.173 19.435 1.00 66.50 334 GLU A CA 1
ATOM 2472 C C . GLU A 1 334 ? -20.947 -23.683 19.351 1.00 66.50 334 GLU A C 1
ATOM 2474 O O . GLU A 1 334 ? -20.831 -22.957 20.335 1.00 66.50 334 GLU A O 1
ATOM 2479 N N . VAL A 1 335 ? -21.406 -23.230 18.176 1.00 72.56 335 VAL A N 1
ATOM 2480 C CA . VAL A 1 335 ? -21.738 -21.819 17.917 1.00 72.56 335 VAL A CA 1
ATOM 2481 C C . VAL A 1 335 ? -22.986 -21.729 17.050 1.00 72.56 335 VAL A C 1
ATOM 2483 O O . VAL A 1 335 ? -23.060 -22.374 16.004 1.00 72.56 335 VAL A O 1
ATOM 2486 N N . GLY A 1 336 ? -23.961 -20.927 17.487 1.00 68.44 336 GLY A N 1
ATOM 2487 C CA . GLY A 1 336 ? -25.246 -20.764 16.801 1.00 68.44 336 GLY A CA 1
ATOM 2488 C C . GLY A 1 336 ? -25.239 -19.772 15.633 1.00 68.44 336 GLY A C 1
ATOM 2489 O O . GLY A 1 336 ? -26.081 -19.892 14.748 1.00 68.44 336 GLY A O 1
ATOM 2490 N N . VAL A 1 337 ? -24.310 -18.807 15.607 1.00 86.12 337 VAL A N 1
ATOM 2491 C CA . VAL A 1 337 ? -24.218 -17.766 14.566 1.00 86.12 337 VAL A CA 1
ATOM 2492 C C . VAL A 1 337 ? -22.764 -17.584 14.147 1.00 86.12 337 VAL A C 1
ATOM 2494 O O . VAL A 1 337 ? -21.892 -17.445 14.997 1.00 86.12 337 VAL A O 1
ATOM 2497 N N . ARG A 1 338 ? -22.504 -17.582 12.840 1.00 91.94 338 ARG A N 1
ATOM 2498 C CA . ARG A 1 338 ? -21.187 -17.304 12.253 1.00 91.94 338 ARG A CA 1
ATOM 2499 C C . ARG A 1 338 ? -21.211 -15.968 11.530 1.00 91.94 338 ARG A C 1
ATOM 2501 O O . ARG A 1 338 ? -22.274 -15.526 11.092 1.00 91.94 338 ARG A O 1
ATOM 2508 N N . VAL A 1 339 ? -20.041 -15.362 11.386 1.00 95.06 339 VAL A N 1
ATOM 2509 C CA . VAL A 1 339 ? -19.859 -14.203 10.518 1.00 95.06 339 VAL A CA 1
ATOM 2510 C C . VAL A 1 339 ? -20.078 -14.648 9.072 1.00 95.06 339 VAL A C 1
ATOM 2512 O O . VAL A 1 339 ? -19.495 -15.636 8.627 1.00 95.06 339 VAL A O 1
ATOM 2515 N N . ALA A 1 340 ? -20.974 -13.961 8.362 1.00 90.50 340 ALA A N 1
ATOM 2516 C CA . ALA A 1 340 ? -21.415 -14.381 7.033 1.00 90.50 340 ALA A CA 1
ATOM 2517 C C . ALA A 1 340 ? -20.449 -13.964 5.915 1.00 90.50 340 ALA A C 1
ATOM 2519 O O . ALA A 1 340 ? -20.380 -14.635 4.888 1.00 90.50 340 ALA A O 1
ATOM 2520 N N . SER A 1 341 ? -19.731 -12.856 6.107 1.00 94.88 341 SER A N 1
ATOM 2521 C CA . SER A 1 341 ? -18.779 -12.325 5.134 1.00 94.88 341 SER A CA 1
ATOM 2522 C C . SER A 1 341 ? -17.345 -12.669 5.527 1.00 94.88 341 SER A C 1
ATOM 2524 O O . SER A 1 341 ? -16.985 -12.620 6.700 1.00 94.88 341 SER A O 1
ATOM 2526 N N . LEU A 1 342 ? -16.512 -12.976 4.535 1.00 96.06 342 LEU A N 1
ATOM 2527 C CA . LEU A 1 342 ? -15.070 -13.168 4.711 1.00 96.06 342 LEU A CA 1
ATOM 2528 C C . LEU A 1 342 ? -14.279 -11.856 4.652 1.00 96.06 342 LEU A C 1
ATOM 2530 O O . LEU A 1 342 ? -13.090 -11.832 4.947 1.00 96.06 342 LEU A O 1
ATOM 2534 N N . VAL A 1 343 ? -14.949 -10.759 4.318 1.00 97.19 343 VAL A N 1
ATOM 2535 C CA . VAL A 1 343 ? -14.407 -9.404 4.305 1.00 97.19 343 VAL A CA 1
ATOM 2536 C C . VAL A 1 343 ? -15.388 -8.489 5.022 1.00 97.19 343 VAL A C 1
ATOM 2538 O O . VAL A 1 343 ? -16.588 -8.542 4.757 1.00 97.19 343 VAL A O 1
ATOM 2541 N N . GLY A 1 344 ? -14.920 -7.676 5.957 1.00 98.06 344 GLY A N 1
ATOM 2542 C CA . GLY A 1 344 ? -15.819 -6.829 6.728 1.00 98.06 344 GLY A CA 1
ATOM 2543 C C . GLY A 1 344 ? -15.140 -6.147 7.899 1.00 98.06 344 GLY A C 1
ATOM 2544 O O . GLY A 1 344 ? -13.915 -6.151 8.039 1.00 98.06 344 GLY A O 1
ATOM 2545 N N . TRP A 1 345 ? -15.965 -5.548 8.747 1.00 98.69 345 TRP A N 1
ATOM 2546 C CA . TRP A 1 345 ? -15.508 -4.769 9.890 1.00 98.69 345 TRP A CA 1
ATOM 2547 C C . TRP A 1 345 ? -16.507 -4.825 11.042 1.00 98.69 345 TRP A C 1
ATOM 2549 O O . TRP A 1 345 ? -17.617 -5.334 10.896 1.00 98.69 345 TRP A O 1
ATOM 2559 N N . ASN A 1 346 ? -16.118 -4.319 12.207 1.00 98.44 346 ASN A N 1
ATOM 2560 C CA . ASN A 1 346 ? -17.031 -4.067 13.312 1.00 98.44 346 ASN A CA 1
ATOM 2561 C C . ASN A 1 346 ? -16.571 -2.871 14.152 1.00 98.44 346 ASN A C 1
ATOM 2563 O O . ASN A 1 346 ? -15.375 -2.601 14.233 1.00 98.44 346 ASN A O 1
ATOM 2567 N N . TYR A 1 347 ? -17.514 -2.212 14.820 1.00 98.56 347 TYR A N 1
ATOM 2568 C CA . TYR A 1 347 ? -17.265 -1.265 15.905 1.00 98.56 347 TYR A CA 1
ATOM 2569 C C . TYR A 1 347 ? -18.058 -1.728 17.127 1.00 98.56 347 TYR A C 1
ATOM 2571 O O . TYR A 1 347 ? -19.267 -1.942 17.037 1.00 98.56 347 TYR A O 1
ATOM 2579 N N . ALA A 1 348 ? -17.379 -1.994 18.241 1.00 97.94 348 ALA A N 1
ATOM 2580 C CA . ALA A 1 348 ? -18.008 -2.609 19.406 1.00 97.94 348 ALA A CA 1
ATOM 2581 C C . ALA A 1 348 ? -17.318 -2.228 20.718 1.00 97.94 348 ALA A C 1
ATOM 2583 O O . ALA A 1 348 ? -16.169 -1.798 20.737 1.00 97.94 348 ALA A O 1
ATOM 2584 N N . THR A 1 349 ? -18.010 -2.473 21.832 1.00 97.19 349 THR A N 1
ATOM 2585 C CA . THR A 1 349 ? -17.528 -2.168 23.185 1.00 97.19 349 THR A CA 1
ATOM 2586 C C . THR A 1 349 ? -17.276 -3.446 23.979 1.00 97.19 349 THR A C 1
ATOM 2588 O O . THR A 1 349 ? -18.184 -4.254 24.164 1.00 97.19 349 THR A O 1
ATOM 2591 N N . LEU A 1 350 ? -16.067 -3.617 24.511 1.00 94.69 350 LEU A N 1
ATOM 2592 C CA . LEU A 1 350 ? -15.748 -4.642 25.514 1.00 94.69 350 LEU A CA 1
ATOM 2593 C C . LEU A 1 350 ? -15.936 -4.072 26.921 1.00 94.69 350 LEU A C 1
ATOM 2595 O O . LEU A 1 350 ? -15.575 -2.922 27.160 1.00 94.69 350 LEU A O 1
ATOM 2599 N N . SER A 1 351 ? -16.452 -4.864 27.868 1.00 91.56 351 SER A N 1
ATOM 2600 C CA . SER A 1 351 ? -16.687 -4.414 29.249 1.00 91.56 351 SER A CA 1
ATOM 2601 C C . SER A 1 351 ? -16.312 -5.480 30.277 1.00 91.56 351 SER A C 1
ATOM 2603 O O . SER A 1 351 ? -16.967 -6.514 30.387 1.00 91.56 351 SER A O 1
ATOM 2605 N N . ASN A 1 352 ? -15.294 -5.203 31.098 1.00 88.19 352 ASN A N 1
ATOM 2606 C CA . ASN A 1 352 ? -14.887 -6.073 32.214 1.00 88.19 352 ASN A CA 1
ATOM 2607 C C . ASN A 1 352 ? -15.772 -5.874 33.466 1.00 88.19 352 ASN A C 1
ATOM 2609 O O . ASN A 1 352 ? -15.261 -5.761 34.594 1.00 88.19 352 ASN A O 1
ATOM 2613 N N . ASP A 1 353 ? -17.089 -5.723 33.301 1.00 72.94 353 ASP A N 1
ATOM 2614 C CA . ASP A 1 353 ? -17.989 -5.530 34.441 1.00 72.94 353 ASP A CA 1
ATOM 2615 C C . ASP A 1 353 ? -18.076 -6.794 35.324 1.00 72.94 353 ASP A C 1
ATOM 2617 O O . ASP A 1 353 ? -17.676 -7.894 34.943 1.00 72.94 353 ASP A O 1
ATOM 2621 N N . ARG A 1 354 ? -18.546 -6.638 36.564 1.00 71.00 354 ARG A N 1
ATOM 2622 C CA . ARG A 1 354 ? -18.689 -7.743 37.514 1.00 71.00 354 ARG A CA 1
ATOM 2623 C C . ARG A 1 354 ? -19.951 -8.544 37.220 1.00 71.00 354 ARG A C 1
ATOM 2625 O O . ARG A 1 354 ? -21.055 -8.045 37.415 1.00 71.00 354 ARG A O 1
ATOM 2632 N N . VAL A 1 355 ? -19.792 -9.839 36.968 1.00 55.53 355 VAL A N 1
ATOM 2633 C CA . VAL A 1 355 ? -20.881 -10.813 37.118 1.00 55.53 355 VAL A CA 1
ATOM 2634 C C . VAL A 1 355 ? -20.707 -11.501 38.471 1.00 55.53 355 VAL A C 1
ATOM 2636 O O . VAL A 1 355 ? -19.661 -12.074 38.765 1.00 55.53 355 VAL A O 1
ATOM 2639 N N . LEU A 1 356 ? -21.713 -11.391 39.348 1.00 61.94 356 LEU A N 1
ATOM 2640 C CA . LEU A 1 356 ? -21.717 -12.005 40.691 1.00 61.94 356 LEU A CA 1
ATOM 2641 C C . LEU A 1 356 ? -20.496 -11.649 41.571 1.00 61.94 356 LEU A C 1
ATOM 2643 O O . LEU A 1 356 ? -20.089 -12.415 42.440 1.00 61.94 356 LEU A O 1
ATOM 2647 N N . GLY A 1 357 ? -19.923 -10.459 41.376 1.00 67.62 357 GLY A N 1
ATOM 2648 C CA . GLY A 1 357 ? -18.843 -9.928 42.212 1.00 67.62 357 GLY A CA 1
ATOM 2649 C C . GLY A 1 357 ? -17.422 -10.262 41.749 1.00 67.62 357 GLY A C 1
ATOM 2650 O O . GLY A 1 357 ? -16.487 -9.674 42.294 1.00 67.62 357 GLY A O 1
ATOM 2651 N N . ILE A 1 358 ? -17.245 -11.104 40.728 1.00 67.31 358 ILE A N 1
ATOM 2652 C CA . ILE A 1 358 ? -15.939 -11.448 40.143 1.00 67.31 358 ILE A CA 1
ATOM 2653 C C . ILE A 1 358 ? -15.771 -10.662 38.837 1.00 67.31 358 ILE A C 1
ATOM 2655 O O . ILE A 1 358 ? -16.715 -10.548 38.058 1.00 67.31 358 ILE A O 1
ATOM 2659 N N . ARG A 1 359 ? -14.594 -10.059 38.628 1.00 77.56 359 ARG A N 1
ATOM 2660 C CA . ARG A 1 359 ? -14.238 -9.425 37.348 1.00 77.56 359 ARG A CA 1
ATOM 2661 C C . ARG A 1 359 ? -13.485 -10.431 36.492 1.00 77.56 359 ARG A C 1
ATOM 2663 O O . ARG A 1 359 ? -12.653 -11.166 37.021 1.00 77.56 359 ARG A O 1
ATOM 2670 N N . GLY A 1 360 ? -13.784 -10.424 35.205 1.00 88.81 360 GLY A N 1
ATOM 2671 C CA . GLY A 1 360 ? -13.178 -11.300 34.219 1.00 88.81 360 GLY A CA 1
ATOM 2672 C C . GLY A 1 360 ? -12.691 -10.538 32.996 1.00 88.81 360 GLY A C 1
ATOM 2673 O O . GLY A 1 360 ? -13.007 -9.353 32.835 1.00 88.81 360 GLY A O 1
ATOM 2674 N N . ASP A 1 361 ? -11.933 -11.219 32.147 1.00 92.38 361 ASP A N 1
ATOM 2675 C CA . ASP A 1 361 ? -11.551 -10.684 30.843 1.00 92.38 361 ASP A CA 1
ATOM 2676 C C . ASP A 1 361 ? -12.774 -10.733 29.926 1.00 92.38 361 ASP A C 1
ATOM 2678 O O . ASP A 1 361 ? -13.517 -11.717 29.919 1.00 92.38 361 ASP A O 1
ATOM 2682 N N . SER A 1 362 ? -13.027 -9.643 29.209 1.00 93.50 362 SER A N 1
ATOM 2683 C CA . SER A 1 362 ? -14.140 -9.556 28.264 1.00 93.50 362 SER A CA 1
ATOM 2684 C C . SER A 1 362 ? -13.631 -10.024 26.913 1.00 93.50 362 SER A C 1
ATOM 2686 O O . SER A 1 362 ? -12.617 -9.506 26.447 1.00 93.50 362 SER A O 1
ATOM 2688 N N . VAL A 1 363 ? -14.342 -10.951 26.276 1.00 94.88 363 VAL A N 1
ATOM 2689 C CA . VAL A 1 363 ? -13.932 -11.535 24.996 1.00 94.88 363 VAL A CA 1
ATOM 2690 C C . VAL A 1 363 ? -15.060 -11.422 23.983 1.00 94.88 363 VAL A C 1
ATOM 2692 O O . VAL A 1 363 ? -16.202 -11.795 24.258 1.00 94.88 363 VAL A O 1
ATOM 2695 N N . HIS A 1 364 ? -14.726 -10.938 22.793 1.00 96.75 364 HIS A N 1
ATOM 2696 C CA . HIS A 1 364 ? -15.565 -11.053 21.607 1.00 96.75 364 HIS A CA 1
ATOM 2697 C C . HIS A 1 364 ? -14.975 -12.082 20.650 1.00 96.75 364 HIS A C 1
ATOM 2699 O O . HIS A 1 364 ? -13.804 -11.987 20.293 1.00 96.75 364 HIS A O 1
ATOM 2705 N N . HIS A 1 365 ? -15.801 -13.033 20.215 1.00 96.31 365 HIS A N 1
ATOM 2706 C CA . HIS A 1 365 ? -15.440 -14.082 19.263 1.00 96.31 365 HIS A CA 1
ATOM 2707 C C . HIS A 1 365 ? -16.140 -13.866 17.926 1.00 96.31 365 HIS A C 1
ATOM 2709 O O . HIS A 1 365 ? -17.355 -13.653 17.885 1.00 96.31 365 HIS A O 1
ATOM 2715 N N . TYR A 1 366 ? -15.396 -14.012 16.837 1.00 97.19 366 TYR A N 1
ATOM 2716 C CA . TYR A 1 366 ? -15.884 -13.930 15.464 1.00 97.19 366 TYR A CA 1
ATOM 2717 C C . TYR A 1 366 ? -15.579 -15.248 14.761 1.00 97.19 366 TYR A C 1
ATOM 2719 O O . TYR A 1 366 ? -14.415 -15.557 14.509 1.00 97.19 366 TYR A O 1
ATOM 2727 N N . TYR A 1 367 ? -16.613 -16.046 14.488 1.00 96.31 367 TYR A N 1
ATOM 2728 C CA . TYR A 1 367 ? -16.449 -17.370 13.886 1.00 96.31 367 TYR A CA 1
ATOM 2729 C C . TYR A 1 367 ? -16.630 -17.308 12.375 1.00 96.31 367 TYR A C 1
ATOM 2731 O O . TYR A 1 367 ? -17.688 -16.902 11.893 1.00 96.31 367 TYR A O 1
ATOM 2739 N N . PHE A 1 368 ? -15.635 -17.808 11.651 1.00 95.94 368 PHE A N 1
ATOM 2740 C CA . PHE A 1 368 ? -15.599 -17.879 10.196 1.00 95.94 368 PHE A CA 1
ATOM 2741 C C . PHE A 1 368 ? -15.601 -19.335 9.735 1.00 95.94 368 PHE A C 1
ATOM 2743 O O . PHE A 1 368 ? -15.140 -20.232 10.447 1.00 95.94 368 PHE A O 1
ATOM 2750 N N . THR A 1 369 ? -16.121 -19.564 8.534 1.00 93.94 369 THR A N 1
ATOM 2751 C CA . THR A 1 369 ? -15.923 -20.809 7.789 1.00 93.94 369 THR A CA 1
ATOM 2752 C C . THR A 1 369 ? -15.290 -20.430 6.466 1.00 93.94 369 THR A C 1
ATOM 2754 O O . THR A 1 369 ? -15.919 -19.735 5.673 1.00 93.94 369 THR A O 1
ATOM 2757 N N . LEU A 1 370 ? -14.056 -20.874 6.252 1.00 93.81 370 LEU A N 1
ATOM 2758 C CA . LEU A 1 370 ? -13.355 -20.759 4.983 1.00 93.81 370 LEU A CA 1
ATOM 2759 C C . LEU A 1 370 ? -13.792 -21.936 4.102 1.00 93.81 370 LEU A C 1
ATOM 2761 O O . LEU A 1 370 ? -13.575 -23.086 4.504 1.00 93.81 370 LEU A O 1
ATOM 2765 N N . PRO A 1 371 ? -14.478 -21.679 2.974 1.00 90.81 371 PRO A N 1
ATOM 2766 C CA . PRO A 1 371 ? -14.959 -22.728 2.087 1.00 90.81 371 PRO A CA 1
ATOM 2767 C C . PRO A 1 371 ? -13.832 -23.611 1.552 1.00 90.81 371 PRO A C 1
ATOM 2769 O O . PRO A 1 371 ? -12.716 -23.154 1.332 1.00 90.81 371 PRO A O 1
ATOM 2772 N N . ASP A 1 372 ? -14.155 -24.877 1.298 1.00 85.75 372 ASP A N 1
ATOM 2773 C CA . ASP A 1 372 ? -13.288 -25.758 0.518 1.00 85.75 372 ASP A CA 1
ATOM 2774 C C . ASP A 1 372 ? -13.422 -25.390 -0.963 1.00 85.75 372 ASP A C 1
ATOM 2776 O O . ASP A 1 372 ? -14.434 -25.686 -1.608 1.00 85.75 372 ASP A O 1
ATOM 2780 N N . VAL A 1 373 ? -12.427 -24.668 -1.467 1.00 70.88 373 VAL A N 1
ATOM 2781 C CA . VAL A 1 373 ? -12.288 -24.267 -2.867 1.00 70.88 373 VAL A CA 1
ATOM 2782 C C . VAL A 1 373 ? -11.057 -24.965 -3.436 1.00 70.88 373 VAL A C 1
ATOM 2784 O O . VAL A 1 373 ? -9.990 -24.962 -2.826 1.00 70.88 373 VAL A O 1
ATOM 2787 N N . ALA A 1 374 ? -11.221 -25.626 -4.585 1.00 63.12 374 ALA A N 1
ATOM 2788 C CA . ALA A 1 374 ? -10.228 -26.542 -5.141 1.00 63.12 374 ALA A CA 1
ATOM 2789 C C . ALA A 1 374 ? -8.821 -25.914 -5.196 1.00 63.12 374 ALA A C 1
ATOM 2791 O O . ALA A 1 374 ? -8.577 -24.953 -5.920 1.00 63.12 374 ALA A O 1
ATOM 2792 N N . SER A 1 375 ? -7.909 -26.493 -4.413 1.00 60.66 375 SER A N 1
ATOM 2793 C CA . SER A 1 375 ? -6.489 -26.139 -4.311 1.00 60.66 375 SER A CA 1
ATOM 2794 C C . SER A 1 375 ? -6.153 -24.753 -3.742 1.00 60.66 375 SER A C 1
ATOM 2796 O O . SER A 1 375 ? -4.971 -24.485 -3.586 1.00 60.66 375 SER A O 1
ATOM 2798 N N . ALA A 1 376 ? -7.104 -23.887 -3.378 1.00 65.06 376 ALA A N 1
ATOM 2799 C CA . ALA A 1 376 ? -6.759 -22.550 -2.885 1.00 65.06 376 ALA A CA 1
ATOM 2800 C C . ALA A 1 376 ? -6.531 -22.526 -1.364 1.00 65.06 376 ALA A C 1
ATOM 2802 O O . ALA A 1 376 ? -7.309 -23.079 -0.585 1.00 65.06 376 ALA A O 1
ATOM 2803 N N . ASN A 1 377 ? -5.479 -21.823 -0.944 1.00 85.25 377 ASN A N 1
ATOM 2804 C CA . ASN A 1 377 ? -5.314 -21.392 0.439 1.00 85.25 377 ASN A CA 1
ATOM 2805 C C . ASN A 1 377 ? -5.868 -19.976 0.601 1.00 85.25 377 ASN A C 1
ATOM 2807 O O . ASN A 1 377 ? -5.876 -19.179 -0.337 1.00 85.25 377 ASN A O 1
ATOM 2811 N N . TYR A 1 378 ? -6.259 -19.632 1.821 1.00 91.25 378 TYR A N 1
ATOM 2812 C CA . TYR A 1 378 ? -6.624 -18.275 2.188 1.00 91.25 378 TYR A CA 1
ATOM 2813 C C . TYR A 1 378 ? -5.444 -17.543 2.824 1.00 91.25 378 TYR A C 1
ATOM 2815 O O . TYR A 1 378 ? -4.611 -18.106 3.538 1.00 91.25 378 TYR A O 1
ATOM 2823 N N . GLN A 1 379 ? -5.420 -16.239 2.607 1.00 92.06 379 GLN A N 1
ATOM 2824 C CA . GLN A 1 379 ? -4.640 -15.289 3.375 1.00 92.06 379 GLN A CA 1
ATOM 2825 C C . GLN A 1 379 ? -5.590 -14.460 4.230 1.00 92.06 379 GLN A C 1
ATOM 2827 O O . GLN A 1 379 ? -6.600 -13.973 3.734 1.00 92.06 379 GLN A O 1
ATOM 2832 N N . LEU A 1 380 ? -5.254 -14.269 5.500 1.00 96.38 380 LEU A N 1
ATOM 2833 C CA . LEU A 1 380 ? -5.925 -13.334 6.387 1.00 96.38 380 LEU A CA 1
ATOM 2834 C C . LEU A 1 380 ? -5.062 -12.090 6.586 1.00 96.38 380 LEU A C 1
ATOM 2836 O O . LEU A 1 380 ? -3.912 -12.194 7.012 1.00 96.38 380 LEU A O 1
ATOM 2840 N N . THR A 1 381 ? -5.667 -10.923 6.394 1.00 97.56 381 THR A N 1
ATOM 2841 C CA . THR A 1 381 ? -5.250 -9.671 7.033 1.00 97.56 381 THR A CA 1
ATOM 2842 C C . THR A 1 381 ? -6.357 -9.248 7.996 1.00 97.56 381 THR A C 1
ATOM 2844 O O . THR A 1 381 ? -7.527 -9.172 7.609 1.00 97.56 381 THR A O 1
ATOM 2847 N N . SER A 1 382 ? -6.027 -9.057 9.273 1.00 98.62 382 SER A N 1
ATOM 2848 C CA . SER A 1 382 ? -6.975 -8.538 10.257 1.00 98.62 382 SER A CA 1
ATOM 2849 C C . SER A 1 382 ? -6.304 -7.604 11.252 1.00 98.62 382 SER A C 1
ATOM 2851 O O . SER A 1 382 ? -5.216 -7.895 11.749 1.00 98.62 382 SER A O 1
ATOM 2853 N N . SER A 1 383 ? -6.976 -6.503 11.573 1.00 98.75 383 SER A N 1
ATOM 2854 C CA . SER A 1 383 ? -6.504 -5.516 12.539 1.00 98.75 383 SER A CA 1
ATOM 2855 C C . SER A 1 383 ? -7.601 -5.145 13.517 1.00 98.75 383 SER A C 1
ATOM 2857 O O . SER A 1 383 ? -8.765 -5.022 13.128 1.00 98.75 383 SER A O 1
ATOM 2859 N N . ILE A 1 384 ? -7.207 -4.862 14.753 1.00 98.81 384 ILE A N 1
ATOM 2860 C CA . ILE A 1 384 ? -8.035 -4.122 15.704 1.00 98.81 384 ILE A CA 1
ATOM 2861 C C . ILE A 1 384 ? -7.329 -2.849 16.130 1.00 98.81 384 ILE A C 1
ATOM 2863 O O . ILE A 1 384 ? -6.114 -2.857 16.290 1.00 98.81 384 ILE A O 1
ATOM 2867 N N . SER A 1 385 ? -8.078 -1.775 16.360 1.00 98.44 385 SER A N 1
ATOM 2868 C CA . SER A 1 385 ? -7.546 -0.578 17.015 1.00 98.44 385 SER A CA 1
ATOM 2869 C C . SER A 1 385 ? -8.542 0.008 18.004 1.00 98.44 385 SER A C 1
ATOM 2871 O O . SER A 1 385 ? -9.752 -0.212 17.903 1.00 98.44 385 SER A O 1
ATOM 2873 N N . TRP A 1 386 ? -8.028 0.729 18.993 1.00 98.06 386 TRP A N 1
ATOM 2874 C CA . TRP A 1 386 ? -8.837 1.403 19.999 1.00 98.06 386 TRP A CA 1
ATOM 2875 C C . TRP A 1 386 ? -8.189 2.721 20.411 1.00 98.06 386 TRP A C 1
ATOM 2877 O O . TRP A 1 386 ? -6.976 2.886 20.324 1.00 98.06 386 TRP A O 1
ATOM 2887 N N . ASN A 1 387 ? -8.987 3.688 20.852 1.00 96.94 387 ASN A N 1
ATOM 2888 C CA . ASN A 1 387 ? -8.446 4.978 21.271 1.00 96.94 387 ASN A CA 1
ATOM 2889 C C . ASN A 1 387 ? -7.999 4.940 22.736 1.00 96.94 387 ASN A C 1
ATOM 2891 O O . ASN A 1 387 ? -8.704 4.393 23.594 1.00 96.94 387 ASN A O 1
ATOM 2895 N N . ARG A 1 388 ? -6.874 5.602 23.035 1.00 95.31 388 ARG A N 1
ATOM 2896 C CA . ARG A 1 388 ? -6.552 6.038 24.394 1.00 95.31 388 ARG A CA 1
ATOM 2897 C C . ARG A 1 388 ? -7.624 7.012 24.861 1.00 95.31 388 ARG A C 1
ATOM 2899 O O . ARG A 1 388 ? -7.988 7.939 24.132 1.00 95.31 388 ARG A O 1
ATOM 2906 N N . LEU A 1 389 ? -8.128 6.789 26.069 1.00 92.62 389 LEU A N 1
ATOM 2907 C CA . LEU A 1 389 ? -9.217 7.581 26.622 1.00 92.62 389 LEU A CA 1
ATOM 2908 C C . LEU A 1 389 ? -8.726 8.945 27.125 1.00 92.62 389 LEU A C 1
ATOM 2910 O O . LEU A 1 389 ? -7.545 9.152 27.415 1.00 92.62 389 LEU A O 1
ATOM 2914 N N . ALA A 1 390 ? -9.647 9.906 27.199 1.00 86.94 390 ALA A N 1
ATOM 2915 C CA . ALA A 1 390 ? -9.303 11.288 27.481 1.00 86.94 390 ALA A CA 1
ATOM 2916 C C . ALA A 1 390 ? -8.789 11.439 28.914 1.00 86.94 390 ALA A C 1
ATOM 2918 O O . ALA A 1 390 ? -9.479 11.101 29.875 1.00 86.94 390 ALA A O 1
ATOM 2919 N N . ASN A 1 391 ? -7.629 12.082 29.038 1.00 85.19 391 ASN A N 1
ATOM 2920 C CA . ASN A 1 391 ? -6.888 12.316 30.280 1.00 85.19 391 ASN A CA 1
ATOM 2921 C C . ASN A 1 391 ? -6.241 11.071 30.907 1.00 85.19 391 ASN A C 1
ATOM 2923 O O . ASN A 1 391 ? -5.597 11.217 31.948 1.00 85.19 391 ASN A O 1
ATOM 2927 N N . ASP A 1 392 ? -6.352 9.900 30.279 1.00 86.06 392 ASP A N 1
ATOM 2928 C CA . ASP A 1 392 ? -5.605 8.721 30.707 1.00 86.06 392 ASP A CA 1
ATOM 2929 C C . ASP A 1 392 ? -4.145 8.839 30.257 1.00 86.06 392 ASP A C 1
ATOM 2931 O O . ASP A 1 392 ? -3.834 9.362 29.181 1.00 86.06 392 ASP A O 1
ATOM 2935 N N . THR A 1 393 ? -3.241 8.359 31.110 1.00 81.50 393 THR A N 1
ATOM 2936 C CA . THR A 1 393 ? -1.797 8.307 30.838 1.00 81.50 393 THR A CA 1
ATOM 2937 C C . THR A 1 393 ? -1.339 6.935 30.348 1.00 81.50 393 THR A C 1
ATOM 2939 O O . THR A 1 393 ? -0.215 6.821 29.871 1.00 81.50 393 THR A O 1
ATOM 2942 N N . GLY A 1 394 ? -2.181 5.908 30.493 1.00 86.81 394 GLY A N 1
ATOM 2943 C CA . GLY A 1 394 ? -1.957 4.559 29.979 1.00 86.81 394 GLY A CA 1
ATOM 2944 C C . GLY A 1 394 ? -2.980 4.180 28.909 1.00 86.81 394 GLY A C 1
ATOM 2945 O O . GLY A 1 394 ? -3.804 4.997 28.497 1.00 86.81 394 GLY A O 1
ATOM 2946 N N . ILE A 1 395 ? -2.927 2.929 28.462 1.00 92.31 395 ILE A N 1
ATOM 2947 C CA . ILE A 1 395 ? -3.833 2.355 27.466 1.00 92.31 395 ILE A CA 1
ATOM 2948 C C . ILE A 1 395 ? -4.468 1.080 28.033 1.00 92.31 395 ILE A C 1
ATOM 2950 O O . ILE A 1 395 ? -3.811 0.315 28.733 1.00 92.31 395 ILE A O 1
ATOM 2954 N N . ASN A 1 396 ? -5.752 0.833 27.750 1.00 93.81 396 ASN A N 1
ATOM 2955 C CA . ASN A 1 396 ? -6.323 -0.489 28.025 1.00 93.81 396 ASN A CA 1
ATOM 2956 C C . ASN A 1 396 ? -5.628 -1.536 27.147 1.00 93.81 396 ASN A C 1
ATOM 2958 O O . ASN A 1 396 ? -5.480 -1.309 25.952 1.00 93.81 396 ASN A O 1
ATOM 2962 N N . ASN A 1 397 ? -5.287 -2.690 27.715 1.00 93.69 397 ASN A N 1
ATOM 2963 C CA . ASN A 1 397 ? -4.658 -3.778 26.971 1.00 93.69 397 ASN A CA 1
ATOM 2964 C C . ASN A 1 397 ? -5.707 -4.685 26.297 1.00 93.69 397 ASN A C 1
ATOM 2966 O O . ASN A 1 397 ? -6.555 -5.275 26.989 1.00 93.69 397 ASN A O 1
ATOM 2970 N N . LEU A 1 398 ? -5.668 -4.761 24.963 1.00 96.06 398 LEU A N 1
ATOM 2971 C CA . LEU A 1 398 ? -6.494 -5.656 24.155 1.00 96.06 398 LEU A CA 1
ATOM 2972 C C . LEU A 1 398 ? -5.604 -6.654 23.408 1.00 96.06 398 LEU A C 1
ATOM 2974 O O . LEU A 1 398 ? -4.826 -6.263 22.548 1.00 96.06 398 LEU A O 1
ATOM 2978 N N . ASP A 1 399 ? -5.809 -7.943 23.667 1.00 95.38 399 ASP A N 1
ATOM 2979 C CA . ASP A 1 399 ? -5.115 -9.024 22.973 1.00 95.38 399 ASP A CA 1
ATOM 2980 C C . ASP A 1 399 ? -5.935 -9.549 21.790 1.00 95.38 399 ASP A C 1
ATOM 2982 O O . ASP A 1 399 ? -7.164 -9.709 21.872 1.00 95.38 399 ASP A O 1
ATOM 2986 N N . PHE A 1 400 ? -5.239 -9.887 20.703 1.00 97.31 400 PHE A N 1
ATOM 2987 C CA . PHE A 1 400 ? -5.835 -10.365 19.465 1.00 97.31 400 PHE A CA 1
ATOM 2988 C C . PHE A 1 400 ? -5.277 -11.726 19.044 1.00 97.31 400 PHE A C 1
ATOM 2990 O O . PHE A 1 400 ? -4.065 -11.928 18.946 1.00 97.31 400 PHE A O 1
ATOM 2997 N N . TYR A 1 401 ? -6.169 -12.673 18.755 1.00 97.00 401 TYR A N 1
ATOM 2998 C CA . TYR A 1 401 ? -5.788 -14.029 18.357 1.00 97.00 401 TYR A CA 1
ATOM 2999 C C . TYR A 1 401 ? -6.617 -14.526 17.181 1.00 97.00 401 TYR A C 1
ATOM 3001 O O . TYR A 1 401 ? -7.807 -14.233 17.075 1.00 97.00 401 TYR A O 1
ATOM 3009 N N . LEU A 1 402 ? -5.981 -15.359 16.364 1.00 97.56 402 LEU A N 1
ATOM 3010 C CA . LEU A 1 402 ? -6.599 -16.257 15.404 1.00 97.56 402 LEU A CA 1
ATOM 3011 C C . LEU A 1 402 ? -6.437 -17.692 15.907 1.00 97.56 402 LEU A C 1
ATOM 3013 O O . LEU A 1 402 ? -5.313 -18.160 16.099 1.00 97.56 402 LEU A O 1
ATOM 3017 N N . TYR A 1 403 ? -7.548 -18.403 16.056 1.00 96.75 403 TYR A N 1
ATOM 3018 C CA . TYR A 1 403 ? -7.577 -19.818 16.406 1.00 96.75 403 TYR A CA 1
ATOM 3019 C C . TYR A 1 403 ? -8.056 -20.674 15.240 1.00 96.75 403 TYR A C 1
ATOM 3021 O O . TYR A 1 403 ? -8.985 -20.297 14.523 1.00 96.75 403 TYR A O 1
ATOM 3029 N N . GLU A 1 404 ? -7.489 -21.872 15.122 1.00 94.25 404 GLU A N 1
ATOM 3030 C CA . GLU A 1 404 ? -8.128 -22.973 14.406 1.00 94.25 404 GLU A CA 1
ATOM 3031 C C . GLU A 1 404 ? -9.161 -23.599 15.348 1.00 94.25 404 GLU A C 1
ATOM 3033 O O . GLU A 1 404 ? -8.830 -24.088 16.432 1.00 94.25 404 GLU A O 1
ATOM 3038 N N . ARG A 1 405 ? -10.438 -23.584 14.958 1.00 89.56 405 ARG A N 1
ATOM 3039 C CA . ARG A 1 405 ? -11.530 -23.963 15.862 1.00 89.56 405 ARG A CA 1
ATOM 3040 C C . ARG A 1 405 ? -11.475 -25.432 16.281 1.00 89.56 405 ARG A C 1
ATOM 3042 O O . ARG A 1 405 ? -11.771 -25.747 17.429 1.00 89.56 405 ARG A O 1
ATOM 3049 N N . SER A 1 406 ? -11.166 -26.327 15.345 1.00 84.50 406 SER A N 1
ATOM 3050 C CA . SER A 1 406 ? -11.219 -27.782 15.550 1.00 84.50 406 SER A CA 1
ATOM 3051 C C . SER A 1 406 ? -10.211 -28.258 16.599 1.00 84.50 406 SER A C 1
ATOM 3053 O O . SER A 1 406 ? -10.524 -29.140 17.399 1.00 84.50 406 SER A O 1
ATOM 3055 N N . SER A 1 407 ? -9.016 -27.666 16.602 1.00 87.94 407 SER A N 1
ATOM 3056 C CA . SER A 1 407 ? -7.927 -27.997 17.517 1.00 87.94 407 SER A CA 1
ATOM 3057 C C . SER A 1 407 ? -7.888 -27.096 18.754 1.00 87.94 407 SER A C 1
ATOM 3059 O O . SER A 1 407 ? -7.355 -27.505 19.784 1.00 87.94 407 SER A O 1
ATOM 3061 N N . GLY A 1 408 ? -8.449 -25.883 18.667 1.00 88.19 408 GLY A N 1
ATOM 3062 C CA . GLY A 1 408 ? -8.310 -24.842 19.687 1.00 88.19 408 GLY A CA 1
ATOM 3063 C C . GLY A 1 408 ? -6.907 -24.228 19.733 1.00 88.19 408 GLY A C 1
ATOM 3064 O O . GLY A 1 408 ? -6.587 -23.509 20.679 1.00 88.19 408 GLY A O 1
ATOM 3065 N N . ASN A 1 409 ? -6.060 -24.514 18.740 1.00 92.12 409 ASN A N 1
ATOM 3066 C CA . ASN A 1 409 ? -4.701 -23.993 18.674 1.00 92.12 409 ASN A CA 1
ATOM 3067 C C . ASN A 1 409 ? -4.694 -22.541 18.194 1.00 92.12 409 ASN A C 1
ATOM 3069 O O . ASN A 1 409 ? -5.433 -22.170 17.280 1.00 92.12 409 ASN A O 1
ATOM 3073 N N . VAL A 1 410 ? -3.798 -21.740 18.771 1.00 95.00 410 VAL A N 1
ATOM 3074 C CA . VAL A 1 410 ? -3.475 -20.408 18.252 1.00 95.00 410 VAL A CA 1
ATOM 3075 C C . VAL A 1 410 ? -2.712 -20.579 16.941 1.00 95.00 410 VAL A C 1
ATOM 3077 O O . VAL A 1 410 ? -1.634 -21.170 16.923 1.00 95.00 410 VAL A O 1
ATOM 3080 N N . VAL A 1 411 ? -3.273 -20.052 15.857 1.00 95.81 411 VAL A N 1
ATOM 3081 C CA . VAL A 1 411 ? -2.628 -19.978 14.540 1.00 95.81 411 VAL A CA 1
ATOM 3082 C C . VAL A 1 411 ? -1.732 -18.746 14.478 1.00 95.81 411 VAL A C 1
ATOM 3084 O O . VAL A 1 411 ? -0.581 -18.833 14.067 1.00 95.81 411 VAL A O 1
ATOM 3087 N N . ALA A 1 412 ? -2.248 -17.604 14.934 1.00 95.31 412 ALA A N 1
ATOM 3088 C CA . ALA A 1 412 ? -1.514 -16.349 15.005 1.00 95.31 412 ALA A CA 1
ATOM 3089 C C . ALA A 1 412 ? -2.034 -15.491 16.161 1.00 95.31 412 ALA A C 1
ATOM 3091 O O . ALA A 1 412 ? -3.190 -15.609 16.567 1.00 95.31 412 ALA A O 1
ATOM 3092 N N . SER A 1 413 ? -1.189 -14.607 16.683 1.00 95.31 413 SER A N 1
ATOM 3093 C CA . SER A 1 413 ? -1.577 -13.665 17.732 1.00 95.31 413 SER A CA 1
ATOM 3094 C C . SER A 1 413 ? -0.825 -12.349 17.630 1.00 95.31 413 SER A C 1
ATOM 3096 O O . SER A 1 413 ? 0.241 -12.264 17.015 1.00 95.31 413 SER A O 1
ATOM 3098 N N . SER A 1 414 ? -1.384 -11.322 18.247 1.00 96.00 414 SER A N 1
ATOM 3099 C CA . SER A 1 414 ? -0.805 -9.996 18.388 1.00 96.00 414 SER A CA 1
ATOM 3100 C C . SER A 1 414 ? -1.304 -9.437 19.726 1.00 96.00 414 SER A C 1
ATOM 3102 O O . SER A 1 414 ? -2.509 -9.415 19.963 1.00 96.00 414 SER A O 1
ATOM 3104 N N . THR A 1 415 ? -0.375 -9.177 20.647 1.00 94.38 415 THR A N 1
ATOM 3105 C CA . THR A 1 415 ? -0.638 -9.038 22.097 1.00 94.38 415 THR A CA 1
ATOM 3106 C C . THR A 1 415 ? 0.312 -8.011 22.726 1.00 94.38 415 THR A C 1
ATOM 3108 O O . THR A 1 415 ? 0.996 -8.293 23.717 1.00 94.38 415 THR A O 1
ATOM 3111 N N . SER A 1 416 ? 0.503 -6.876 22.060 1.00 93.38 416 SER A N 1
ATOM 3112 C CA . SER A 1 416 ? 1.348 -5.798 22.555 1.00 93.38 416 SER A CA 1
ATOM 3113 C C . SER A 1 416 ? 0.700 -5.149 23.773 1.00 93.38 416 SER A C 1
ATOM 3115 O O . SER A 1 416 ? -0.416 -4.649 23.725 1.00 93.38 416 SER A O 1
ATOM 3117 N N . SER A 1 417 ? 1.433 -5.080 24.883 1.00 91.44 417 SER A N 1
ATOM 3118 C CA . SER A 1 417 ? 0.925 -4.441 26.103 1.00 91.44 417 SER A CA 1
ATOM 3119 C C . SER A 1 417 ? 1.009 -2.911 26.077 1.00 91.44 417 SER A C 1
ATOM 3121 O O . SER A 1 417 ? 0.645 -2.270 27.061 1.00 91.44 417 SER A O 1
ATOM 3123 N N . VAL A 1 418 ? 1.595 -2.328 25.026 1.00 92.50 418 VAL A N 1
ATOM 3124 C CA . VAL A 1 418 ? 1.868 -0.883 24.932 1.00 92.50 418 VAL A CA 1
ATOM 3125 C C . VAL A 1 418 ? 1.194 -0.226 23.735 1.00 92.50 418 VAL A C 1
ATOM 3127 O O . VAL A 1 418 ? 0.946 0.976 23.776 1.00 92.50 418 VAL A O 1
ATOM 3130 N N . ASP A 1 419 ? 0.889 -0.974 22.674 1.00 94.44 419 ASP A N 1
ATOM 3131 C CA . ASP A 1 419 ? 0.217 -0.426 21.498 1.00 94.44 419 ASP A CA 1
ATOM 3132 C C . ASP A 1 419 ? -1.303 -0.343 21.704 1.00 94.44 419 ASP A C 1
ATOM 3134 O O . ASP A 1 419 ? -1.882 -0.994 22.568 1.00 94.44 419 ASP A O 1
ATOM 3138 N N . ASN A 1 420 ? -1.963 0.474 20.883 1.00 95.88 420 ASN A N 1
ATOM 3139 C CA . ASN A 1 420 ? -3.425 0.542 20.779 1.00 95.88 420 ASN A CA 1
ATOM 3140 C C . ASN A 1 420 ? -3.948 -0.004 19.442 1.00 95.88 420 ASN A C 1
ATOM 3142 O O . ASN A 1 420 ? -4.976 0.435 18.910 1.00 95.88 420 ASN A O 1
ATOM 3146 N N . LEU A 1 421 ? -3.165 -0.906 18.865 1.00 97.44 421 LEU A N 1
ATOM 3147 C CA . LEU A 1 421 ? -3.371 -1.520 17.572 1.00 97.44 421 LEU A CA 1
ATOM 3148 C C . LEU A 1 421 ? -2.762 -2.916 17.626 1.00 97.44 421 LEU A C 1
ATOM 3150 O O . LEU A 1 421 ? -1.617 -3.070 18.037 1.00 97.44 421 LEU A O 1
ATOM 3154 N N . GLU A 1 422 ? -3.499 -3.901 17.133 1.00 98.00 422 GLU A N 1
ATOM 3155 C CA . GLU A 1 422 ? -2.991 -5.251 16.913 1.00 98.00 422 GLU A CA 1
ATOM 3156 C C . GLU A 1 422 ? -3.244 -5.662 15.469 1.00 98.00 422 GLU A C 1
ATOM 3158 O O . GLU A 1 422 ? -4.310 -5.370 14.918 1.00 98.00 422 GLU A O 1
ATOM 3163 N N . HIS A 1 423 ? -2.281 -6.353 14.856 1.00 98.06 423 HIS A N 1
ATOM 3164 C CA . HIS A 1 423 ? -2.370 -6.784 13.465 1.00 98.06 423 HIS A CA 1
ATOM 3165 C C . HIS A 1 423 ? -1.950 -8.245 13.298 1.00 98.06 423 HIS A C 1
ATOM 3167 O O . HIS A 1 423 ? -0.874 -8.678 13.716 1.00 98.06 423 HIS A O 1
ATOM 3173 N N . ILE A 1 424 ? -2.802 -9.016 12.628 1.00 97.44 424 ILE A N 1
ATOM 3174 C CA . ILE A 1 424 ? -2.538 -10.389 12.220 1.00 97.44 424 ILE A CA 1
ATOM 3175 C C . ILE A 1 424 ? -2.511 -10.440 10.697 1.00 97.44 424 ILE A C 1
ATOM 3177 O O . ILE A 1 424 ? -3.491 -10.126 10.026 1.00 97.44 424 ILE A O 1
ATOM 3181 N N . TYR A 1 425 ? -1.388 -10.916 10.172 1.00 95.81 425 TYR A N 1
ATOM 3182 C CA . TYR A 1 425 ? -1.242 -11.327 8.787 1.00 95.81 425 TYR A CA 1
ATOM 3183 C C . TYR A 1 425 ? -0.838 -12.797 8.765 1.00 95.81 425 TYR A C 1
ATOM 3185 O O . TYR A 1 425 ? 0.227 -13.149 9.277 1.00 95.81 425 TYR A O 1
ATOM 3193 N N . GLN A 1 426 ? -1.703 -13.651 8.224 1.00 94.38 426 GLN A N 1
ATOM 3194 C CA . GLN A 1 426 ? -1.505 -15.095 8.183 1.00 94.38 426 GLN A CA 1
ATOM 3195 C C . GLN A 1 426 ? -1.739 -15.602 6.765 1.00 94.38 426 GLN A C 1
ATOM 3197 O O . GLN A 1 426 ? -2.773 -15.330 6.166 1.00 94.38 426 GLN A O 1
ATOM 3202 N N . ARG A 1 427 ? -0.779 -16.353 6.233 1.00 90.62 427 ARG A N 1
ATOM 3203 C CA . ARG A 1 427 ? -0.868 -16.985 4.913 1.00 90.62 427 ARG A CA 1
ATOM 3204 C C . ARG A 1 427 ? -1.157 -18.473 5.052 1.00 90.62 427 ARG A C 1
ATOM 3206 O O . ARG A 1 427 ? -1.084 -19.012 6.158 1.00 90.62 427 ARG A O 1
ATOM 3213 N N . ASP A 1 428 ? -1.470 -19.104 3.929 1.00 88.06 428 ASP A N 1
ATOM 3214 C CA . ASP A 1 428 ? -1.599 -20.557 3.815 1.00 88.06 428 ASP A CA 1
ATOM 3215 C C . ASP A 1 428 ? -2.622 -21.158 4.784 1.00 88.06 428 ASP A C 1
ATOM 3217 O O . ASP A 1 428 ? -2.410 -22.221 5.365 1.00 88.06 428 ASP A O 1
ATOM 3221 N N . LEU A 1 429 ? -3.737 -20.450 4.983 1.00 92.31 429 LEU A N 1
ATOM 3222 C CA . LEU A 1 429 ? -4.863 -20.958 5.751 1.00 92.31 429 LEU A CA 1
ATOM 3223 C C . LEU A 1 429 ? -5.653 -21.942 4.881 1.00 92.31 429 LEU A C 1
ATOM 3225 O O . LEU A 1 429 ? -6.264 -21.507 3.902 1.00 92.31 429 LEU A O 1
ATOM 3229 N N . PRO A 1 430 ? -5.672 -23.247 5.202 1.00 91.06 430 PRO A N 1
ATOM 3230 C CA . PRO A 1 430 ? -6.538 -24.178 4.498 1.00 91.06 430 PRO A CA 1
ATOM 3231 C C . PRO A 1 430 ? -8.015 -23.851 4.746 1.00 91.06 430 PRO A C 1
ATOM 3233 O O . PRO A 1 430 ? -8.381 -23.138 5.684 1.00 91.06 430 PRO A O 1
ATOM 3236 N N . ALA A 1 431 ? -8.884 -24.434 3.925 1.00 91.31 431 ALA A N 1
ATOM 3237 C CA . ALA A 1 431 ? -10.313 -24.460 4.199 1.00 91.31 431 ALA A CA 1
ATOM 3238 C C . ALA A 1 431 ? -10.593 -25.039 5.595 1.00 91.31 431 ALA A C 1
ATOM 3240 O O . ALA A 1 431 ? -9.983 -26.025 6.020 1.00 91.31 431 ALA A O 1
ATOM 3241 N N . GLY A 1 432 ? -11.531 -24.435 6.321 1.00 92.00 432 GLY A N 1
ATOM 3242 C CA . GLY A 1 432 ? -11.780 -24.811 7.706 1.00 92.00 432 GLY A CA 1
ATOM 3243 C C . GLY A 1 432 ? -12.489 -23.746 8.525 1.00 92.00 432 GLY A C 1
ATOM 3244 O O . GLY A 1 432 ? -12.919 -22.707 8.028 1.00 92.00 432 GLY A O 1
ATOM 3245 N N . ASP A 1 433 ? -12.624 -24.025 9.817 1.00 92.69 433 ASP A N 1
ATOM 3246 C CA . ASP A 1 433 ? -13.273 -23.131 10.766 1.00 92.69 433 ASP A CA 1
ATOM 3247 C C . ASP A 1 433 ? -12.241 -22.376 11.601 1.00 92.69 433 ASP A C 1
ATOM 3249 O O . ASP A 1 433 ? -11.422 -22.984 12.295 1.00 92.69 433 ASP A O 1
ATOM 3253 N N . TYR A 1 434 ? -12.353 -21.050 11.601 1.00 95.56 434 TYR A N 1
ATOM 3254 C CA . TYR A 1 434 ? -11.426 -20.158 12.291 1.00 95.56 434 TYR A CA 1
ATOM 3255 C C . TYR A 1 434 ? -12.160 -19.181 13.197 1.00 95.56 434 TYR A C 1
ATOM 3257 O O . TYR A 1 434 ? -13.335 -18.868 12.980 1.00 95.56 434 TYR A O 1
ATOM 3265 N N . VAL A 1 435 ? -11.462 -18.705 14.227 1.00 96.88 435 VAL A N 1
ATOM 3266 C CA . VAL A 1 435 ? -12.023 -17.779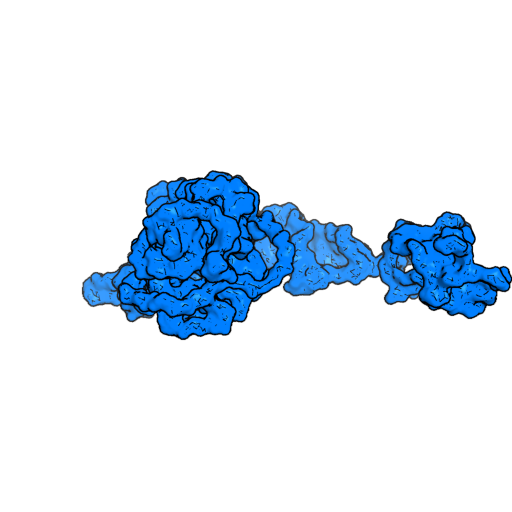 15.214 1.00 96.88 435 VAL A CA 1
ATOM 3267 C C . VAL A 1 435 ? -11.061 -16.632 15.451 1.00 96.88 435 VAL A C 1
ATOM 3269 O O . VAL A 1 435 ? -9.930 -16.864 15.872 1.00 96.88 435 VAL A O 1
ATOM 3272 N N . LEU A 1 436 ? -11.520 -15.406 15.214 1.00 98.06 436 LEU A N 1
ATOM 3273 C CA . LEU A 1 436 ? -10.839 -14.216 15.714 1.00 98.06 436 LEU A CA 1
ATOM 3274 C C . LEU A 1 436 ? -11.374 -13.878 17.102 1.00 98.06 436 LEU A C 1
ATOM 3276 O O . LEU A 1 436 ? -12.591 -13.844 17.302 1.00 98.06 436 LEU A O 1
ATOM 3280 N N . THR A 1 437 ? -10.481 -13.606 18.050 1.00 97.50 437 THR A N 1
ATOM 3281 C CA . THR A 1 437 ? -10.862 -13.192 19.405 1.00 97.50 437 THR A CA 1
ATOM 3282 C C . THR A 1 437 ? -10.241 -11.856 19.756 1.00 97.50 437 THR A C 1
ATOM 3284 O O . THR A 1 437 ? -9.024 -11.712 19.641 1.00 97.50 437 THR A O 1
ATOM 3287 N N . VAL A 1 438 ? -11.057 -10.930 20.252 1.00 98.06 438 VAL A N 1
ATOM 3288 C CA . VAL A 1 438 ? -10.609 -9.656 20.826 1.00 98.06 438 VAL A CA 1
ATOM 3289 C C . VAL A 1 438 ? -10.850 -9.703 22.323 1.00 98.06 438 VAL A C 1
ATOM 3291 O O . VAL A 1 438 ? -11.999 -9.826 22.757 1.00 98.06 438 VAL A O 1
ATOM 3294 N N . THR A 1 439 ? -9.776 -9.625 23.102 1.00 96.12 439 THR A N 1
ATOM 3295 C CA . THR A 1 439 ? -9.819 -9.822 24.552 1.00 96.12 439 THR A CA 1
ATOM 3296 C C . THR A 1 439 ? -9.359 -8.574 25.271 1.00 96.12 439 THR A C 1
ATOM 3298 O O . THR A 1 439 ? -8.204 -8.197 25.157 1.00 96.12 439 THR A O 1
ATOM 3301 N N . LYS A 1 440 ? -10.230 -7.961 26.071 1.00 94.81 440 LYS A N 1
ATOM 3302 C CA . LYS A 1 440 ? -9.833 -6.887 26.986 1.00 94.81 440 LYS A CA 1
ATOM 3303 C C . LYS A 1 440 ? -9.456 -7.484 28.336 1.00 94.81 440 LYS A C 1
ATOM 3305 O O . LYS A 1 440 ? -10.327 -8.038 29.022 1.00 94.81 440 LYS A O 1
ATOM 3310 N N . LEU A 1 441 ? -8.206 -7.302 28.754 1.00 91.81 441 LEU A N 1
ATOM 3311 C CA . LEU A 1 441 ? -7.723 -7.807 30.037 1.00 91.81 441 LEU A CA 1
ATOM 3312 C C . LEU A 1 441 ? -8.291 -7.006 31.220 1.00 91.81 441 LEU A C 1
ATOM 3314 O O . LEU A 1 441 ? -8.400 -5.777 31.197 1.00 91.81 441 LEU A O 1
ATOM 3318 N N . ALA A 1 442 ? -8.660 -7.711 32.287 1.00 88.12 442 ALA A N 1
ATOM 3319 C CA . ALA A 1 442 ? -9.244 -7.129 33.492 1.00 88.12 442 ALA A CA 1
ATOM 3320 C C . ALA A 1 442 ? -8.206 -6.491 34.427 1.00 88.12 442 ALA A C 1
ATOM 3322 O O . ALA A 1 442 ? -8.575 -5.638 35.241 1.00 88.12 442 ALA A O 1
ATOM 3323 N N . ASN A 1 443 ? -6.946 -6.932 34.344 1.00 80.38 443 ASN A N 1
ATOM 3324 C CA . ASN A 1 443 ? -5.872 -6.536 35.259 1.00 80.38 443 ASN A CA 1
ATOM 3325 C C . ASN A 1 443 ? -5.118 -5.272 34.802 1.00 80.38 443 ASN A C 1
ATOM 3327 O O . ASN A 1 443 ? -4.687 -4.505 35.660 1.00 80.38 443 ASN A O 1
ATOM 3331 N N . ASP A 1 444 ? -5.050 -5.004 33.494 1.00 70.31 444 ASP A N 1
ATOM 3332 C CA . ASP A 1 444 ? -4.296 -3.886 32.890 1.00 70.31 444 ASP A CA 1
ATOM 3333 C C . ASP A 1 444 ? -5.218 -2.698 32.583 1.00 70.31 444 ASP A C 1
ATOM 3335 O O . ASP A 1 444 ? -5.355 -2.224 31.454 1.00 70.31 444 ASP A O 1
ATOM 3339 N N . ARG A 1 445 ? -5.997 -2.311 33.592 1.00 71.12 445 ARG A N 1
ATOM 3340 C CA . ARG A 1 445 ? -7.238 -1.575 33.380 1.00 71.12 445 ARG A CA 1
ATOM 3341 C C . ARG A 1 445 ? -7.096 -0.074 33.626 1.00 71.12 445 ARG A C 1
ATOM 3343 O O . ARG A 1 445 ? -7.169 0.362 34.773 1.00 71.12 445 ARG A O 1
ATOM 3350 N N . GLU A 1 446 ? -7.123 0.695 32.545 1.00 87.06 446 GLU A N 1
ATOM 3351 C CA . GLU A 1 446 ? -7.384 2.140 32.583 1.00 87.06 446 GLU A CA 1
ATOM 3352 C C . GLU A 1 446 ? -8.890 2.414 32.797 1.00 87.06 446 GLU A C 1
ATOM 3354 O O . GLU A 1 446 ? -9.288 3.180 33.677 1.00 87.06 446 GLU A O 1
ATOM 3359 N N . SER A 1 447 ? -9.778 1.675 32.109 1.00 89.31 447 SER A N 1
ATOM 3360 C CA . SER A 1 447 ? -11.242 1.849 32.213 1.00 89.31 447 SER A CA 1
ATOM 3361 C C . SER A 1 447 ? -12.045 0.533 32.207 1.00 89.31 447 SER A C 1
ATOM 3363 O O . SER A 1 447 ? -11.547 -0.538 31.859 1.00 89.31 447 SER A O 1
ATOM 3365 N N . VAL A 1 448 ? -13.320 0.582 32.643 1.00 87.25 448 VAL A N 1
ATOM 3366 C CA . VAL A 1 448 ? -14.230 -0.599 32.611 1.00 87.25 448 VAL A CA 1
ATOM 3367 C C . VAL A 1 448 ? -14.473 -1.073 31.187 1.00 87.25 448 VAL A C 1
ATOM 3369 O O . VAL A 1 448 ? -14.575 -2.277 30.965 1.00 87.25 448 VAL A O 1
ATOM 3372 N N . SER A 1 449 ? -14.631 -0.116 30.280 1.00 91.38 449 SER A N 1
ATOM 3373 C CA . SER A 1 449 ? -15.156 -0.310 28.941 1.00 91.38 449 SER A CA 1
ATOM 3374 C C . SER A 1 449 ? -14.209 0.285 27.916 1.00 91.38 449 SER A C 1
ATOM 3376 O O . SER A 1 449 ? -13.717 1.396 28.110 1.00 91.38 449 SER A O 1
ATOM 3378 N N . GLN A 1 450 ? -13.994 -0.435 26.825 1.00 95.38 450 GLN A N 1
ATOM 3379 C CA . GLN A 1 450 ? -13.192 0.036 25.706 1.00 95.38 450 GLN A CA 1
ATOM 3380 C C . GLN A 1 450 ? -13.951 -0.210 24.411 1.00 95.38 450 GLN A C 1
ATOM 3382 O O . GLN A 1 450 ? -14.316 -1.352 24.120 1.00 95.38 450 GLN A O 1
ATOM 3387 N N . ASP A 1 451 ? -14.148 0.858 23.649 1.00 97.62 451 ASP A N 1
ATOM 3388 C CA . ASP A 1 451 ? -14.575 0.756 22.262 1.00 97.62 451 ASP A CA 1
ATOM 3389 C C . ASP A 1 451 ? -13.372 0.379 21.402 1.00 97.62 451 ASP A C 1
ATOM 3391 O O . ASP A 1 451 ? -12.264 0.886 21.616 1.00 97.62 451 ASP A O 1
ATOM 3395 N N . TYR A 1 452 ? -13.590 -0.515 20.447 1.00 98.69 452 TYR A N 1
ATOM 3396 C CA . TYR A 1 452 ? -12.591 -0.936 19.479 1.00 98.69 452 TYR A CA 1
ATOM 3397 C C . TYR A 1 452 ? -13.233 -1.093 18.104 1.00 98.69 452 TYR A C 1
ATOM 3399 O O . TYR A 1 452 ? -14.418 -1.419 17.973 1.00 98.69 452 TYR A O 1
ATOM 3407 N N . ALA A 1 453 ? -12.421 -0.888 17.078 1.00 98.81 453 ALA A N 1
ATOM 3408 C CA . ALA A 1 453 ? -12.743 -1.254 15.715 1.00 98.81 453 ALA A CA 1
ATOM 3409 C C . ALA A 1 453 ? -12.003 -2.541 15.338 1.00 98.81 453 ALA A C 1
ATOM 3411 O O . ALA A 1 453 ? -10.885 -2.776 15.791 1.00 98.81 453 ALA A O 1
ATOM 3412 N N . LEU A 1 454 ? -12.634 -3.363 14.505 1.00 98.88 454 LEU A N 1
ATOM 3413 C CA . LEU A 1 454 ? -12.076 -4.562 13.885 1.00 98.88 454 LEU A CA 1
ATOM 3414 C C . LEU A 1 454 ? -12.247 -4.439 12.374 1.00 98.88 454 LEU A C 1
ATOM 3416 O O . LEU A 1 454 ? -13.324 -4.068 11.918 1.00 98.88 454 LEU A O 1
ATOM 3420 N N . ALA A 1 455 ? -11.237 -4.829 11.608 1.00 98.88 455 ALA A N 1
ATOM 3421 C CA . ALA A 1 455 ? -11.373 -5.121 10.187 1.00 98.88 455 ALA A CA 1
ATOM 3422 C C . ALA A 1 455 ? -10.699 -6.456 9.867 1.00 98.88 455 ALA A C 1
ATOM 3424 O O . ALA A 1 455 ? -9.700 -6.826 10.490 1.00 98.88 455 ALA A O 1
ATOM 3425 N N . TYR A 1 456 ? -11.259 -7.200 8.921 1.00 98.75 456 TYR A N 1
ATOM 3426 C CA . TYR A 1 456 ? -10.701 -8.468 8.462 1.00 98.75 456 TYR A CA 1
ATOM 3427 C C . TYR A 1 456 ? -10.991 -8.671 6.977 1.00 98.75 456 TYR A C 1
ATOM 3429 O O . TYR A 1 456 ? -12.010 -8.223 6.446 1.00 98.75 456 TYR A O 1
ATOM 3437 N N . ALA A 1 457 ? -10.083 -9.374 6.315 1.00 97.62 457 ALA A N 1
ATOM 3438 C CA . ALA A 1 457 ? -10.272 -9.891 4.974 1.00 97.62 457 ALA A CA 1
ATOM 3439 C C . ALA A 1 457 ? -9.561 -11.242 4.865 1.00 97.62 457 ALA A C 1
ATOM 3441 O O . ALA A 1 457 ? -8.340 -11.318 5.018 1.00 97.62 457 ALA A O 1
ATOM 3442 N N . PHE A 1 458 ? -10.341 -12.295 4.627 1.00 95.44 458 PHE A N 1
ATOM 3443 C CA . PHE A 1 458 ? -9.847 -13.572 4.136 1.00 95.44 458 PHE A CA 1
ATOM 3444 C C . PHE A 1 458 ? -9.930 -13.549 2.614 1.00 95.44 458 PHE A C 1
ATOM 3446 O O . PHE A 1 458 ? -11.014 -13.430 2.043 1.00 95.44 458 PHE A O 1
ATOM 3453 N N . GLU A 1 459 ? -8.782 -13.658 1.966 1.00 90.56 459 GLU A N 1
ATOM 3454 C CA . GLU A 1 459 ? -8.655 -13.600 0.518 1.00 90.56 459 GLU A CA 1
ATOM 3455 C C . GLU A 1 459 ? -8.095 -14.908 -0.010 1.00 90.56 459 GLU A C 1
ATOM 3457 O O . GLU A 1 459 ? -7.085 -15.407 0.488 1.00 90.56 459 GLU A O 1
ATOM 3462 N N . GLU A 1 460 ? -8.740 -15.443 -1.038 1.00 89.00 460 GLU A N 1
ATOM 3463 C CA . GLU A 1 460 ? -8.236 -16.601 -1.764 1.00 89.00 460 GLU A CA 1
ATOM 3464 C C . GLU A 1 460 ? -6.916 -16.244 -2.446 1.00 89.00 460 GLU A C 1
ATOM 3466 O O . GLU A 1 460 ? -6.787 -15.193 -3.075 1.00 89.00 460 GLU A O 1
ATOM 3471 N N . GLN A 1 461 ? -5.932 -17.124 -2.304 1.00 86.56 461 GLN A N 1
ATOM 3472 C CA . GLN A 1 461 ? -4.659 -17.035 -3.002 1.00 86.56 461 GLN A CA 1
ATOM 3473 C C . GLN A 1 461 ? -4.581 -18.154 -4.042 1.00 86.56 461 GLN A C 1
ATOM 3475 O O . GLN A 1 461 ? -5.016 -19.279 -3.762 1.00 86.56 461 GLN A O 1
ATOM 3480 N N . PRO A 1 462 ? -4.030 -17.875 -5.232 1.00 89.06 462 PRO A N 1
ATOM 3481 C CA . PRO A 1 462 ? -3.744 -18.919 -6.191 1.00 89.06 462 PRO A CA 1
ATOM 3482 C C . PRO A 1 462 ? -2.520 -19.707 -5.715 1.00 89.06 462 PRO A C 1
ATOM 3484 O O . PRO A 1 462 ? -1.671 -19.202 -4.970 1.00 89.06 462 PRO A O 1
ATOM 3487 N N . VAL A 1 463 ? -2.425 -20.967 -6.127 1.00 89.31 463 VAL A N 1
ATOM 3488 C CA . VAL A 1 463 ? -1.264 -21.799 -5.783 1.00 89.31 463 VAL A CA 1
ATOM 3489 C C . VAL A 1 463 ? -0.088 -21.387 -6.650 1.00 89.31 463 VAL A C 1
ATOM 3491 O O . VAL A 1 463 ? -0.258 -21.160 -7.847 1.00 89.31 463 VAL A O 1
ATOM 3494 N N . ALA A 1 464 ? 1.111 -21.303 -6.074 1.00 91.25 464 ALA A N 1
ATOM 3495 C CA . ALA A 1 464 ? 2.299 -21.049 -6.881 1.00 91.25 464 ALA A CA 1
ATOM 3496 C C . ALA A 1 464 ? 2.454 -22.138 -7.957 1.00 91.25 464 ALA A C 1
ATOM 3498 O O . ALA A 1 464 ? 2.227 -23.315 -7.653 1.00 91.25 464 ALA A O 1
ATOM 3499 N N . PRO A 1 465 ? 2.852 -21.778 -9.192 1.00 94.44 465 PRO A N 1
ATOM 3500 C CA . PRO A 1 465 ? 3.254 -22.777 -10.175 1.00 94.44 465 PRO A CA 1
ATOM 3501 C C . PRO A 1 465 ? 4.431 -23.606 -9.639 1.00 94.44 465 PRO A C 1
ATOM 3503 O O . PRO A 1 465 ? 5.019 -23.284 -8.605 1.00 94.44 465 PRO A O 1
ATOM 3506 N N . SER A 1 466 ? 4.805 -24.669 -10.344 1.00 96.69 466 SER A N 1
ATOM 3507 C CA . SER A 1 466 ? 6.017 -25.445 -10.046 1.00 96.69 466 SER A CA 1
ATOM 3508 C C . SER A 1 466 ? 6.943 -25.533 -11.257 1.00 96.69 466 SER A C 1
ATOM 3510 O O . SER A 1 466 ? 6.592 -25.095 -12.348 1.00 96.69 466 SER A O 1
ATOM 3512 N N . ASP A 1 467 ? 8.149 -26.071 -11.058 1.00 96.88 467 ASP A N 1
ATOM 3513 C CA . ASP A 1 467 ? 9.112 -26.363 -12.131 1.00 96.88 467 ASP A CA 1
ATOM 3514 C C . ASP A 1 467 ? 9.400 -25.174 -13.067 1.00 96.88 467 ASP A C 1
ATOM 3516 O O . ASP A 1 467 ? 9.483 -25.329 -14.283 1.00 96.88 467 ASP A O 1
ATOM 3520 N N . PHE A 1 468 ? 9.544 -23.970 -12.499 1.00 98.44 468 PHE A N 1
ATOM 3521 C CA . PHE A 1 468 ? 9.863 -22.772 -13.273 1.00 98.44 468 PHE A CA 1
ATOM 3522 C C . PHE A 1 468 ? 11.306 -22.812 -13.793 1.00 98.44 468 PHE A C 1
ATOM 3524 O O . PHE A 1 468 ? 12.262 -22.852 -13.014 1.00 98.44 468 PHE A O 1
ATOM 3531 N N . LEU A 1 469 ? 11.455 -22.774 -15.115 1.00 98.50 469 LEU A N 1
ATOM 3532 C CA . LEU A 1 469 ? 12.724 -22.843 -15.831 1.00 98.50 469 LEU A CA 1
ATOM 3533 C C . LEU A 1 469 ? 12.880 -21.647 -16.770 1.00 98.50 469 LEU A C 1
ATOM 3535 O O . LEU A 1 469 ? 11.915 -21.189 -17.383 1.00 98.50 469 LEU A O 1
ATOM 3539 N N . ALA A 1 470 ? 14.124 -21.192 -16.912 1.00 98.62 470 ALA A N 1
ATOM 3540 C CA . ALA A 1 470 ? 14.543 -20.224 -17.915 1.00 98.62 470 ALA A CA 1
ATOM 3541 C C . ALA A 1 470 ? 15.682 -20.835 -18.741 1.00 98.62 470 ALA A C 1
ATOM 3543 O O . ALA A 1 470 ? 16.682 -21.283 -18.182 1.00 98.62 470 ALA A O 1
ATOM 3544 N N . GLU A 1 471 ? 15.531 -20.856 -20.061 1.00 98.38 471 GLU A N 1
ATOM 3545 C CA . GLU A 1 471 ? 16.480 -21.457 -20.997 1.00 98.38 471 GLU A CA 1
ATOM 3546 C C . GLU A 1 471 ? 16.827 -20.460 -22.102 1.00 98.38 471 GLU A C 1
ATOM 3548 O O . GLU A 1 471 ? 15.953 -19.841 -22.706 1.00 98.38 471 GLU A O 1
ATOM 3553 N N . MET A 1 472 ? 18.116 -20.295 -22.380 1.00 97.06 472 MET A N 1
ATOM 3554 C CA . MET A 1 472 ? 18.575 -19.452 -23.482 1.00 97.06 472 MET A CA 1
ATOM 3555 C C . MET A 1 472 ? 18.193 -20.079 -24.831 1.00 97.06 472 MET A C 1
ATOM 3557 O O . MET A 1 472 ? 18.453 -21.261 -25.056 1.00 97.06 472 MET A O 1
ATOM 3561 N N . LEU A 1 473 ? 17.582 -19.282 -25.716 1.00 96.12 473 LEU A N 1
ATOM 3562 C CA . LEU A 1 473 ? 17.247 -19.678 -27.090 1.00 96.12 473 LEU A CA 1
ATOM 3563 C C . LEU A 1 473 ? 18.200 -19.058 -28.117 1.00 96.12 473 LEU A C 1
ATOM 3565 O O . LEU A 1 473 ? 18.570 -19.721 -29.085 1.00 96.12 473 LEU A O 1
ATOM 3569 N N . SER A 1 474 ? 18.592 -17.799 -27.912 1.00 96.19 474 SER A N 1
ATOM 3570 C CA . SER A 1 474 ? 19.485 -17.056 -28.807 1.00 96.19 474 SER A CA 1
ATOM 3571 C C . SER A 1 474 ? 20.299 -16.000 -28.048 1.00 96.19 474 SER A C 1
ATOM 3573 O O . SER A 1 474 ? 20.354 -15.984 -26.814 1.00 96.19 474 SER A O 1
ATOM 3575 N N . ASP A 1 475 ? 20.955 -15.100 -28.779 1.00 94.62 475 ASP A N 1
ATOM 3576 C CA . ASP A 1 475 ? 21.574 -13.900 -28.217 1.00 94.62 475 ASP A CA 1
ATOM 3577 C C . ASP A 1 475 ? 20.543 -12.886 -27.691 1.00 94.62 475 ASP A C 1
ATOM 3579 O O . ASP A 1 475 ? 20.895 -11.999 -26.921 1.00 94.62 475 ASP A O 1
ATOM 3583 N N . ARG A 1 476 ? 19.262 -12.999 -28.063 1.00 95.69 476 ARG A N 1
ATOM 3584 C CA . ARG A 1 476 ? 18.222 -12.023 -27.680 1.00 95.69 476 ARG A CA 1
ATOM 3585 C C . ARG A 1 476 ? 16.922 -12.631 -27.167 1.00 95.69 476 ARG A C 1
ATOM 3587 O O . ARG A 1 476 ? 15.979 -11.899 -26.867 1.00 95.69 476 ARG A O 1
ATOM 3594 N N . GLU A 1 477 ? 16.864 -13.955 -27.049 1.00 98.00 477 GLU A N 1
ATOM 3595 C CA . GLU A 1 477 ? 15.659 -14.672 -26.639 1.00 98.00 477 GLU A CA 1
ATOM 3596 C C . GLU A 1 477 ? 15.936 -15.653 -25.499 1.00 98.00 477 GLU A C 1
ATOM 3598 O O . GLU A 1 477 ? 16.885 -16.446 -25.539 1.00 98.00 477 GLU A O 1
ATOM 3603 N N . ILE A 1 478 ? 15.060 -15.626 -24.494 1.00 98.75 478 ILE A N 1
ATOM 3604 C CA . ILE A 1 478 ? 15.023 -16.584 -23.385 1.00 98.75 478 ILE A CA 1
ATOM 3605 C C . ILE A 1 478 ? 13.628 -17.218 -23.337 1.00 98.75 478 ILE A C 1
ATOM 3607 O O . ILE A 1 478 ? 12.614 -16.520 -23.305 1.00 98.75 478 ILE A O 1
ATOM 3611 N N . SER A 1 479 ? 13.579 -18.548 -23.324 1.00 98.50 479 SER A N 1
ATOM 3612 C CA . SER A 1 479 ? 12.370 -19.337 -23.098 1.00 98.50 479 SER A CA 1
ATOM 3613 C C . SER A 1 479 ? 12.117 -19.490 -21.607 1.00 98.50 479 SER A C 1
ATOM 3615 O O . SER A 1 479 ? 13.007 -19.893 -20.861 1.00 98.50 479 SER A O 1
ATOM 3617 N N . LEU A 1 480 ? 10.895 -19.218 -21.179 1.00 98.81 480 LEU A N 1
ATOM 3618 C CA . LEU A 1 480 ? 10.396 -19.461 -19.836 1.00 98.81 480 LEU A CA 1
ATOM 3619 C C . LEU A 1 480 ? 9.344 -20.566 -19.896 1.00 98.81 480 LEU A C 1
ATOM 3621 O O . LEU A 1 480 ? 8.458 -20.530 -20.752 1.00 98.81 480 LEU A O 1
ATOM 3625 N N . SER A 1 481 ? 9.407 -21.527 -18.980 1.00 98.56 481 SER A N 1
ATOM 3626 C CA . SER A 1 481 ? 8.401 -22.592 -18.864 1.00 98.56 481 SER A CA 1
ATOM 3627 C C . SER A 1 481 ? 8.145 -22.959 -17.410 1.00 98.56 481 SER A C 1
ATOM 3629 O O . SER A 1 481 ? 9.020 -22.783 -16.565 1.00 98.56 481 SER A O 1
ATOM 3631 N N . TRP A 1 482 ? 6.932 -23.413 -17.110 1.00 98.50 482 TRP A N 1
ATOM 3632 C CA . TRP A 1 482 ? 6.511 -23.803 -15.766 1.00 98.50 482 TRP A CA 1
ATOM 3633 C C . TRP A 1 482 ? 5.382 -24.831 -15.824 1.00 98.50 482 TRP A C 1
ATOM 3635 O O . TRP A 1 482 ? 4.780 -25.065 -16.871 1.00 98.50 482 TRP A O 1
ATOM 3645 N N . MET A 1 483 ? 5.084 -25.446 -14.685 1.00 97.81 483 MET A N 1
ATOM 3646 C CA . MET A 1 483 ? 3.932 -26.317 -14.501 1.00 97.81 483 MET A CA 1
ATOM 3647 C C . MET A 1 483 ? 2.803 -25.561 -13.802 1.00 97.81 483 MET A C 1
ATOM 3649 O O . MET A 1 483 ? 3.005 -24.944 -12.754 1.00 97.81 483 MET A O 1
ATOM 3653 N N . ASP A 1 484 ? 1.610 -25.650 -14.388 1.00 95.38 484 ASP A N 1
ATOM 3654 C CA . ASP A 1 484 ? 0.378 -25.157 -13.786 1.00 95.38 484 ASP A CA 1
ATOM 3655 C C . ASP A 1 484 ? -0.078 -26.081 -12.645 1.00 95.38 484 ASP A C 1
ATOM 3657 O O . ASP A 1 484 ? -0.217 -27.296 -12.823 1.00 95.38 484 ASP A O 1
ATOM 3661 N N . VAL A 1 485 ? -0.284 -25.496 -11.469 1.00 92.00 485 VAL A N 1
ATOM 3662 C CA . VAL A 1 485 ? -0.770 -26.171 -10.254 1.00 92.00 485 VAL A CA 1
ATOM 3663 C C . VAL A 1 485 ? -2.039 -25.502 -9.720 1.00 92.00 485 VAL A C 1
ATOM 3665 O O . VAL A 1 485 ? -2.765 -26.087 -8.909 1.00 92.00 485 VAL A O 1
ATOM 3668 N N . SER A 1 486 ? -2.305 -24.273 -10.150 1.00 89.44 486 SER A N 1
ATOM 3669 C CA . SER A 1 486 ? -3.423 -23.489 -9.661 1.00 89.44 486 SER A CA 1
ATOM 3670 C C . SER A 1 486 ? -4.681 -23.843 -10.465 1.00 89.44 486 SER A C 1
ATOM 3672 O O . SER A 1 486 ? -4.617 -24.462 -11.519 1.00 89.44 486 SER A O 1
ATOM 3674 N N . SER A 1 487 ? -5.863 -23.578 -9.905 1.00 88.31 487 SER A N 1
ATOM 3675 C CA . SER A 1 487 ? -7.127 -23.778 -10.643 1.00 88.31 487 SER A CA 1
ATOM 3676 C C . SER A 1 487 ? -8.087 -22.594 -10.550 1.00 88.31 487 SER A C 1
ATOM 3678 O O . SER A 1 487 ? -9.206 -22.638 -11.063 1.00 88.31 487 SER A O 1
ATOM 3680 N N . ASN A 1 488 ? -7.660 -21.543 -9.854 1.00 87.38 488 ASN A N 1
ATOM 3681 C CA . ASN A 1 488 ? -8.393 -20.308 -9.610 1.00 87.38 488 ASN A CA 1
ATOM 3682 C C . ASN A 1 488 ? -7.599 -19.070 -10.057 1.00 87.38 488 ASN A C 1
ATOM 3684 O O . ASN A 1 488 ? -8.033 -17.942 -9.821 1.00 87.38 488 ASN A O 1
ATOM 3688 N N . GLU A 1 489 ? -6.441 -19.257 -10.684 1.00 92.75 489 GLU A N 1
ATOM 3689 C CA . GLU A 1 489 ? -5.665 -18.177 -11.261 1.00 92.75 489 GLU A CA 1
ATOM 3690 C C . GLU A 1 489 ? -6.371 -17.606 -12.488 1.00 92.75 489 GLU A C 1
ATOM 3692 O O . GLU A 1 489 ? -7.050 -18.268 -13.267 1.00 92.75 489 GLU A O 1
ATOM 3697 N N . THR A 1 490 ? -6.201 -16.309 -12.645 1.00 94.06 490 THR A N 1
ATOM 3698 C CA . THR A 1 490 ? -6.636 -15.531 -13.802 1.00 94.06 490 THR A CA 1
ATOM 3699 C C . THR A 1 490 ? -5.486 -15.284 -14.780 1.00 94.06 490 THR A C 1
ATOM 3701 O O . THR A 1 490 ? -5.720 -14.825 -15.899 1.00 94.06 490 THR A O 1
ATOM 3704 N N . GLY A 1 491 ? -4.253 -15.605 -14.374 1.00 95.69 491 GLY A N 1
ATOM 3705 C CA . GLY A 1 491 ? -3.048 -15.466 -15.178 1.00 95.69 491 GLY A CA 1
ATOM 3706 C C . GLY A 1 491 ? -1.764 -15.737 -14.402 1.00 95.69 491 GLY A C 1
ATOM 3707 O O . GLY A 1 491 ? -1.795 -16.110 -13.227 1.00 95.69 491 GLY A O 1
ATOM 3708 N N . TYR A 1 492 ? -0.638 -15.485 -15.067 1.00 97.44 492 TYR A N 1
ATOM 3709 C CA . TYR A 1 492 ? 0.707 -15.576 -14.502 1.00 97.44 492 TYR A CA 1
ATOM 3710 C C . TYR A 1 492 ? 1.476 -14.283 -14.736 1.00 97.44 492 TYR A C 1
ATOM 3712 O O . TYR A 1 492 ? 1.676 -13.876 -15.882 1.00 97.44 492 TYR A O 1
ATOM 3720 N N . ARG A 1 493 ? 1.935 -13.656 -13.652 1.00 97.31 493 ARG A N 1
ATOM 3721 C CA . ARG A 1 493 ? 2.770 -12.456 -13.703 1.00 97.31 493 ARG A CA 1
ATOM 3722 C C . ARG A 1 493 ? 4.236 -12.853 -13.801 1.00 97.31 493 ARG A C 1
ATOM 3724 O O . ARG A 1 493 ? 4.727 -13.634 -12.986 1.00 97.31 493 ARG A O 1
ATOM 3731 N N . ILE A 1 494 ? 4.931 -12.269 -14.772 1.00 98.12 494 ILE A N 1
ATOM 3732 C CA . ILE A 1 494 ? 6.349 -12.496 -15.039 1.00 98.12 494 ILE A CA 1
ATOM 3733 C C . ILE A 1 494 ? 7.096 -11.189 -14.792 1.00 98.12 494 ILE A C 1
ATOM 3735 O O . ILE A 1 494 ? 6.867 -10.192 -15.479 1.00 98.12 494 ILE A O 1
ATOM 3739 N N . LEU A 1 495 ? 8.016 -11.193 -13.829 1.00 97.56 495 LEU A N 1
ATOM 3740 C CA . LEU A 1 495 ? 8.928 -10.077 -13.582 1.00 97.56 495 LEU A CA 1
ATOM 3741 C C . LEU A 1 495 ? 10.332 -10.422 -14.080 1.00 97.56 495 LEU A C 1
ATOM 3743 O O . LEU A 1 495 ? 10.736 -11.582 -14.032 1.00 97.56 495 LEU A O 1
ATOM 3747 N N . ARG A 1 496 ? 11.105 -9.416 -14.493 1.00 98.06 496 ARG A N 1
ATOM 3748 C CA . ARG A 1 496 ? 12.492 -9.569 -14.956 1.00 98.06 496 ARG A CA 1
ATOM 3749 C C . ARG A 1 496 ? 13.417 -8.548 -14.296 1.00 98.06 496 ARG A C 1
ATOM 3751 O O . ARG A 1 496 ? 13.028 -7.399 -14.092 1.00 98.06 496 ARG A O 1
ATOM 3758 N N . SER A 1 497 ? 14.649 -8.958 -14.006 1.00 97.88 497 SER A N 1
ATOM 3759 C CA . SER A 1 497 ? 15.744 -8.102 -13.540 1.00 97.88 497 SER A CA 1
ATOM 3760 C C . SER A 1 497 ? 17.090 -8.562 -14.108 1.00 97.88 497 SER A C 1
ATOM 3762 O O . SER A 1 497 ? 17.250 -9.718 -14.484 1.00 97.88 497 SER A O 1
ATOM 3764 N N . THR A 1 498 ? 18.083 -7.675 -14.134 1.00 97.31 498 THR A N 1
ATOM 3765 C CA . THR A 1 498 ? 19.503 -8.020 -14.347 1.00 97.31 498 THR A CA 1
ATOM 3766 C C . THR A 1 498 ? 20.253 -8.268 -13.029 1.00 97.31 498 THR A C 1
ATOM 3768 O 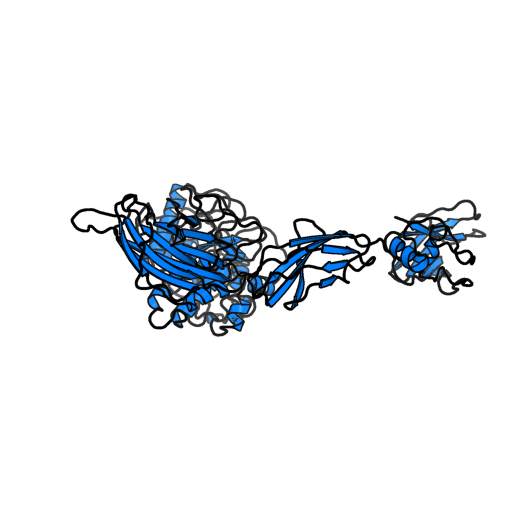O . THR A 1 498 ? 21.431 -8.621 -13.030 1.00 97.31 498 THR A O 1
ATOM 3771 N N . SER A 1 499 ? 19.573 -8.112 -11.889 1.00 96.19 499 SER A N 1
ATOM 3772 C CA . SER A 1 499 ? 20.061 -8.410 -10.540 1.00 96.19 499 SER A CA 1
ATOM 3773 C C . SER A 1 499 ? 19.278 -9.580 -9.944 1.00 96.19 499 SER A C 1
ATOM 3775 O O . SER A 1 499 ? 18.071 -9.707 -10.143 1.00 96.19 499 SER A O 1
ATOM 3777 N N . SER A 1 500 ? 19.956 -10.431 -9.173 1.00 93.81 500 SER A N 1
ATOM 3778 C CA . SER A 1 500 ? 19.355 -11.644 -8.609 1.00 93.81 500 SER A CA 1
ATOM 3779 C C . SER A 1 500 ? 18.338 -11.387 -7.499 1.00 93.81 500 SER A C 1
ATOM 3781 O O . SER A 1 500 ? 17.550 -12.279 -7.197 1.00 93.81 500 SER A O 1
ATOM 3783 N N . SER A 1 501 ? 18.342 -10.208 -6.873 1.00 87.94 501 SER A N 1
ATOM 3784 C CA . SER A 1 501 ? 17.551 -9.942 -5.662 1.00 87.94 501 SER A CA 1
ATOM 3785 C C . SER A 1 501 ? 16.778 -8.625 -5.669 1.00 87.94 501 SER A C 1
ATOM 3787 O O . SER A 1 501 ? 16.006 -8.370 -4.750 1.00 87.94 501 SER A O 1
ATOM 3789 N N . SER A 1 502 ? 16.968 -7.772 -6.673 1.00 86.25 502 SER A N 1
ATOM 3790 C CA . SER A 1 502 ? 16.395 -6.423 -6.705 1.00 86.25 502 SER A CA 1
ATOM 3791 C C . SER A 1 502 ? 16.141 -5.963 -8.135 1.00 86.25 502 SER A C 1
ATOM 3793 O O . SER A 1 502 ? 16.611 -6.595 -9.075 1.00 86.25 502 SER A O 1
ATOM 3795 N N . GLY A 1 503 ? 15.400 -4.866 -8.313 1.00 86.94 503 GLY A N 1
ATOM 3796 C CA . GLY A 1 503 ? 15.182 -4.258 -9.632 1.00 86.94 503 GLY A CA 1
ATOM 3797 C C . GLY A 1 503 ? 14.253 -5.048 -10.559 1.00 86.94 503 GLY A C 1
ATOM 3798 O O . GLY A 1 503 ? 14.285 -4.836 -11.766 1.00 86.94 503 GLY A O 1
ATOM 3799 N N . PHE A 1 504 ? 13.449 -5.963 -10.012 1.00 92.75 504 PHE A N 1
ATOM 3800 C CA . PHE A 1 504 ? 12.432 -6.671 -10.783 1.00 92.75 504 PHE A CA 1
ATOM 3801 C C . PHE A 1 504 ? 11.356 -5.699 -11.258 1.00 92.75 504 PHE A C 1
ATOM 3803 O O . PHE A 1 504 ? 10.797 -4.941 -10.471 1.00 92.75 504 PHE A O 1
ATOM 3810 N N . THR A 1 505 ? 11.070 -5.748 -12.553 1.00 92.06 505 THR A N 1
ATOM 3811 C CA . THR A 1 505 ? 9.987 -4.998 -13.196 1.00 92.06 505 THR A CA 1
ATOM 3812 C C . THR A 1 505 ? 9.082 -5.975 -13.923 1.00 92.06 505 THR A C 1
ATOM 3814 O O . THR A 1 505 ? 9.551 -7.024 -14.371 1.00 92.06 505 THR A O 1
ATOM 3817 N N . GLU A 1 506 ? 7.786 -5.675 -14.006 1.00 94.25 506 GLU A N 1
ATOM 3818 C CA . GLU A 1 506 ? 6.859 -6.535 -14.740 1.00 94.25 506 GLU A CA 1
ATOM 3819 C C . GLU A 1 506 ? 7.222 -6.544 -16.222 1.00 94.25 506 GLU A C 1
ATOM 3821 O O . GLU A 1 506 ? 7.259 -5.505 -16.878 1.00 94.25 506 GLU A O 1
ATOM 3826 N N . LEU A 1 507 ? 7.525 -7.738 -16.728 1.00 96.06 507 LEU A N 1
ATOM 3827 C CA . LEU A 1 507 ? 7.752 -7.974 -18.143 1.00 96.06 507 LEU A CA 1
ATOM 3828 C C . LEU A 1 507 ? 6.410 -8.152 -18.851 1.00 96.06 507 LEU A C 1
ATOM 3830 O O . LEU A 1 507 ? 6.175 -7.552 -19.897 1.00 96.06 507 LEU A O 1
ATOM 3834 N N . THR A 1 508 ? 5.541 -8.992 -18.284 1.00 97.00 508 THR A N 1
ATOM 3835 C CA . THR A 1 508 ? 4.186 -9.231 -18.780 1.00 97.00 508 THR A CA 1
ATOM 3836 C C . THR A 1 508 ? 3.349 -10.008 -17.761 1.00 97.00 508 THR A C 1
ATOM 3838 O O . THR A 1 508 ? 3.891 -10.627 -16.843 1.00 97.00 508 THR A O 1
ATOM 3841 N N . THR A 1 509 ? 2.039 -10.055 -17.993 1.00 96.44 509 THR A N 1
ATOM 3842 C CA . THR A 1 509 ? 1.128 -11.020 -17.377 1.00 96.44 509 THR A CA 1
ATOM 3843 C C . THR A 1 509 ? 0.456 -11.828 -18.486 1.00 96.44 509 THR A C 1
ATOM 3845 O O . THR A 1 509 ? -0.231 -11.268 -19.343 1.00 96.44 509 THR A O 1
ATOM 3848 N N . VAL A 1 510 ? 0.663 -13.146 -18.493 1.00 97.50 510 VAL A N 1
ATOM 3849 C CA . VAL A 1 510 ? 0.010 -14.061 -19.444 1.00 97.50 510 VAL A CA 1
ATOM 3850 C C . VAL A 1 510 ? -1.316 -14.568 -18.877 1.00 97.50 510 VAL A C 1
ATOM 3852 O O . VAL A 1 510 ? -1.537 -14.532 -17.668 1.00 97.50 510 VAL A O 1
ATOM 3855 N N . ALA A 1 511 ? -2.218 -15.013 -19.752 1.00 97.50 511 ALA A N 1
ATOM 3856 C CA . ALA A 1 511 ? -3.531 -15.525 -19.355 1.00 97.50 511 ALA A CA 1
ATOM 3857 C C . ALA A 1 511 ? -3.433 -16.819 -18.519 1.00 97.50 511 ALA A C 1
ATOM 3859 O O . ALA A 1 511 ? -2.381 -17.460 -18.480 1.00 97.50 511 ALA A O 1
ATOM 3860 N N . ALA A 1 512 ? -4.539 -17.194 -17.868 1.00 95.75 512 ALA A N 1
ATOM 3861 C CA . ALA A 1 512 ? -4.678 -18.476 -17.172 1.00 95.75 512 ALA A CA 1
ATOM 3862 C C . ALA A 1 512 ? -4.349 -19.671 -18.089 1.00 95.75 512 ALA A C 1
ATOM 3864 O O . ALA A 1 512 ? -4.426 -19.551 -19.317 1.00 95.75 512 ALA A O 1
ATOM 3865 N N . ASP A 1 513 ? -3.966 -20.801 -17.490 1.00 95.88 513 ASP A N 1
ATOM 3866 C CA . ASP A 1 513 ? -3.562 -22.046 -18.165 1.00 95.88 513 ASP A CA 1
ATOM 3867 C C . ASP A 1 513 ? -2.335 -21.946 -19.109 1.00 95.88 513 ASP A C 1
ATOM 3869 O O . ASP A 1 513 ? -1.945 -22.929 -19.751 1.00 95.88 513 ASP A O 1
ATOM 3873 N N . VAL A 1 514 ? -1.698 -20.775 -19.249 1.00 97.88 514 VAL A N 1
ATOM 3874 C CA . VAL A 1 514 ? -0.457 -20.631 -20.027 1.00 97.88 514 VAL A CA 1
ATOM 3875 C C . VAL A 1 514 ? 0.715 -21.187 -19.221 1.00 97.88 514 VAL A C 1
ATOM 3877 O O . VAL A 1 514 ? 0.899 -20.825 -18.066 1.00 97.88 514 VAL A O 1
ATOM 3880 N N . VAL A 1 515 ? 1.542 -22.020 -19.861 1.00 98.12 515 VAL A N 1
ATOM 3881 C CA . VAL A 1 515 ? 2.671 -22.739 -19.228 1.00 98.12 515 VAL A CA 1
ATOM 3882 C C . VAL A 1 515 ? 4.049 -22.372 -19.797 1.00 98.12 515 VAL A C 1
ATOM 3884 O O . VAL A 1 515 ? 5.059 -22.997 -19.470 1.00 98.12 515 VAL A O 1
ATOM 3887 N N . SER A 1 516 ? 4.109 -21.385 -20.695 1.00 98.12 516 SER A N 1
ATOM 3888 C CA . SER A 1 516 ? 5.363 -20.938 -21.308 1.00 98.12 516 SER A CA 1
ATOM 3889 C C . SER A 1 516 ? 5.286 -19.512 -21.846 1.00 98.12 516 SER A C 1
ATOM 3891 O O . SER A 1 516 ? 4.229 -19.080 -22.307 1.00 98.12 516 SER A O 1
ATOM 3893 N N . TYR A 1 517 ? 6.424 -18.821 -21.885 1.00 98.56 517 TYR A N 1
ATOM 3894 C CA . TYR A 1 517 ? 6.579 -17.485 -22.462 1.00 98.56 517 TYR A CA 1
ATOM 3895 C C . TYR A 1 517 ? 7.973 -17.318 -23.082 1.00 98.56 517 TYR A C 1
ATOM 3897 O O . TYR A 1 517 ? 8.942 -17.833 -22.539 1.00 98.56 517 TYR A O 1
ATOM 3905 N N . ILE A 1 518 ? 8.096 -16.585 -24.192 1.00 98.56 518 ILE A N 1
ATOM 3906 C CA . ILE A 1 518 ? 9.398 -16.239 -24.786 1.00 98.56 518 ILE A CA 1
ATOM 3907 C C . ILE A 1 518 ? 9.654 -14.753 -24.552 1.00 98.56 518 ILE A C 1
ATOM 3909 O O . ILE A 1 518 ? 8.923 -13.903 -25.058 1.00 98.56 518 ILE A O 1
ATOM 3913 N N . ASP A 1 519 ? 10.713 -14.441 -23.811 1.00 98.31 519 ASP A N 1
ATOM 3914 C CA . ASP A 1 519 ? 11.226 -13.082 -23.703 1.00 98.31 519 ASP A CA 1
ATOM 3915 C C . ASP A 1 519 ? 12.129 -12.776 -24.899 1.00 98.31 519 ASP A C 1
ATOM 3917 O O . ASP A 1 519 ? 13.300 -13.144 -24.900 1.00 98.31 519 ASP A O 1
ATOM 3921 N N . SER A 1 520 ? 11.581 -12.092 -25.905 1.00 97.12 520 SER A N 1
ATOM 3922 C CA . SER A 1 520 ? 12.294 -11.680 -27.123 1.00 97.12 520 SER A CA 1
ATOM 3923 C C . SER A 1 520 ? 12.878 -10.264 -27.052 1.00 97.12 520 SER A C 1
ATOM 3925 O O . SER A 1 520 ? 13.112 -9.627 -28.079 1.00 97.12 520 SER A O 1
ATOM 3927 N N . SER A 1 521 ? 13.017 -9.719 -25.841 1.00 95.94 521 SER A N 1
ATOM 3928 C CA . SER A 1 521 ? 13.509 -8.358 -25.595 1.00 95.94 521 SER A CA 1
ATOM 3929 C C . SER A 1 521 ? 14.842 -8.333 -24.845 1.00 95.94 521 SER A C 1
ATOM 3931 O O . SER A 1 521 ? 15.236 -7.287 -24.325 1.00 95.94 521 SER A O 1
ATOM 3933 N N . ALA A 1 522 ? 15.503 -9.485 -24.724 1.00 96.31 522 ALA A N 1
ATOM 3934 C CA . ALA A 1 522 ? 16.763 -9.615 -24.012 1.00 96.31 522 ALA A CA 1
ATOM 3935 C C . ALA A 1 522 ? 17.927 -9.057 -24.848 1.00 96.31 522 ALA A C 1
ATOM 3937 O O . ALA A 1 522 ? 17.923 -9.109 -26.079 1.00 96.31 522 ALA A O 1
ATOM 3938 N N . SER A 1 523 ? 18.935 -8.516 -24.169 1.00 95.00 523 SER A N 1
ATOM 3939 C CA . SER A 1 523 ? 20.190 -8.097 -24.800 1.00 95.00 523 SER A CA 1
ATOM 3940 C C . SER A 1 523 ? 21.187 -9.259 -24.874 1.00 95.00 523 SER A C 1
ATOM 3942 O O . SER A 1 523 ? 21.150 -10.114 -23.986 1.00 95.00 523 SER A O 1
ATOM 3944 N N . PRO A 1 524 ? 22.117 -9.272 -25.849 1.00 93.81 524 PRO A N 1
ATOM 3945 C CA . PRO A 1 524 ? 23.223 -10.233 -25.896 1.00 93.81 524 PRO A CA 1
ATOM 3946 C C . PRO A 1 524 ? 24.099 -10.230 -24.643 1.00 93.81 524 PRO A C 1
ATOM 3948 O O . PRO A 1 524 ? 24.213 -9.210 -23.961 1.00 93.81 524 PRO A O 1
ATOM 3951 N N . ASP A 1 525 ? 24.709 -11.383 -24.351 1.00 94.81 525 ASP A N 1
ATOM 3952 C CA . ASP A 1 525 ? 25.651 -11.608 -23.236 1.00 94.81 525 ASP A CA 1
ATOM 3953 C C . ASP A 1 525 ? 25.168 -11.073 -21.873 1.00 94.81 525 ASP A C 1
ATOM 3955 O O . ASP A 1 525 ? 25.934 -10.561 -21.055 1.00 94.81 525 ASP A O 1
ATOM 3959 N N . THR A 1 526 ? 23.859 -11.139 -21.628 1.00 96.75 526 THR A N 1
ATOM 3960 C CA . THR A 1 526 ? 23.234 -10.547 -20.446 1.00 96.75 526 THR A CA 1
ATOM 3961 C C . THR A 1 526 ? 22.543 -11.627 -19.629 1.00 96.75 526 THR A C 1
ATOM 3963 O O . THR A 1 526 ? 21.735 -12.406 -20.132 1.00 96.75 526 THR A O 1
ATOM 3966 N N . THR A 1 527 ? 22.857 -11.672 -18.332 1.00 98.25 527 THR A N 1
ATOM 3967 C CA . THR A 1 527 ? 22.155 -12.551 -17.390 1.00 98.25 527 THR A CA 1
ATOM 3968 C C . THR A 1 527 ? 20.883 -11.874 -16.910 1.00 98.25 527 THR A C 1
ATOM 3970 O O . THR A 1 527 ? 20.936 -10.794 -16.319 1.00 98.25 527 THR A O 1
ATOM 3973 N N . TYR A 1 528 ? 19.754 -12.540 -17.124 1.00 98.44 528 TYR A N 1
ATOM 3974 C CA . TYR A 1 528 ? 18.455 -12.118 -16.626 1.00 98.44 528 TYR A CA 1
ATOM 3975 C C . TYR A 1 528 ? 17.946 -13.086 -15.566 1.00 98.44 528 TYR A C 1
ATOM 3977 O O . TYR A 1 528 ? 18.056 -14.306 -15.689 1.00 98.44 528 TYR A O 1
ATOM 3985 N N . TYR A 1 529 ? 17.352 -12.514 -14.528 1.00 98.56 529 TYR A N 1
ATOM 3986 C CA . TYR A 1 529 ? 16.636 -13.205 -13.472 1.00 98.56 529 TYR A CA 1
ATOM 3987 C C . TYR A 1 529 ? 15.150 -12.943 -13.664 1.00 98.56 529 TYR A C 1
ATOM 3989 O O . TYR A 1 529 ? 14.738 -11.797 -13.853 1.00 98.56 529 TYR A O 1
ATOM 3997 N N . TYR A 1 530 ? 14.350 -13.995 -13.580 1.00 98.50 530 TYR A N 1
ATOM 3998 C CA . TYR A 1 530 ? 12.907 -13.941 -13.739 1.00 98.50 530 TYR A CA 1
ATOM 3999 C C . TYR A 1 530 ? 12.225 -14.366 -12.452 1.00 98.50 530 TYR A C 1
ATOM 4001 O O . TYR A 1 530 ? 12.699 -15.285 -11.783 1.00 98.50 530 TYR A O 1
ATOM 4009 N N . LYS A 1 531 ? 11.105 -13.721 -12.137 1.00 98.06 531 LYS A N 1
ATOM 4010 C CA . LYS A 1 531 ? 10.155 -14.179 -11.124 1.00 98.06 531 LYS A CA 1
ATOM 4011 C C . LYS A 1 531 ? 8.823 -14.524 -11.778 1.00 98.06 531 LYS A C 1
ATOM 4013 O O . LYS A 1 531 ? 8.404 -13.816 -12.692 1.00 98.06 531 LYS A O 1
ATOM 4018 N N . LEU A 1 532 ? 8.177 -15.578 -11.297 1.00 98.12 532 LEU A N 1
ATOM 4019 C CA . LEU A 1 532 ? 6.884 -16.057 -11.773 1.00 98.12 532 LEU A CA 1
ATOM 4020 C C . LEU A 1 532 ? 5.940 -16.272 -10.589 1.00 98.12 532 LEU A C 1
ATOM 4022 O O . LEU A 1 532 ? 6.281 -17.012 -9.670 1.00 98.12 532 LEU A O 1
ATOM 4026 N N . ALA A 1 533 ? 4.741 -15.700 -10.658 1.00 96.12 533 ALA A N 1
ATOM 4027 C CA . ALA A 1 533 ? 3.657 -15.969 -9.715 1.00 96.12 533 ALA A CA 1
ATOM 4028 C C . ALA A 1 533 ? 2.335 -16.160 -10.465 1.00 96.12 533 ALA A C 1
ATOM 4030 O O . ALA A 1 533 ? 2.080 -15.472 -11.457 1.00 96.12 533 ALA A O 1
ATOM 4031 N N . SER A 1 534 ? 1.481 -17.065 -9.989 1.00 94.88 534 SER A N 1
ATOM 4032 C CA . SER A 1 534 ? 0.079 -17.111 -10.417 1.00 94.88 534 SER A CA 1
ATOM 4033 C C . SER A 1 534 ? -0.682 -15.954 -9.763 1.00 94.88 534 SER A C 1
ATOM 4035 O O . SER A 1 534 ? -0.332 -15.515 -8.663 1.00 94.88 534 SER A O 1
ATOM 4037 N N . VAL A 1 535 ? -1.704 -15.418 -10.435 1.00 92.75 535 VAL A N 1
ATOM 4038 C CA . VAL A 1 535 ? -2.461 -14.248 -9.953 1.00 92.75 535 VAL A CA 1
ATOM 4039 C C . VAL A 1 535 ? -3.971 -14.451 -10.030 1.00 92.75 535 VAL A C 1
ATOM 4041 O O . VAL A 1 535 ? -4.483 -14.970 -11.016 1.00 92.75 535 VAL A O 1
ATOM 4044 N N . ILE A 1 536 ? -4.707 -13.976 -9.023 1.00 87.62 536 ILE A N 1
ATOM 4045 C CA . ILE A 1 536 ? -6.175 -13.855 -9.012 1.00 87.62 536 ILE A CA 1
ATOM 4046 C C . ILE A 1 536 ? -6.541 -12.400 -8.688 1.00 87.62 536 ILE A C 1
ATOM 4048 O O . ILE A 1 536 ? -6.500 -11.946 -7.543 1.00 87.62 536 ILE A O 1
ATOM 4052 N N . GLY A 1 537 ? -6.840 -11.610 -9.722 1.00 80.00 537 GLY A N 1
ATOM 4053 C CA . GLY A 1 537 ? -6.934 -10.156 -9.559 1.00 80.00 537 GLY A CA 1
ATOM 4054 C C . GLY A 1 537 ? -5.592 -9.568 -9.096 1.00 80.00 537 GLY A C 1
ATOM 4055 O O . GLY A 1 537 ? -4.605 -9.675 -9.814 1.00 80.00 537 GLY A O 1
ATOM 4056 N N . ARG A 1 538 ? -5.543 -8.957 -7.900 1.00 73.75 538 ARG A N 1
ATOM 4057 C CA . ARG A 1 538 ? -4.292 -8.445 -7.290 1.00 73.75 538 ARG A CA 1
ATOM 4058 C C . ARG A 1 538 ? -3.618 -9.414 -6.323 1.00 73.75 538 ARG A C 1
ATOM 4060 O O . ARG A 1 538 ? -2.497 -9.148 -5.893 1.00 73.75 538 ARG A O 1
ATOM 4067 N N . ALA A 1 539 ? -4.305 -10.480 -5.926 1.00 81.81 539 ALA A N 1
ATOM 4068 C CA . ALA A 1 539 ? -3.700 -11.515 -5.105 1.00 81.81 539 ALA A CA 1
ATOM 4069 C C . ALA A 1 539 ? -2.756 -12.354 -5.972 1.00 81.81 539 ALA A C 1
ATOM 4071 O O . ALA A 1 539 ? -3.022 -12.578 -7.154 1.00 81.81 539 ALA A O 1
ATOM 4072 N N . ALA A 1 540 ? -1.646 -12.788 -5.388 1.00 87.81 540 ALA A N 1
ATOM 4073 C CA . ALA A 1 540 ? -0.609 -13.525 -6.086 1.00 87.81 540 ALA A CA 1
ATOM 4074 C C . ALA A 1 540 ? -0.046 -14.614 -5.178 1.00 87.81 540 ALA A C 1
ATOM 4076 O O . ALA A 1 540 ? 0.039 -14.439 -3.960 1.00 87.81 540 ALA A O 1
ATOM 4077 N N . SER A 1 541 ? 0.370 -15.723 -5.782 1.00 90.31 541 SER A N 1
ATOM 4078 C CA . SER A 1 541 ? 1.152 -16.732 -5.080 1.00 90.31 541 SER A CA 1
ATOM 4079 C C . SER A 1 541 ? 2.522 -16.194 -4.655 1.00 90.31 541 SER A C 1
ATOM 4081 O O . SER A 1 541 ? 2.919 -15.085 -5.015 1.00 90.31 541 SER A O 1
ATOM 4083 N N . ASP A 1 542 ? 3.295 -17.013 -3.939 1.00 88.50 542 ASP A N 1
ATOM 4084 C CA . ASP A 1 542 ? 4.735 -16.769 -3.840 1.00 88.50 542 ASP A CA 1
ATOM 4085 C C . ASP A 1 542 ? 5.403 -16.781 -5.219 1.00 88.50 542 ASP A C 1
ATOM 4087 O O . ASP A 1 542 ? 4.986 -17.523 -6.116 1.00 88.50 542 ASP A O 1
ATOM 4091 N N . ASP A 1 543 ? 6.449 -15.965 -5.361 1.00 92.94 543 ASP A N 1
ATOM 4092 C CA . ASP A 1 543 ? 7.283 -15.932 -6.558 1.00 92.94 543 ASP A CA 1
ATOM 4093 C C . ASP A 1 543 ? 8.185 -17.176 -6.622 1.00 92.94 543 ASP A C 1
ATOM 4095 O O . ASP A 1 543 ? 8.949 -17.463 -5.695 1.00 92.94 543 ASP A O 1
ATOM 4099 N N . LEU A 1 544 ? 8.195 -17.849 -7.770 1.00 96.62 544 LEU A N 1
ATOM 4100 C CA . LEU A 1 544 ? 9.293 -18.720 -8.179 1.00 96.62 544 LEU A CA 1
ATOM 4101 C C . LEU A 1 544 ? 10.362 -17.917 -8.910 1.00 96.62 544 LEU A C 1
ATOM 4103 O O . LEU A 1 544 ? 10.034 -16.966 -9.610 1.00 96.62 544 LEU A O 1
ATOM 4107 N N . GLN A 1 545 ? 11.630 -18.323 -8.815 1.00 97.50 545 GLN A N 1
ATOM 4108 C CA . GLN A 1 545 ? 12.734 -17.643 -9.493 1.00 97.50 545 GLN A CA 1
ATOM 4109 C C . GLN A 1 545 ? 13.515 -18.584 -10.415 1.00 97.50 545 GLN A C 1
ATOM 4111 O O . GLN A 1 545 ? 13.890 -19.684 -10.015 1.00 97.50 545 GLN A O 1
ATOM 4116 N N . ALA A 1 546 ? 13.822 -18.108 -11.620 1.00 98.38 546 ALA A N 1
ATOM 4117 C CA . ALA A 1 546 ? 14.706 -18.759 -12.586 1.00 98.38 546 ALA A CA 1
ATOM 4118 C C . ALA A 1 546 ? 15.659 -17.721 -13.202 1.00 98.38 546 ALA A C 1
ATOM 4120 O O . ALA A 1 546 ? 15.464 -16.515 -13.046 1.00 98.38 546 ALA A O 1
ATOM 4121 N N . ASN A 1 547 ? 16.726 -18.158 -13.864 1.00 98.50 547 ASN A N 1
ATOM 4122 C CA . ASN A 1 547 ? 17.644 -17.257 -14.562 1.00 98.50 547 ASN A CA 1
ATOM 4123 C C . ASN A 1 547 ? 18.266 -17.938 -15.776 1.00 98.50 547 ASN A C 1
ATOM 4125 O O . ASN A 1 547 ? 18.419 -19.157 -15.789 1.00 98.50 547 ASN A O 1
ATOM 4129 N N . ALA A 1 548 ? 18.627 -17.132 -16.766 1.00 98.50 548 ALA A N 1
ATOM 4130 C CA . ALA A 1 548 ? 19.370 -17.560 -17.939 1.00 98.50 548 ALA A CA 1
ATOM 4131 C C . ALA A 1 548 ? 20.261 -16.413 -18.430 1.00 98.50 548 ALA A C 1
ATOM 4133 O O . ALA A 1 548 ? 19.973 -15.235 -18.198 1.00 98.50 548 ALA A O 1
ATOM 4134 N N . THR A 1 549 ? 21.339 -16.767 -19.121 1.00 98.12 549 THR A N 1
ATOM 4135 C CA . THR A 1 549 ? 22.238 -15.818 -19.784 1.00 98.12 549 THR A CA 1
ATOM 4136 C C . THR A 1 549 ? 22.075 -15.986 -21.284 1.00 98.12 549 THR A C 1
ATOM 4138 O O . THR A 1 549 ? 22.225 -17.101 -21.788 1.00 98.12 549 THR A O 1
ATOM 4141 N N . THR A 1 550 ? 21.741 -14.906 -21.988 1.00 97.25 550 THR A N 1
ATOM 4142 C CA . THR A 1 550 ? 21.714 -14.902 -23.457 1.00 97.25 550 THR A CA 1
ATOM 4143 C C . THR A 1 550 ? 23.099 -15.188 -24.027 1.00 97.25 550 THR A C 1
ATOM 4145 O O . THR A 1 550 ? 24.122 -14.925 -23.392 1.00 97.25 550 THR A O 1
ATOM 4148 N N . MET A 1 551 ? 23.152 -15.743 -25.236 1.00 95.12 551 MET A N 1
ATOM 4149 C CA . MET A 1 551 ? 24.430 -15.988 -25.904 1.00 95.12 551 MET A CA 1
ATOM 4150 C C . MET A 1 551 ? 25.096 -14.661 -26.312 1.00 95.12 551 MET A C 1
ATOM 4152 O O . MET A 1 551 ? 24.426 -13.646 -26.515 1.00 95.12 551 MET A O 1
ATOM 4156 N N . LYS A 1 552 ? 26.425 -14.654 -26.462 1.00 93.94 552 LYS A N 1
ATOM 4157 C CA . LYS A 1 552 ? 27.113 -13.550 -27.143 1.00 93.94 552 LYS A CA 1
ATOM 4158 C C . LYS A 1 552 ? 26.652 -13.484 -28.593 1.00 93.94 552 LYS A C 1
ATOM 4160 O O . LYS A 1 552 ? 26.525 -14.519 -29.243 1.00 93.94 552 LYS A O 1
ATOM 4165 N N . GLU A 1 553 ? 26.475 -12.276 -29.115 1.00 93.69 553 GLU A N 1
ATOM 4166 C CA . GLU A 1 553 ? 26.011 -12.067 -30.492 1.00 93.69 553 GLU A CA 1
ATOM 4167 C C . GLU A 1 553 ? 26.921 -12.770 -31.517 1.00 93.69 553 GLU A C 1
ATOM 4169 O O . GLU A 1 553 ? 26.439 -13.469 -32.406 1.00 93.69 553 GLU A O 1
ATOM 4174 N N . LEU A 1 554 ? 28.243 -12.661 -31.342 1.00 93.38 554 LEU A N 1
ATOM 4175 C CA . LEU A 1 554 ? 29.230 -13.324 -32.198 1.00 93.38 554 LEU A CA 1
ATOM 4176 C C . LEU A 1 554 ? 29.179 -14.858 -32.080 1.00 93.38 554 LEU A C 1
ATOM 4178 O O . LEU A 1 554 ? 29.232 -15.554 -33.091 1.00 93.38 554 LEU A O 1
ATOM 4182 N N . ASP A 1 555 ? 29.030 -15.400 -30.871 1.00 94.94 555 ASP A N 1
ATOM 4183 C CA . ASP A 1 555 ? 28.941 -16.852 -30.659 1.00 94.94 555 ASP A CA 1
ATOM 4184 C C . ASP A 1 555 ? 27.656 -17.423 -31.280 1.00 94.94 555 ASP A C 1
ATOM 4186 O O . ASP A 1 555 ? 27.683 -18.492 -31.893 1.00 94.94 555 ASP A O 1
ATOM 4190 N N . TYR A 1 556 ? 26.543 -16.688 -31.182 1.00 95.12 556 TYR A N 1
ATOM 4191 C CA . TYR A 1 556 ? 25.282 -17.062 -31.818 1.00 95.12 556 TYR A CA 1
ATOM 4192 C C . TYR A 1 556 ? 25.374 -16.977 -33.344 1.00 95.12 556 TYR A C 1
ATOM 4194 O O . TYR A 1 556 ? 24.946 -17.897 -34.040 1.00 95.12 556 TYR A O 1
ATOM 4202 N N . TRP A 1 557 ? 26.006 -15.929 -33.881 1.00 94.19 557 TRP A N 1
ATOM 4203 C CA . TRP A 1 557 ? 26.275 -15.822 -35.314 1.00 94.19 557 TRP A CA 1
ATOM 4204 C C . TRP A 1 557 ? 27.120 -17.000 -35.819 1.00 94.19 557 TRP A C 1
ATOM 4206 O O . TRP A 1 557 ? 26.785 -17.591 -36.847 1.00 94.19 557 TRP A O 1
ATOM 4216 N N . ARG A 1 558 ? 28.157 -17.421 -35.081 1.00 95.25 558 ARG A N 1
ATOM 4217 C CA . ARG A 1 558 ? 28.938 -18.617 -35.440 1.00 95.25 558 ARG A CA 1
ATOM 4218 C C . ARG A 1 558 ? 28.088 -19.885 -35.400 1.00 95.25 558 ARG A C 1
ATOM 4220 O O . ARG A 1 558 ? 28.151 -20.689 -36.328 1.00 95.25 558 ARG A O 1
ATOM 4227 N N . LEU A 1 559 ? 27.259 -20.046 -34.368 1.00 95.31 559 LEU A N 1
ATOM 4228 C CA . LEU A 1 559 ? 26.375 -21.201 -34.232 1.00 95.31 559 LEU A CA 1
ATOM 4229 C C . LEU A 1 559 ? 25.417 -21.319 -35.425 1.00 95.31 559 LEU A C 1
ATOM 4231 O O . LEU A 1 559 ? 25.248 -22.409 -35.965 1.00 95.31 559 LEU A O 1
ATOM 4235 N N . VAL A 1 560 ? 24.821 -20.206 -35.856 1.00 94.69 560 VAL A N 1
ATOM 4236 C CA . VAL A 1 560 ? 23.869 -20.180 -36.975 1.00 94.69 560 VAL A CA 1
ATOM 4237 C C . VAL A 1 560 ? 24.553 -20.468 -38.315 1.00 94.69 560 VAL A C 1
ATOM 4239 O O . VAL A 1 560 ? 24.001 -21.218 -39.119 1.00 94.69 560 VAL A O 1
ATOM 4242 N N . ASN A 1 561 ? 25.745 -19.917 -38.557 1.00 94.31 561 ASN A N 1
ATOM 4243 C CA . ASN A 1 561 ? 26.431 -20.065 -39.846 1.00 94.31 561 ASN A CA 1
ATOM 4244 C C . ASN A 1 561 ? 27.239 -21.368 -39.961 1.00 94.31 561 ASN A C 1
ATOM 4246 O O . ASN A 1 561 ? 27.286 -21.977 -41.028 1.00 94.31 561 ASN A O 1
ATOM 4250 N N . PHE A 1 562 ? 27.854 -21.829 -38.870 1.00 96.25 562 PHE A N 1
ATOM 4251 C CA . PHE A 1 562 ? 28.810 -22.944 -38.889 1.00 96.25 562 PHE A CA 1
ATOM 4252 C C . PHE A 1 562 ? 28.388 -24.149 -38.040 1.00 96.25 562 PHE A C 1
ATOM 4254 O O . PHE A 1 562 ? 29.016 -25.205 -38.134 1.00 96.25 562 PHE A O 1
ATOM 4261 N N . GLY A 1 563 ? 27.344 -24.026 -37.214 1.00 94.69 563 GLY A N 1
ATOM 4262 C CA . GLY A 1 563 ? 26.916 -25.081 -36.289 1.00 94.69 563 GLY A CA 1
ATOM 4263 C C . GLY A 1 563 ? 27.806 -25.242 -35.049 1.00 94.69 563 GLY A C 1
ATOM 4264 O O . GLY A 1 563 ? 27.644 -26.219 -34.319 1.00 94.69 563 GLY A O 1
ATOM 4265 N N . ASP A 1 564 ? 28.731 -24.310 -34.806 1.00 92.88 564 ASP A N 1
ATOM 4266 C CA . ASP A 1 564 ? 29.629 -24.275 -33.646 1.00 92.88 564 ASP A CA 1
ATOM 4267 C C . ASP A 1 564 ? 29.681 -22.847 -33.094 1.00 92.88 564 ASP A C 1
ATOM 4269 O O . ASP A 1 564 ? 29.853 -21.900 -33.855 1.00 92.88 564 ASP A O 1
ATOM 4273 N N . SER A 1 565 ? 29.520 -22.677 -31.782 1.00 92.88 565 SER A N 1
ATOM 4274 C CA . SER A 1 565 ? 29.550 -21.360 -31.136 1.00 92.88 565 SER A CA 1
ATOM 4275 C C . SER A 1 565 ? 30.962 -20.931 -30.713 1.00 92.88 565 SER A C 1
ATOM 4277 O O . SER A 1 565 ? 31.176 -19.771 -30.365 1.00 92.88 565 SER A O 1
ATOM 4279 N N . GLN A 1 566 ? 31.933 -21.851 -30.711 1.00 94.31 566 GLN A N 1
ATOM 4280 C CA . GLN A 1 566 ? 33.306 -21.582 -30.287 1.00 94.31 566 GLN A CA 1
ATOM 4281 C C . GLN A 1 566 ? 34.148 -21.010 -31.440 1.00 94.31 566 GLN A C 1
ATOM 4283 O O . GLN A 1 566 ? 33.932 -21.382 -32.593 1.00 94.31 566 GLN A O 1
ATOM 4288 N N . PRO A 1 567 ? 35.151 -20.151 -31.168 1.00 92.94 567 PRO A N 1
ATOM 4289 C CA . PRO A 1 567 ? 36.059 -19.611 -32.183 1.00 92.94 567 PRO A CA 1
ATOM 4290 C C . PRO A 1 567 ? 37.132 -20.638 -32.59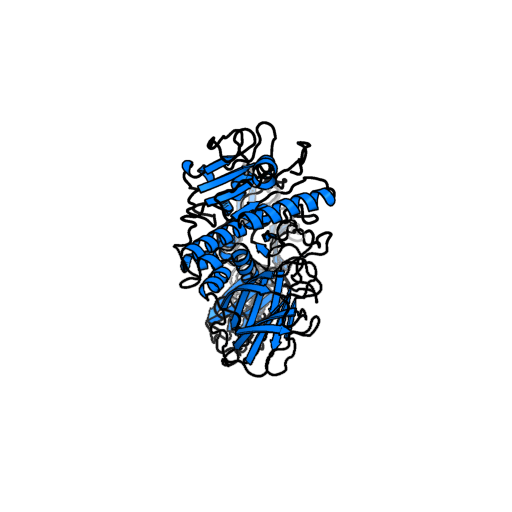1 1.00 92.94 567 PRO A C 1
ATOM 4292 O O . PRO A 1 567 ? 38.317 -20.470 -32.294 1.00 92.94 567 PRO A O 1
ATOM 4295 N N . ALA A 1 568 ? 36.745 -21.737 -33.241 1.00 94.44 568 ALA A N 1
ATOM 4296 C CA . ALA A 1 568 ? 37.665 -22.818 -33.591 1.00 94.44 568 ALA A CA 1
ATOM 4297 C C . ALA A 1 568 ? 37.409 -23.396 -34.986 1.00 94.44 568 ALA A C 1
ATOM 4299 O O . ALA A 1 568 ? 36.284 -23.484 -35.461 1.00 94.44 568 ALA A O 1
ATOM 4300 N N . GLY A 1 569 ? 38.479 -23.847 -35.648 1.00 94.75 569 GLY A N 1
ATOM 4301 C CA . GLY A 1 569 ? 38.372 -24.422 -36.988 1.00 94.75 569 GLY A CA 1
ATOM 4302 C C . GLY A 1 569 ? 37.704 -23.448 -37.959 1.00 94.75 569 GLY A C 1
ATOM 4303 O O . GLY A 1 569 ? 38.186 -22.336 -38.141 1.00 94.75 569 GLY A O 1
ATOM 4304 N N . ASN A 1 570 ? 36.590 -23.875 -38.550 1.00 94.12 570 ASN A N 1
ATOM 4305 C CA . ASN A 1 570 ? 35.843 -23.109 -39.546 1.00 94.12 570 ASN A CA 1
ATOM 4306 C C . ASN A 1 570 ? 35.153 -21.854 -38.984 1.00 94.12 570 ASN A C 1
ATOM 4308 O O . ASN A 1 570 ? 34.892 -20.937 -39.750 1.00 94.12 570 ASN A O 1
ATOM 4312 N N . SER A 1 571 ? 34.881 -21.800 -37.676 1.00 95.00 571 SER A N 1
ATOM 4313 C CA . SER A 1 571 ? 34.237 -20.665 -36.999 1.00 95.00 571 SER A CA 1
ATOM 4314 C C . SER A 1 571 ? 35.232 -19.744 -36.276 1.00 95.00 571 SER A C 1
ATOM 4316 O O . SER A 1 571 ? 34.822 -18.834 -35.554 1.00 95.00 571 SER A O 1
ATOM 4318 N N . ALA A 1 572 ? 36.543 -19.974 -36.428 1.00 95.94 572 ALA A N 1
ATOM 4319 C CA . ALA A 1 572 ? 37.572 -19.122 -35.833 1.00 95.94 572 ALA A CA 1
ATOM 4320 C C . ALA A 1 572 ? 37.542 -17.700 -36.418 1.00 95.94 572 ALA A C 1
ATOM 4322 O O . ALA A 1 572 ? 37.192 -17.520 -37.581 1.00 95.94 572 ALA A O 1
ATOM 4323 N N . ASP A 1 573 ? 37.958 -16.708 -35.627 1.00 95.00 573 ASP A N 1
ATOM 4324 C CA . ASP A 1 573 ? 37.900 -15.284 -36.001 1.00 95.00 573 ASP A CA 1
ATOM 4325 C C . ASP A 1 573 ? 38.670 -14.951 -37.280 1.00 95.00 573 ASP A C 1
ATOM 4327 O O . ASP A 1 573 ? 38.186 -14.181 -38.101 1.00 95.00 573 ASP A O 1
ATOM 4331 N N . GLU A 1 574 ? 39.844 -15.565 -37.445 1.00 94.75 574 GLU A N 1
ATOM 4332 C CA . GLU A 1 574 ? 40.748 -15.390 -38.592 1.00 94.75 574 GLU A CA 1
ATOM 4333 C C . GLU A 1 574 ? 40.492 -16.401 -39.721 1.00 94.75 574 GLU A C 1
ATOM 4335 O O . GLU A 1 574 ? 41.230 -16.424 -40.707 1.00 94.75 574 GLU A O 1
ATOM 4340 N N . ALA A 1 575 ? 39.512 -17.299 -39.564 1.00 95.00 575 ALA A N 1
ATOM 4341 C CA . ALA A 1 575 ? 39.165 -18.225 -40.632 1.00 95.00 575 ALA A CA 1
ATOM 4342 C C . ALA A 1 575 ? 38.432 -17.481 -41.751 1.00 95.00 575 ALA A C 1
ATOM 4344 O O . ALA A 1 575 ? 37.636 -16.585 -41.490 1.00 95.00 575 ALA A O 1
ATOM 4345 N N . ASP A 1 576 ? 38.720 -17.895 -42.976 1.00 92.44 576 ASP A N 1
ATOM 4346 C CA . ASP A 1 576 ? 38.105 -17.437 -44.218 1.00 92.44 576 ASP A CA 1
ATOM 4347 C C . ASP A 1 576 ? 37.409 -18.667 -44.813 1.00 92.44 576 ASP A C 1
ATOM 4349 O O . ASP A 1 576 ? 38.060 -19.560 -45.369 1.00 92.44 576 ASP A O 1
ATOM 4353 N N . TYR A 1 577 ? 36.119 -18.816 -44.501 1.00 92.56 577 TYR A N 1
ATOM 4354 C CA . TYR A 1 577 ? 35.387 -20.062 -44.735 1.00 92.56 577 TYR A CA 1
ATOM 4355 C C . TYR A 1 577 ? 35.113 -20.306 -46.222 1.00 92.56 577 TYR A C 1
ATOM 4357 O O . TYR A 1 577 ? 35.209 -21.445 -46.692 1.00 92.56 577 TYR A O 1
ATOM 4365 N N . ASP A 1 578 ? 34.777 -19.254 -46.961 1.00 90.25 578 ASP A N 1
ATOM 4366 C CA . ASP A 1 578 ? 34.433 -19.302 -48.379 1.00 90.25 578 ASP A CA 1
ATOM 4367 C C . ASP A 1 578 ? 35.619 -18.976 -49.308 1.00 90.25 578 ASP A C 1
ATOM 4369 O O . ASP A 1 578 ? 35.560 -19.276 -50.507 1.00 90.25 578 ASP A O 1
ATOM 4373 N N . GLY A 1 579 ? 36.730 -18.485 -48.753 1.00 90.12 579 GLY A N 1
ATOM 4374 C CA . GLY A 1 579 ? 37.987 -18.256 -49.454 1.00 90.12 579 GLY A CA 1
ATOM 4375 C C . GLY A 1 579 ? 38.024 -16.943 -50.232 1.00 90.12 579 GLY A C 1
ATOM 4376 O O . GLY A 1 579 ? 38.793 -16.851 -51.198 1.00 90.12 579 GLY A O 1
ATOM 4377 N N . ASP A 1 580 ? 37.183 -15.967 -49.883 1.00 86.38 580 ASP A N 1
ATOM 4378 C CA . ASP A 1 580 ? 37.122 -14.663 -50.552 1.00 86.38 580 ASP A CA 1
ATOM 4379 C C . ASP A 1 580 ? 38.120 -13.630 -49.984 1.00 86.38 580 ASP A C 1
ATOM 4381 O O . ASP A 1 580 ? 38.314 -12.546 -50.551 1.00 86.38 580 ASP A O 1
ATOM 4385 N N . GLY A 1 581 ? 38.847 -14.013 -48.930 1.00 87.44 581 GLY A N 1
ATOM 4386 C CA . GLY A 1 581 ? 39.872 -13.217 -48.269 1.00 87.44 581 GLY A CA 1
ATOM 4387 C C . GLY A 1 581 ? 39.374 -12.433 -47.056 1.00 87.44 581 GLY A C 1
ATOM 4388 O O . GLY A 1 581 ? 40.184 -11.715 -46.455 1.00 87.44 581 GLY A O 1
ATOM 4389 N N . TRP A 1 582 ? 38.096 -12.548 -46.684 1.00 85.44 582 TRP A N 1
ATOM 4390 C CA . TRP A 1 582 ? 37.542 -11.952 -45.474 1.00 85.44 582 TRP A CA 1
ATOM 4391 C C . TRP A 1 582 ? 37.585 -12.934 -44.309 1.00 85.44 582 TRP A C 1
ATOM 4393 O O . TRP A 1 582 ? 37.231 -14.103 -44.413 1.00 85.44 582 TRP A O 1
ATOM 4403 N N . SER A 1 583 ? 38.041 -12.447 -43.157 1.00 91.62 583 SER A N 1
ATOM 4404 C CA . SER A 1 583 ? 37.962 -13.242 -41.941 1.00 91.62 583 SER A CA 1
ATOM 4405 C C . SER A 1 583 ? 36.535 -13.228 -41.398 1.00 91.62 583 SER A C 1
ATOM 4407 O O . SER A 1 583 ? 35.843 -12.212 -41.486 1.00 91.62 583 SER A O 1
ATOM 4409 N N . ASN A 1 584 ? 36.109 -14.314 -40.760 1.00 92.50 584 ASN A N 1
ATOM 4410 C CA . ASN A 1 584 ? 34.797 -14.422 -40.120 1.00 92.50 584 ASN A CA 1
ATOM 4411 C C . ASN A 1 584 ? 34.492 -13.249 -39.174 1.00 92.50 584 ASN A C 1
ATOM 4413 O O . ASN A 1 584 ? 33.348 -12.812 -39.065 1.00 92.50 584 ASN A O 1
ATOM 4417 N N . LEU A 1 585 ? 35.505 -12.725 -38.475 1.00 92.00 585 LEU A N 1
ATOM 4418 C CA . LEU A 1 585 ? 35.325 -11.574 -37.592 1.00 92.00 585 LEU A CA 1
ATOM 4419 C C . LEU A 1 585 ? 35.023 -10.283 -38.374 1.00 92.00 585 LEU A C 1
ATOM 4421 O O . LEU A 1 585 ? 34.207 -9.476 -37.926 1.00 92.00 585 LEU A O 1
ATOM 4425 N N . LEU A 1 586 ? 35.648 -10.087 -39.540 1.00 89.44 586 LEU A N 1
ATOM 4426 C CA . LEU A 1 586 ? 35.328 -8.969 -40.431 1.00 89.44 586 LEU A CA 1
ATOM 4427 C C . LEU A 1 586 ? 33.947 -9.146 -41.075 1.00 89.44 586 LEU A C 1
ATOM 4429 O O . LEU A 1 586 ? 33.185 -8.181 -41.126 1.00 89.44 586 LEU A O 1
ATOM 4433 N N . GLU A 1 587 ? 33.613 -10.367 -41.494 1.00 89.50 587 GLU A N 1
ATOM 4434 C CA . GLU A 1 587 ? 32.295 -10.736 -42.024 1.00 89.50 587 GLU A CA 1
ATOM 4435 C C . GLU A 1 587 ? 31.181 -10.388 -41.025 1.00 89.50 587 GLU A C 1
ATOM 4437 O O . GLU A 1 587 ? 30.242 -9.648 -41.332 1.00 89.50 587 GLU A O 1
ATOM 4442 N N . PHE A 1 588 ? 31.334 -10.833 -39.775 1.00 90.44 588 PHE A N 1
ATOM 4443 C CA . PHE A 1 588 ? 30.413 -10.524 -38.683 1.00 90.44 588 PHE A CA 1
ATOM 4444 C C . PHE A 1 588 ? 30.264 -9.014 -38.448 1.00 90.44 588 PHE A C 1
ATOM 4446 O O . PHE A 1 588 ? 29.141 -8.507 -38.322 1.00 90.44 588 PHE A O 1
ATOM 4453 N N . ALA A 1 589 ? 31.391 -8.297 -38.401 1.00 88.56 589 ALA A N 1
ATOM 4454 C CA . ALA A 1 589 ? 31.434 -6.865 -38.126 1.00 88.56 589 ALA A CA 1
ATOM 4455 C C . ALA A 1 589 ? 30.746 -6.027 -39.212 1.00 88.56 589 ALA A C 1
ATOM 4457 O O . ALA A 1 589 ? 30.119 -5.009 -38.922 1.00 88.56 589 ALA A O 1
ATOM 4458 N N . LEU A 1 590 ? 30.851 -6.447 -40.470 1.00 85.19 590 LEU A N 1
ATOM 4459 C CA . LEU A 1 590 ? 30.296 -5.708 -41.602 1.00 85.19 590 LEU A CA 1
ATOM 4460 C C . LEU A 1 590 ? 28.925 -6.223 -42.046 1.00 85.19 590 LEU A C 1
ATOM 4462 O O . LEU A 1 590 ? 28.212 -5.509 -42.753 1.00 85.19 590 LEU A O 1
ATOM 4466 N N . GLY A 1 591 ? 28.529 -7.408 -41.579 1.00 84.75 591 GLY A N 1
ATOM 4467 C CA . GLY A 1 591 ? 27.253 -8.038 -41.892 1.00 84.75 591 GLY A CA 1
ATOM 4468 C C . GLY A 1 591 ? 27.217 -8.714 -43.262 1.00 84.75 591 GLY A C 1
ATOM 4469 O O . GLY A 1 591 ? 26.153 -8.717 -43.883 1.00 84.75 591 GLY A O 1
ATOM 4470 N N . SER A 1 592 ? 28.347 -9.244 -43.737 1.00 84.00 592 SER A N 1
ATOM 4471 C CA . SER A 1 592 ? 28.406 -10.118 -44.917 1.00 84.00 592 SER A CA 1
ATOM 4472 C C . SER A 1 592 ? 28.062 -11.579 -44.576 1.00 84.00 592 SER A C 1
ATOM 4474 O O . SER A 1 592 ? 27.824 -11.925 -43.411 1.00 84.00 592 SER A O 1
ATOM 4476 N N . ASP A 1 593 ? 27.870 -12.389 -45.623 1.00 87.69 593 ASP A N 1
ATOM 4477 C CA . ASP A 1 593 ? 27.499 -13.803 -45.525 1.00 87.69 593 ASP A CA 1
ATOM 4478 C C . ASP A 1 593 ? 28.763 -14.672 -45.641 1.00 87.69 593 ASP A C 1
ATOM 4480 O O . ASP A 1 593 ? 29.259 -14.844 -46.756 1.00 87.69 593 ASP A O 1
ATOM 4484 N N . PRO A 1 594 ? 29.232 -15.294 -44.542 1.00 90.75 594 PRO A N 1
ATOM 4485 C CA . PRO A 1 594 ? 30.511 -16.005 -44.515 1.00 90.75 594 PRO A CA 1
ATOM 4486 C C . PRO A 1 594 ? 30.478 -17.340 -45.279 1.00 90.75 594 PRO A C 1
ATOM 4488 O O . PRO A 1 594 ? 31.458 -18.085 -45.291 1.00 90.75 594 PRO A O 1
ATOM 4491 N N . LEU A 1 595 ? 29.323 -17.723 -45.835 1.00 91.31 595 LEU A N 1
ATOM 4492 C CA . LEU A 1 595 ? 29.140 -18.955 -46.601 1.00 91.31 595 LEU A CA 1
ATOM 4493 C C . LEU A 1 595 ? 29.117 -18.707 -48.114 1.00 91.31 595 LEU A C 1
ATOM 4495 O O . LEU A 1 595 ? 29.002 -19.668 -48.887 1.00 91.31 595 LEU A O 1
ATOM 4499 N N . ALA A 1 596 ? 29.176 -17.449 -48.549 1.00 87.56 596 ALA A N 1
ATOM 4500 C CA . ALA A 1 596 ? 28.951 -17.060 -49.927 1.00 87.56 596 ALA A CA 1
ATOM 4501 C C . ALA A 1 596 ? 30.055 -16.128 -50.426 1.00 87.56 596 ALA A C 1
ATOM 4503 O O . ALA A 1 596 ? 29.944 -14.914 -50.286 1.00 87.56 596 ALA A O 1
ATOM 4504 N N . SER A 1 597 ? 31.017 -16.714 -51.154 1.00 83.06 597 SER A N 1
ATOM 4505 C CA . SER A 1 597 ? 32.157 -15.990 -51.724 1.00 83.06 597 SER A CA 1
ATOM 4506 C C . SER A 1 597 ? 31.703 -14.706 -52.411 1.00 83.06 597 SER A C 1
ATOM 4508 O O . SER A 1 597 ? 31.010 -14.763 -53.443 1.00 83.06 597 SER A O 1
ATOM 4510 N N . SER A 1 598 ? 32.086 -13.562 -51.854 1.00 68.88 598 SER A N 1
ATOM 4511 C CA . SER A 1 598 ? 31.673 -12.264 -52.355 1.00 68.88 598 SER A CA 1
ATOM 4512 C C . SER A 1 598 ? 32.885 -11.497 -52.877 1.00 68.88 598 SER A C 1
ATOM 4514 O O . SER A 1 598 ? 33.871 -11.259 -52.187 1.00 68.88 598 SER A O 1
ATOM 4516 N N . ASP A 1 599 ? 32.842 -11.084 -54.147 1.00 59.03 599 ASP A N 1
ATOM 4517 C CA . ASP A 1 599 ? 33.808 -10.096 -54.620 1.00 59.03 599 ASP A CA 1
ATOM 4518 C C . ASP A 1 599 ? 33.527 -8.795 -53.857 1.00 59.03 599 ASP A C 1
ATOM 4520 O O . ASP A 1 599 ? 32.424 -8.261 -53.984 1.00 59.03 599 ASP A O 1
ATOM 4524 N N . PHE A 1 600 ? 34.510 -8.328 -53.073 1.00 56.41 600 PHE A N 1
ATOM 4525 C CA . PHE A 1 600 ? 34.594 -7.038 -52.368 1.00 56.41 600 PHE A CA 1
ATOM 4526 C C . PHE A 1 600 ? 33.285 -6.227 -52.405 1.00 56.41 600 PHE A C 1
ATOM 4528 O O . PHE A 1 600 ? 32.998 -5.636 -53.456 1.00 56.41 600 PHE A O 1
ATOM 4535 N N . PRO A 1 601 ? 32.498 -6.117 -51.313 1.00 56.78 601 PRO A N 1
ATOM 4536 C CA . PRO A 1 601 ? 31.307 -5.279 -51.320 1.00 56.78 601 PRO A CA 1
ATOM 4537 C C . PRO A 1 601 ? 31.742 -3.820 -51.497 1.00 56.78 601 PRO A C 1
ATOM 4539 O O . PRO A 1 601 ? 32.010 -3.098 -50.540 1.00 56.78 601 PRO A O 1
ATOM 4542 N N . ALA A 1 602 ? 31.823 -3.369 -52.751 1.00 51.03 602 ALA A N 1
ATOM 4543 C CA . ALA A 1 602 ? 32.358 -2.073 -53.166 1.00 51.03 602 ALA A CA 1
ATOM 4544 C C . ALA A 1 602 ? 31.553 -0.872 -52.633 1.00 51.03 602 ALA A C 1
ATOM 4546 O O . ALA A 1 602 ? 31.873 0.271 -52.944 1.00 51.03 602 ALA A O 1
ATOM 4547 N N . GLY A 1 603 ? 30.512 -1.125 -51.836 1.00 61.69 603 GLY A N 1
ATOM 4548 C CA . GLY A 1 603 ? 29.739 -0.127 -51.109 1.00 61.69 603 GLY A CA 1
ATOM 4549 C C . GLY A 1 603 ? 30.127 0.047 -49.638 1.00 61.69 603 GLY A C 1
ATOM 4550 O O . GLY A 1 603 ? 29.749 1.064 -49.070 1.00 61.69 603 GLY A O 1
ATOM 4551 N N . ASN A 1 604 ? 30.877 -0.881 -49.025 1.00 70.75 604 ASN A N 1
ATOM 4552 C CA . ASN A 1 604 ? 31.123 -0.846 -47.577 1.00 70.75 604 ASN A CA 1
ATOM 4553 C C . ASN A 1 604 ? 32.354 -0.038 -47.172 1.00 70.75 604 ASN A C 1
ATOM 4555 O O . ASN A 1 604 ? 32.441 0.360 -46.019 1.00 70.75 604 ASN A O 1
ATOM 4559 N N . PHE A 1 605 ? 33.280 0.241 -48.090 1.00 83.38 605 PHE A N 1
ATOM 4560 C CA . PHE A 1 605 ? 34.450 1.079 -47.828 1.00 83.38 605 PHE A CA 1
ATOM 4561 C C . PHE A 1 605 ? 34.560 2.172 -48.881 1.00 83.38 605 PHE A C 1
ATOM 4563 O O . PHE A 1 605 ? 34.586 1.894 -50.078 1.00 83.38 605 PHE A O 1
ATOM 4570 N N . SER A 1 606 ? 34.693 3.416 -48.433 1.00 87.25 606 SER A N 1
ATOM 4571 C CA . SER A 1 606 ? 34.974 4.560 -49.296 1.00 87.25 606 SER A CA 1
ATOM 4572 C C . SER A 1 606 ? 36.154 5.351 -48.749 1.00 87.25 606 SER A C 1
ATOM 4574 O O . SER A 1 606 ? 36.160 5.746 -47.583 1.00 87.25 606 SER A O 1
ATOM 4576 N N . LEU A 1 607 ? 37.145 5.593 -49.609 1.00 88.69 607 LEU A N 1
ATOM 4577 C CA . LEU A 1 607 ? 38.241 6.524 -49.360 1.00 88.69 607 LEU A CA 1
ATOM 4578 C C . LEU A 1 607 ? 38.065 7.761 -50.236 1.00 88.69 607 LEU A C 1
ATOM 4580 O O . LEU A 1 607 ? 37.957 7.646 -51.457 1.00 88.69 607 LEU A O 1
ATOM 4584 N N . ALA A 1 608 ? 38.081 8.940 -49.621 1.00 90.56 608 ALA A N 1
ATOM 4585 C CA . ALA A 1 608 ? 37.930 10.205 -50.330 1.00 90.56 608 ALA A CA 1
ATOM 4586 C C . ALA A 1 608 ? 38.765 11.317 -49.692 1.00 90.56 608 ALA A C 1
ATOM 4588 O O . ALA A 1 608 ? 38.943 11.353 -48.474 1.00 90.56 608 ALA A O 1
ATOM 4589 N N . MET A 1 609 ? 39.249 12.244 -50.519 1.00 90.62 609 MET A N 1
ATOM 4590 C CA . MET A 1 609 ? 39.719 13.541 -50.037 1.00 90.62 609 MET A CA 1
ATOM 4591 C C . MET A 1 609 ? 38.500 14.433 -49.804 1.00 90.62 609 MET A C 1
ATOM 4593 O O . MET A 1 609 ? 37.694 14.617 -50.716 1.00 90.62 609 MET A O 1
ATOM 4597 N N . GLU A 1 610 ? 38.350 14.953 -48.589 1.00 93.06 610 GLU A N 1
ATOM 4598 C CA . GLU A 1 610 ? 37.236 15.825 -48.215 1.00 93.06 610 GLU A CA 1
ATOM 4599 C C . GLU A 1 610 ? 37.750 17.114 -47.569 1.00 93.06 610 GLU A C 1
ATOM 4601 O O . GLU A 1 610 ? 38.681 17.097 -46.759 1.00 93.06 610 GLU A O 1
ATOM 4606 N N . GLU A 1 611 ? 37.129 18.239 -47.924 1.00 92.25 611 GLU A N 1
ATOM 4607 C CA . GLU A 1 611 ? 37.405 19.532 -47.301 1.00 92.25 611 GLU A CA 1
ATOM 4608 C C . GLU A 1 611 ? 36.643 19.650 -45.976 1.00 92.25 611 GLU A C 1
ATOM 4610 O O . GLU A 1 611 ? 35.413 19.599 -45.939 1.00 92.25 611 GLU A O 1
ATOM 4615 N N . ILE A 1 612 ? 37.383 19.817 -44.881 1.00 90.62 612 ILE A N 1
ATOM 4616 C CA . ILE A 1 612 ? 36.874 19.958 -43.515 1.00 90.62 612 ILE A CA 1
ATOM 4617 C C . ILE A 1 612 ? 37.622 21.134 -42.882 1.00 90.62 612 ILE A C 1
ATOM 4619 O O . ILE A 1 612 ? 38.852 21.164 -42.883 1.00 90.62 612 ILE A O 1
ATOM 4623 N N . ASP A 1 613 ? 36.893 22.133 -42.383 1.00 89.06 613 ASP A N 1
ATOM 4624 C CA . ASP A 1 613 ? 37.461 23.353 -41.788 1.00 89.06 613 ASP A CA 1
ATOM 4625 C C . ASP A 1 613 ? 38.517 24.055 -42.673 1.00 89.06 613 ASP A C 1
ATOM 4627 O O . ASP A 1 613 ? 39.566 24.498 -42.207 1.00 89.06 613 ASP A O 1
ATOM 4631 N N . SER A 1 614 ? 38.228 24.192 -43.976 1.00 89.81 614 SER A N 1
ATOM 4632 C CA . SER A 1 614 ? 39.113 24.816 -44.985 1.00 89.81 614 SER A CA 1
ATOM 4633 C C . SER A 1 614 ? 40.436 24.074 -45.248 1.00 89.81 614 SER A C 1
ATOM 4635 O O . SER A 1 614 ? 41.364 24.656 -45.814 1.00 89.81 614 SER A O 1
ATOM 4637 N N . SER A 1 615 ? 40.552 22.809 -44.830 1.00 90.44 615 SER A N 1
ATOM 4638 C CA . SER A 1 615 ? 41.698 21.932 -45.105 1.00 90.44 615 SER A CA 1
ATOM 4639 C C . SER A 1 615 ? 41.234 20.602 -45.696 1.00 90.44 615 SER A C 1
ATOM 4641 O O . SER A 1 615 ? 40.157 20.115 -45.369 1.00 90.44 615 SER A O 1
ATOM 4643 N N . GLU A 1 616 ? 42.039 20.000 -46.572 1.00 90.81 616 GLU A N 1
ATOM 4644 C CA . GLU A 1 616 ? 41.689 18.746 -47.247 1.00 90.81 616 GLU A CA 1
ATOM 4645 C C . GLU A 1 616 ? 42.303 17.545 -46.511 1.00 90.81 616 GLU A C 1
ATOM 4647 O O . GLU A 1 616 ? 43.525 17.459 -46.335 1.00 90.81 616 GLU A O 1
ATOM 4652 N N . TYR A 1 617 ? 41.459 16.610 -46.078 1.00 92.06 617 TYR A N 1
ATOM 4653 C CA . TYR A 1 617 ? 41.868 15.412 -45.347 1.00 92.06 617 TYR A CA 1
ATOM 4654 C C . TYR A 1 617 ? 41.480 14.146 -46.102 1.00 92.06 617 TYR A C 1
ATOM 4656 O O . TYR A 1 617 ? 40.419 14.078 -46.719 1.00 92.06 617 TYR A O 1
ATOM 4664 N N . LEU A 1 618 ? 42.318 13.111 -45.998 1.00 91.00 618 LEU A N 1
ATOM 4665 C CA . LEU A 1 618 ? 41.935 11.767 -46.417 1.00 91.00 618 LEU A CA 1
ATOM 4666 C C . LEU A 1 618 ? 40.958 11.194 -45.389 1.00 91.00 618 LEU A C 1
ATOM 4668 O O . LEU A 1 618 ? 41.271 11.120 -44.197 1.00 91.00 618 LEU A O 1
ATOM 4672 N N . THR A 1 619 ? 39.786 10.795 -45.863 1.00 92.19 619 THR A N 1
ATOM 4673 C CA . THR A 1 619 ? 38.705 10.214 -45.069 1.00 92.19 619 THR A CA 1
ATOM 4674 C C . THR A 1 619 ? 38.490 8.754 -45.441 1.00 92.19 619 THR A C 1
ATOM 4676 O O . THR A 1 619 ? 38.661 8.367 -46.598 1.00 92.19 619 THR A O 1
ATOM 4679 N N . LEU A 1 620 ? 38.123 7.950 -44.446 1.00 92.38 620 LEU A N 1
ATOM 4680 C CA . LEU A 1 620 ? 37.673 6.574 -44.596 1.00 92.38 620 LEU A CA 1
ATOM 4681 C C . LEU A 1 620 ? 36.255 6.484 -44.041 1.00 92.38 620 LEU A C 1
ATOM 4683 O O . LEU A 1 620 ? 36.024 6.802 -42.876 1.00 92.38 620 LEU A O 1
ATOM 4687 N N . SER A 1 621 ? 35.324 6.056 -44.884 1.00 91.19 621 SER A N 1
ATOM 4688 C CA . SER A 1 621 ? 33.939 5.765 -44.517 1.00 91.19 621 SER A CA 1
ATOM 4689 C C . SER A 1 621 ? 33.699 4.267 -44.631 1.00 91.19 621 SER A C 1
ATOM 4691 O O . SER A 1 621 ? 34.036 3.676 -45.657 1.00 91.19 621 SER A O 1
ATOM 4693 N N . ILE A 1 622 ? 33.131 3.673 -43.587 1.00 88.69 622 ILE A N 1
ATOM 4694 C CA . ILE A 1 622 ? 32.848 2.244 -43.483 1.00 88.69 622 ILE A CA 1
ATOM 4695 C C . ILE A 1 622 ? 31.355 2.072 -43.222 1.00 88.69 622 ILE A C 1
ATOM 4697 O O . ILE A 1 622 ? 30.880 2.441 -42.146 1.00 88.69 622 ILE A O 1
ATOM 4701 N N . SER A 1 623 ? 30.619 1.524 -44.187 1.00 84.19 623 SER A N 1
ATOM 4702 C CA . SER A 1 623 ? 29.209 1.178 -43.998 1.00 84.19 623 SER A CA 1
ATOM 4703 C C . SER A 1 623 ? 29.085 -0.141 -43.241 1.00 84.19 623 SER A C 1
ATOM 4705 O O . SER A 1 623 ? 29.713 -1.136 -43.599 1.00 84.19 623 SER A O 1
ATOM 4707 N N . ARG A 1 624 ? 28.262 -0.131 -42.193 1.00 79.38 624 ARG A N 1
ATOM 4708 C CA . ARG A 1 624 ? 27.934 -1.277 -41.338 1.00 79.38 624 ARG A CA 1
ATOM 4709 C C . ARG A 1 624 ? 26.458 -1.629 -41.523 1.00 79.38 624 ARG A C 1
ATOM 4711 O O . ARG A 1 624 ? 25.629 -0.731 -41.664 1.00 79.38 624 ARG A O 1
ATOM 4718 N N . ALA A 1 625 ? 26.114 -2.915 -41.495 1.00 63.62 625 ALA A N 1
ATOM 4719 C CA . ALA A 1 625 ? 24.713 -3.345 -41.542 1.00 63.62 625 ALA A CA 1
ATOM 4720 C C . ALA A 1 625 ? 23.956 -3.050 -40.227 1.00 63.62 625 ALA A C 1
ATOM 4722 O O . ALA A 1 625 ? 22.761 -2.763 -40.266 1.00 63.62 625 ALA A O 1
ATOM 4723 N N . ALA A 1 626 ? 24.652 -3.101 -39.083 1.00 73.88 626 ALA A N 1
ATOM 4724 C CA . ALA A 1 626 ? 24.204 -2.677 -37.753 1.00 73.88 626 ALA A CA 1
ATOM 4725 C C . ALA A 1 626 ? 25.408 -2.634 -36.789 1.00 73.88 626 ALA A C 1
ATOM 4727 O O . ALA A 1 626 ? 26.411 -3.312 -37.032 1.00 73.88 626 ALA A O 1
ATOM 4728 N N . LEU A 1 627 ? 25.313 -1.900 -35.672 1.00 75.19 627 LEU A N 1
ATOM 4729 C CA . LEU A 1 627 ? 26.340 -1.954 -34.627 1.00 75.19 627 LEU A CA 1
ATOM 4730 C C . LEU A 1 627 ? 26.284 -3.315 -33.922 1.00 75.19 627 LEU A C 1
ATOM 4732 O O . LEU A 1 627 ? 25.289 -3.644 -33.277 1.00 75.19 627 LEU A O 1
ATOM 4736 N N . ARG A 1 628 ? 27.358 -4.093 -34.047 1.00 85.38 628 ARG A N 1
ATOM 4737 C CA . ARG A 1 628 ? 27.544 -5.368 -33.344 1.00 85.38 628 ARG A CA 1
ATOM 4738 C C . ARG A 1 628 ? 28.144 -5.145 -31.963 1.00 85.38 628 ARG A C 1
ATOM 4740 O O . ARG A 1 628 ? 28.965 -4.247 -31.784 1.00 85.38 628 ARG A O 1
ATOM 4747 N N . THR A 1 629 ? 27.762 -5.987 -31.013 1.00 85.56 629 THR A N 1
ATOM 4748 C CA . THR A 1 629 ? 28.278 -5.963 -29.638 1.00 85.56 629 THR A CA 1
ATOM 4749 C C . THR A 1 629 ? 29.426 -6.957 -29.434 1.00 85.56 629 THR A C 1
ATOM 4751 O O . THR A 1 629 ? 29.520 -7.962 -30.138 1.00 85.56 629 THR A O 1
ATOM 4754 N N . GLY A 1 630 ? 30.314 -6.675 -28.471 1.00 85.94 630 GLY A N 1
ATOM 4755 C CA . GLY A 1 630 ? 31.455 -7.537 -28.126 1.00 85.94 630 GLY A CA 1
ATOM 4756 C C . GLY A 1 630 ? 32.622 -7.490 -29.118 1.00 85.94 630 GLY A C 1
ATOM 4757 O O . GLY A 1 630 ? 33.492 -8.362 -29.073 1.00 85.94 630 GLY A O 1
ATOM 4758 N N . ILE A 1 631 ? 32.623 -6.503 -30.018 1.00 90.62 631 ILE A N 1
ATOM 4759 C CA . ILE A 1 631 ? 33.728 -6.218 -30.927 1.00 90.62 631 ILE A CA 1
ATOM 4760 C C . ILE A 1 631 ? 34.021 -4.718 -30.979 1.00 90.62 631 ILE A C 1
ATOM 4762 O O . ILE A 1 631 ? 33.119 -3.881 -30.900 1.00 90.62 631 ILE A O 1
ATOM 4766 N N . SER A 1 632 ? 35.279 -4.383 -31.237 1.00 89.88 632 SER A N 1
ATOM 4767 C CA . SER A 1 632 ? 35.750 -3.016 -31.428 1.00 89.88 632 SER A CA 1
ATOM 4768 C C . SER A 1 632 ? 36.295 -2.794 -32.835 1.00 89.88 632 SER A C 1
ATOM 4770 O O . SER A 1 632 ? 36.892 -3.673 -33.458 1.00 89.88 632 SER A O 1
ATOM 4772 N N . TYR A 1 633 ? 36.092 -1.574 -33.337 1.00 89.06 633 TYR A N 1
ATOM 4773 C CA . TYR A 1 633 ? 36.561 -1.123 -34.644 1.00 89.06 633 TYR A CA 1
ATOM 4774 C C . TYR A 1 633 ? 37.705 -0.137 -34.441 1.00 89.06 633 TYR A C 1
ATOM 4776 O O . TYR A 1 633 ? 37.537 0.903 -33.805 1.00 89.06 633 TYR A O 1
ATOM 4784 N N . GLN A 1 634 ? 38.863 -0.433 -35.016 1.00 91.12 634 GLN A N 1
ATOM 4785 C CA . GLN A 1 634 ? 40.024 0.442 -34.966 1.00 91.12 634 GLN A CA 1
ATOM 4786 C C . GLN A 1 634 ? 40.530 0.707 -36.378 1.00 91.12 634 GLN A C 1
ATOM 4788 O O . GLN A 1 634 ? 40.847 -0.219 -37.120 1.00 91.12 634 GLN A O 1
ATOM 4793 N N . VAL A 1 635 ? 40.637 1.983 -36.748 1.00 93.12 635 VAL A N 1
ATOM 4794 C CA . VAL A 1 635 ? 41.311 2.366 -37.989 1.00 93.12 635 VAL A CA 1
ATOM 4795 C C . VAL A 1 635 ? 42.796 2.532 -37.702 1.00 93.12 635 VAL A C 1
ATOM 4797 O O . VAL A 1 635 ? 43.193 3.279 -36.806 1.00 93.12 635 VAL A O 1
ATOM 4800 N N . GLU A 1 636 ? 43.612 1.808 -38.457 1.00 94.25 636 GLU A N 1
ATOM 4801 C CA . GLU A 1 636 ? 45.066 1.870 -38.376 1.00 94.25 636 GLU A CA 1
ATOM 4802 C C . GLU A 1 636 ? 45.631 2.556 -39.628 1.00 94.25 636 GLU A C 1
ATOM 4804 O O . GLU A 1 636 ? 45.126 2.377 -40.738 1.00 94.25 636 GLU A O 1
ATOM 4809 N N . VAL A 1 637 ? 46.697 3.335 -39.441 1.00 93.12 637 VAL A N 1
ATOM 4810 C CA . VAL A 1 637 ? 47.382 4.121 -40.470 1.00 93.12 637 VAL A CA 1
ATOM 4811 C C . VAL A 1 637 ? 48.816 3.623 -40.632 1.00 93.12 637 VAL A C 1
ATOM 4813 O O . VAL A 1 637 ? 49.502 3.355 -39.643 1.00 93.12 637 VAL A O 1
ATOM 4816 N N . SER A 1 638 ? 49.284 3.537 -41.876 1.00 92.19 638 SER A N 1
ATOM 4817 C CA . SER A 1 638 ? 50.660 3.163 -42.215 1.00 92.19 638 SER A CA 1
ATOM 4818 C C . SER A 1 638 ? 51.213 3.994 -43.376 1.00 92.19 638 SER A C 1
ATOM 4820 O O . SER A 1 638 ? 50.465 4.449 -44.241 1.00 92.19 638 SER A O 1
ATOM 4822 N N . ASP A 1 639 ? 52.536 4.162 -43.411 1.00 89.00 639 ASP A N 1
ATOM 4823 C CA . ASP A 1 639 ? 53.278 4.738 -44.545 1.00 89.00 639 ASP A CA 1
ATOM 4824 C C . ASP A 1 639 ? 53.884 3.684 -45.474 1.00 89.00 639 ASP A C 1
ATOM 4826 O O . ASP A 1 639 ? 54.214 3.974 -46.624 1.00 89.00 639 ASP A O 1
ATOM 4830 N N . ASN A 1 640 ? 54.056 2.458 -44.981 1.00 89.44 640 ASN A N 1
ATOM 4831 C CA . ASN A 1 640 ? 54.874 1.428 -45.619 1.00 89.44 640 ASN A CA 1
ATOM 4832 C C . ASN A 1 640 ? 54.202 0.048 -45.679 1.00 89.44 640 ASN A C 1
ATOM 4834 O O . ASN A 1 640 ? 54.805 -0.866 -46.228 1.00 89.44 640 ASN A O 1
ATOM 4838 N N . LEU A 1 641 ? 52.972 -0.091 -45.164 1.00 91.00 641 LEU A N 1
ATOM 4839 C CA . LEU A 1 641 ? 52.231 -1.352 -44.986 1.00 91.00 641 LEU A CA 1
ATOM 4840 C C . LEU A 1 641 ? 52.827 -2.315 -43.944 1.00 91.00 641 LEU A C 1
ATOM 4842 O O . LEU A 1 641 ? 52.261 -3.386 -43.721 1.00 91.00 641 LEU A O 1
ATOM 4846 N N . GLU A 1 642 ? 53.914 -1.936 -43.277 1.00 90.75 642 GLU A N 1
ATOM 4847 C CA . GLU A 1 642 ? 54.592 -2.752 -42.265 1.00 90.75 642 GLU A CA 1
ATOM 4848 C C . GLU A 1 642 ? 54.272 -2.238 -40.856 1.00 90.75 642 GLU A C 1
ATOM 4850 O O . GLU A 1 642 ? 53.790 -2.994 -40.012 1.00 90.75 642 GLU A O 1
ATOM 4855 N N . ASP A 1 643 ? 54.461 -0.936 -40.628 1.00 92.25 643 ASP A N 1
ATOM 4856 C CA . ASP A 1 643 ? 54.230 -0.282 -39.343 1.00 92.25 643 ASP A CA 1
ATOM 4857 C C . ASP A 1 643 ? 52.826 0.327 -39.308 1.00 92.25 643 ASP A C 1
ATOM 4859 O O . ASP A 1 643 ? 52.523 1.264 -40.053 1.00 92.25 643 ASP A O 1
ATOM 4863 N N . TRP A 1 644 ? 51.966 -0.201 -38.438 1.00 94.62 644 TRP A N 1
ATOM 4864 C CA . TRP A 1 644 ? 50.576 0.230 -38.289 1.00 94.62 644 TRP A CA 1
ATOM 4865 C C . TRP A 1 644 ? 50.373 0.945 -36.956 1.00 94.62 644 TRP A C 1
ATOM 4867 O O . TRP A 1 644 ? 50.763 0.439 -35.906 1.00 94.62 644 TRP A O 1
ATOM 4877 N N . ASN A 1 645 ? 49.757 2.126 -37.003 1.00 93.69 645 ASN A N 1
ATOM 4878 C CA . ASN A 1 645 ? 49.515 2.973 -35.838 1.00 93.69 645 ASN A CA 1
ATOM 4879 C C . ASN A 1 645 ? 48.036 3.363 -35.734 1.00 93.69 645 ASN A C 1
ATOM 4881 O O . ASN A 1 645 ? 47.374 3.538 -36.753 1.00 93.69 645 ASN A O 1
ATOM 4885 N N . SER A 1 646 ? 47.524 3.546 -34.519 1.00 92.94 646 SER A N 1
ATOM 4886 C CA . SER A 1 646 ? 46.128 3.915 -34.251 1.00 92.94 646 SER A CA 1
ATOM 4887 C C . SER A 1 646 ? 46.004 4.943 -33.126 1.00 92.94 646 SER A C 1
ATOM 4889 O O . SER A 1 646 ? 46.959 5.216 -32.396 1.00 92.94 646 SER A O 1
ATOM 4891 N N . GLY A 1 647 ? 44.802 5.502 -32.973 1.00 90.62 647 GLY A N 1
ATOM 4892 C CA . GLY A 1 647 ? 44.452 6.444 -31.909 1.00 90.62 647 GLY A CA 1
ATOM 4893 C C . GLY A 1 647 ? 44.363 7.891 -32.391 1.00 90.62 647 GLY A C 1
ATOM 4894 O O . GLY A 1 647 ? 44.592 8.193 -33.563 1.00 90.62 647 GLY A O 1
ATOM 4895 N N . GLU A 1 648 ? 44.037 8.798 -31.468 1.00 90.75 648 GLU A N 1
ATOM 4896 C CA . GLU A 1 648 ? 43.711 10.205 -31.769 1.00 90.75 648 GLU A CA 1
ATOM 4897 C C . GLU A 1 648 ? 44.854 10.986 -32.436 1.00 90.75 648 GLU A C 1
ATOM 4899 O O . GLU A 1 648 ? 44.616 11.967 -33.136 1.00 90.75 648 GLU A O 1
ATOM 4904 N N . ALA A 1 649 ? 46.101 10.535 -32.266 1.00 92.50 649 ALA A N 1
ATOM 4905 C CA . ALA A 1 649 ? 47.260 11.123 -32.936 1.00 92.50 649 ALA A CA 1
ATOM 4906 C C . ALA A 1 649 ? 47.290 10.852 -34.453 1.00 92.50 649 ALA A C 1
ATOM 4908 O O . ALA A 1 649 ? 47.979 11.559 -35.182 1.00 92.50 649 ALA A O 1
ATOM 4909 N N . TYR A 1 650 ? 46.563 9.837 -34.929 1.00 92.75 650 TYR A N 1
ATOM 4910 C CA . TYR A 1 650 ? 46.608 9.373 -36.319 1.00 92.75 650 TYR A CA 1
ATOM 4911 C C . TYR A 1 650 ? 45.276 9.555 -37.044 1.00 92.75 650 TYR A C 1
ATOM 4913 O O . TYR A 1 650 ? 45.265 9.851 -38.240 1.00 92.75 650 TYR A O 1
ATOM 4921 N N . THR A 1 651 ? 44.157 9.429 -36.331 1.00 94.06 651 THR A N 1
ATOM 4922 C CA . THR A 1 651 ? 42.811 9.560 -36.898 1.00 94.06 651 THR A CA 1
ATOM 4923 C C . THR A 1 651 ? 41.887 10.362 -35.993 1.00 94.06 651 THR A C 1
ATOM 4925 O O . THR A 1 651 ? 41.964 10.249 -34.774 1.00 94.06 651 THR A O 1
ATOM 4928 N N . VAL A 1 652 ? 40.959 11.104 -36.596 1.00 93.75 652 VAL A N 1
ATOM 4929 C CA . VAL A 1 652 ? 39.889 11.840 -35.909 1.00 93.75 652 VAL A CA 1
ATOM 4930 C C . VAL A 1 652 ? 38.539 11.293 -36.369 1.00 93.75 652 VAL A C 1
ATOM 4932 O O . VAL A 1 652 ? 38.293 11.193 -37.574 1.00 93.75 652 VAL A O 1
ATOM 4935 N N . GLY A 1 653 ? 37.671 10.943 -35.417 1.00 92.62 653 GLY A N 1
ATOM 4936 C CA . GLY A 1 653 ? 36.303 10.501 -35.691 1.00 92.62 653 GLY A CA 1
ATOM 4937 C C . GLY A 1 653 ? 35.442 11.643 -36.227 1.00 92.62 653 GLY A C 1
ATOM 4938 O O . GLY A 1 653 ? 35.426 12.731 -35.655 1.00 92.62 653 GLY A O 1
ATOM 4939 N N . LEU A 1 654 ? 34.750 11.395 -37.337 1.00 93.44 654 LEU A N 1
ATOM 4940 C CA . LEU A 1 654 ? 33.778 12.312 -37.934 1.00 93.44 654 LEU A CA 1
ATOM 4941 C C . LEU A 1 654 ? 32.344 11.837 -37.683 1.00 93.44 654 LEU A C 1
ATOM 4943 O O . LEU A 1 654 ? 31.473 12.654 -37.407 1.00 93.44 654 LEU A O 1
ATOM 4947 N N . GLU A 1 655 ? 32.116 10.526 -37.755 1.00 92.25 655 GLU A N 1
ATOM 4948 C CA . GLU A 1 655 ? 30.847 9.883 -37.419 1.00 92.25 655 GLU A CA 1
ATOM 4949 C C . GLU A 1 655 ? 31.112 8.469 -36.893 1.00 92.25 655 GLU A C 1
ATOM 4951 O O . GLU A 1 655 ? 31.947 7.752 -37.443 1.00 92.25 655 GLU A O 1
ATOM 4956 N N . ASP A 1 656 ? 30.404 8.068 -35.842 1.00 90.25 656 ASP A N 1
ATOM 4957 C CA . ASP A 1 656 ? 30.359 6.685 -35.366 1.00 90.25 656 ASP A CA 1
ATOM 4958 C C . ASP A 1 656 ? 28.908 6.369 -35.000 1.00 90.25 656 ASP A C 1
ATOM 4960 O O . ASP A 1 656 ? 28.435 6.665 -33.902 1.00 90.25 656 ASP A O 1
ATOM 4964 N N . SER A 1 657 ? 28.164 5.895 -35.995 1.00 88.19 657 SER A N 1
ATOM 4965 C CA . SER A 1 657 ? 26.749 5.550 -35.899 1.00 88.19 657 SER A CA 1
ATOM 4966 C C . SER A 1 657 ? 26.541 4.051 -36.129 1.00 88.19 657 SER A C 1
ATOM 4968 O O . SER A 1 657 ? 27.465 3.313 -36.488 1.00 88.19 657 SER A O 1
ATOM 4970 N N . GLU A 1 658 ? 25.303 3.581 -35.944 1.00 82.81 658 GLU A N 1
ATOM 4971 C CA . GLU A 1 658 ? 24.958 2.163 -36.125 1.00 82.81 658 GLU A CA 1
ATOM 4972 C C . GLU A 1 658 ? 25.266 1.629 -37.526 1.00 82.81 658 GLU A C 1
ATOM 4974 O O . GLU A 1 658 ? 25.484 0.432 -37.700 1.00 82.81 658 GLU A O 1
ATOM 4979 N N . THR A 1 659 ? 25.295 2.514 -38.523 1.00 86.12 659 THR A N 1
ATOM 4980 C CA . THR A 1 659 ? 25.445 2.137 -39.933 1.00 86.12 659 THR A CA 1
ATOM 4981 C C . THR A 1 659 ? 26.676 2.743 -40.598 1.00 86.12 659 THR A C 1
ATOM 4983 O O . THR A 1 659 ? 26.987 2.380 -41.733 1.00 86.12 659 THR A O 1
ATOM 4986 N N . LEU A 1 660 ? 27.408 3.635 -39.921 1.00 88.44 660 LEU A N 1
ATOM 4987 C CA . LEU A 1 660 ? 28.552 4.324 -40.509 1.00 88.44 660 LEU A CA 1
ATOM 4988 C C . LEU A 1 660 ? 29.641 4.619 -39.475 1.00 88.44 660 LEU A C 1
ATOM 4990 O O . LEU A 1 660 ? 29.413 5.322 -38.496 1.00 88.44 660 LEU A O 1
ATOM 4994 N N . LEU A 1 661 ? 30.857 4.153 -39.758 1.00 90.81 661 LEU A N 1
ATOM 4995 C CA . LEU A 1 661 ? 32.078 4.680 -39.154 1.00 90.81 661 LEU A CA 1
ATOM 4996 C C . LEU A 1 661 ? 32.797 5.545 -40.175 1.00 90.81 661 LEU A C 1
ATOM 4998 O O . LEU A 1 661 ? 33.279 5.048 -41.192 1.00 90.81 661 LEU A O 1
ATOM 5002 N N . LYS A 1 662 ? 32.901 6.837 -39.890 1.00 93.50 662 LYS A N 1
ATOM 5003 C CA . LYS A 1 662 ? 33.635 7.789 -40.710 1.00 93.50 662 LYS A CA 1
ATOM 5004 C C . LYS A 1 662 ? 34.747 8.424 -39.898 1.00 93.50 662 LYS A C 1
ATOM 5006 O O . LYS A 1 662 ? 34.506 9.071 -38.881 1.00 93.50 662 LYS A O 1
ATOM 5011 N N . VAL A 1 663 ? 35.974 8.284 -40.381 1.00 95.06 663 VAL A N 1
ATOM 5012 C CA . VAL A 1 663 ? 37.163 8.898 -39.785 1.00 95.06 663 VAL A CA 1
ATOM 5013 C C . VAL A 1 663 ? 37.931 9.690 -40.832 1.00 95.06 663 VAL A C 1
ATOM 5015 O O . VAL A 1 663 ? 37.846 9.418 -42.029 1.00 95.06 663 VAL A O 1
ATOM 5018 N N . ARG A 1 664 ? 38.731 10.650 -40.378 1.00 93.69 664 ARG A N 1
ATOM 5019 C CA . ARG A 1 664 ? 39.768 11.294 -41.189 1.00 93.69 664 ARG A CA 1
ATOM 5020 C C . ARG A 1 664 ? 41.145 11.068 -40.597 1.00 93.69 664 ARG A C 1
ATOM 5022 O O . ARG A 1 664 ? 41.260 10.821 -39.399 1.00 93.69 664 ARG A O 1
ATOM 5029 N N . LEU A 1 665 ? 42.189 11.235 -41.403 1.00 93.00 665 LEU A N 1
ATOM 5030 C CA . LEU A 1 665 ? 43.538 11.411 -40.867 1.00 93.00 665 LEU A CA 1
ATOM 5031 C C . LEU A 1 665 ? 43.594 12.641 -39.946 1.00 93.00 665 LEU A C 1
ATOM 5033 O O . LEU A 1 665 ? 42.956 13.668 -40.208 1.00 93.00 665 LEU A O 1
ATOM 5037 N N . ALA A 1 666 ? 44.368 12.533 -38.865 1.00 91.69 666 ALA A N 1
ATOM 5038 C CA . ALA A 1 666 ? 44.585 13.636 -37.931 1.00 91.69 666 ALA A CA 1
ATOM 5039 C C . ALA A 1 666 ? 45.275 14.828 -38.618 1.00 91.69 666 ALA A C 1
ATOM 5041 O O . ALA A 1 666 ? 44.886 15.980 -38.409 1.00 91.69 666 ALA A O 1
ATOM 5042 N N . GLU A 1 667 ? 46.223 14.537 -39.513 1.00 89.56 667 GLU A N 1
ATOM 5043 C CA . GLU A 1 667 ? 46.941 15.511 -40.336 1.00 89.56 667 GLU A CA 1
ATOM 5044 C C . GLU A 1 667 ? 46.519 15.442 -41.813 1.00 89.56 667 GLU A C 1
ATOM 5046 O O . GLU A 1 667 ? 46.069 14.410 -42.313 1.00 89.56 667 GLU A O 1
ATOM 5051 N N . THR A 1 668 ? 46.681 16.555 -42.534 1.00 86.81 668 THR A N 1
ATOM 5052 C CA . THR A 1 668 ? 46.532 16.579 -44.002 1.00 86.81 668 THR A CA 1
ATOM 5053 C C . THR A 1 668 ? 47.651 15.767 -44.667 1.00 86.81 668 THR A C 1
ATOM 5055 O O . THR A 1 668 ? 48.730 15.629 -44.093 1.00 86.81 668 THR A O 1
ATOM 5058 N N . LEU A 1 669 ? 47.453 15.287 -45.902 1.00 77.50 669 LEU A N 1
ATOM 5059 C CA . LEU A 1 669 ? 48.477 14.496 -46.611 1.00 77.50 669 LEU A CA 1
ATOM 5060 C C . LEU A 1 669 ? 49.789 15.264 -46.870 1.00 77.50 669 LEU A C 1
ATOM 5062 O O . LEU A 1 669 ? 50.843 14.641 -47.002 1.00 77.50 669 LEU A O 1
ATOM 5066 N N . GLY A 1 670 ? 49.752 16.600 -46.906 1.00 76.25 670 GLY A N 1
ATOM 5067 C CA . GLY A 1 670 ? 50.947 17.440 -47.022 1.00 76.25 670 GLY A CA 1
ATOM 5068 C C . GLY A 1 670 ? 51.862 17.032 -48.186 1.00 76.25 670 GLY A C 1
ATOM 5069 O O . GLY A 1 670 ? 51.442 17.038 -49.340 1.00 76.25 670 GLY A O 1
ATOM 5070 N N . THR A 1 671 ? 53.123 16.696 -47.878 1.00 68.88 671 THR A N 1
ATOM 5071 C CA . THR A 1 671 ? 54.145 16.223 -48.839 1.00 68.88 671 THR A CA 1
ATOM 5072 C C . THR A 1 671 ? 54.397 14.710 -48.771 1.00 68.88 671 THR A C 1
ATOM 5074 O O . THR A 1 671 ? 55.448 14.254 -49.216 1.00 68.88 671 THR A O 1
ATOM 5077 N N . VAL A 1 672 ? 53.514 13.933 -48.136 1.00 71.69 672 VAL A N 1
ATOM 5078 C CA . VAL A 1 672 ? 53.681 12.478 -48.010 1.00 71.69 672 VAL A CA 1
ATOM 5079 C C . VAL A 1 672 ? 53.264 11.805 -49.320 1.00 71.69 672 VAL A C 1
ATOM 5081 O O . VAL A 1 672 ? 52.144 12.000 -49.785 1.00 71.69 672 VAL A O 1
ATOM 5084 N N . ASP A 1 673 ? 54.150 10.991 -49.905 1.00 73.75 673 ASP A N 1
ATOM 5085 C CA . ASP A 1 673 ? 53.914 10.361 -51.214 1.00 73.75 673 ASP A CA 1
ATOM 5086 C C . ASP A 1 673 ? 52.774 9.324 -51.191 1.00 73.75 673 ASP A C 1
ATOM 5088 O O . ASP A 1 673 ? 52.073 9.160 -52.192 1.00 73.75 673 ASP A O 1
ATOM 5092 N N . LYS A 1 674 ? 52.601 8.591 -50.077 1.00 82.38 674 LYS A N 1
ATOM 5093 C CA . LYS A 1 674 ? 51.554 7.569 -49.882 1.00 82.38 674 LYS A CA 1
ATOM 5094 C C . LYS A 1 674 ? 51.176 7.429 -48.408 1.00 82.38 674 LYS A C 1
ATOM 5096 O O . LYS A 1 674 ? 52.045 7.485 -47.550 1.00 82.38 674 LYS A O 1
ATOM 5101 N N . ARG A 1 675 ? 49.895 7.168 -48.142 1.00 87.06 675 ARG A N 1
ATOM 5102 C CA . ARG A 1 675 ? 49.347 6.776 -46.834 1.00 87.06 675 ARG A CA 1
ATOM 5103 C C . ARG A 1 675 ? 48.374 5.620 -47.040 1.00 87.06 675 ARG A C 1
ATOM 5105 O O . ARG A 1 675 ? 47.649 5.602 -48.034 1.00 87.06 675 ARG A O 1
ATOM 5112 N N . PHE A 1 676 ? 48.346 4.686 -46.100 1.00 88.44 676 PHE A N 1
ATOM 5113 C CA . PHE A 1 676 ? 47.458 3.528 -46.104 1.00 88.44 676 PHE A CA 1
ATOM 5114 C C . PHE A 1 676 ? 46.583 3.555 -44.858 1.00 88.44 676 PHE A C 1
ATOM 5116 O O . PHE A 1 676 ? 47.067 3.878 -43.774 1.00 88.44 676 PHE A O 1
ATOM 5123 N N . LEU A 1 677 ? 45.310 3.205 -45.019 1.00 89.25 677 LEU A N 1
ATOM 5124 C CA . LEU A 1 677 ? 44.378 2.998 -43.919 1.00 89.25 677 LEU A CA 1
ATOM 5125 C C . LEU A 1 677 ? 43.836 1.576 -44.009 1.00 89.25 677 LEU A C 1
ATOM 5127 O O . LEU A 1 677 ? 43.579 1.086 -45.110 1.00 89.25 677 LEU A O 1
ATOM 5131 N N . ARG A 1 678 ? 43.636 0.931 -42.862 1.00 88.00 678 ARG A N 1
ATOM 5132 C CA . ARG A 1 678 ? 42.888 -0.325 -42.770 1.00 88.00 678 ARG A CA 1
ATOM 5133 C C . ARG A 1 678 ? 41.943 -0.298 -41.584 1.00 88.00 678 ARG A C 1
ATOM 5135 O O . ARG A 1 678 ? 42.207 0.386 -40.595 1.00 88.00 678 ARG A O 1
ATOM 5142 N N . LEU A 1 679 ? 40.875 -1.078 -41.684 1.00 88.50 679 LEU A N 1
ATOM 5143 C CA . LEU A 1 679 ? 40.053 -1.427 -40.539 1.00 88.50 679 LEU A CA 1
ATOM 5144 C C . LEU A 1 679 ? 40.642 -2.670 -39.871 1.00 88.50 679 LEU A C 1
ATOM 5146 O O . LEU A 1 679 ? 40.936 -3.658 -40.538 1.00 88.50 679 LEU A O 1
ATOM 5150 N N . LYS A 1 680 ? 40.775 -2.615 -38.554 1.00 89.75 680 LYS A N 1
ATOM 5151 C CA . LYS A 1 680 ? 41.024 -3.759 -37.691 1.00 89.75 680 LYS A CA 1
ATOM 5152 C C . LYS A 1 680 ? 39.816 -3.947 -36.790 1.00 89.75 680 LYS A C 1
ATOM 5154 O O . LYS A 1 680 ? 39.360 -2.989 -36.166 1.00 89.75 680 LYS A O 1
ATOM 5159 N N . VAL A 1 681 ? 39.327 -5.178 -36.732 1.00 90.62 681 VAL A N 1
ATOM 5160 C CA . VAL A 1 681 ? 38.278 -5.591 -35.803 1.00 90.62 681 VAL A CA 1
ATOM 5161 C C . VAL A 1 681 ? 38.911 -6.489 -34.750 1.00 90.62 681 VAL A C 1
ATOM 5163 O O . VAL A 1 681 ? 39.772 -7.305 -35.074 1.00 90.62 681 VAL A O 1
ATOM 5166 N N . ALA A 1 682 ? 38.526 -6.306 -33.494 1.00 91.50 682 ALA A N 1
ATOM 5167 C CA . ALA A 1 682 ? 38.956 -7.146 -32.384 1.00 91.50 682 ALA A CA 1
ATOM 5168 C C . ALA A 1 682 ? 37.749 -7.538 -31.531 1.00 91.50 682 ALA A C 1
ATOM 5170 O O . ALA A 1 682 ? 36.783 -6.785 -31.462 1.00 91.50 682 ALA A O 1
ATOM 5171 N N . VAL A 1 683 ? 37.814 -8.706 -30.895 1.00 92.00 683 VAL A N 1
ATOM 5172 C CA . VAL A 1 683 ? 36.859 -9.114 -29.854 1.00 92.00 683 VAL A CA 1
ATOM 5173 C C . VAL A 1 683 ? 37.224 -8.396 -28.550 1.00 92.00 683 VAL A C 1
ATOM 5175 O O . VAL A 1 683 ? 38.414 -8.297 -28.234 1.00 92.00 683 VAL A O 1
ATOM 5178 N N . ASP A 1 684 ? 36.217 -7.884 -27.838 1.00 84.81 684 ASP A N 1
ATOM 5179 C CA . ASP A 1 684 ? 36.376 -7.104 -26.596 1.00 84.81 684 ASP A CA 1
ATOM 5180 C C . ASP A 1 684 ? 36.710 -7.939 -25.344 1.00 84.81 684 ASP A C 1
ATOM 5182 O O . ASP A 1 684 ? 36.330 -9.137 -25.276 1.00 84.81 684 ASP A O 1
#

Nearest PDB structures (foldseek):
  2rb8-assembly1_A  TM=8.791E-01  e=1.477E-06  Homo sapiens
  7t87-assembly1_C  TM=8.583E-01  e=2.714E-06  synthetic construct
  1ten-assembly1_A  TM=8.590E-01  e=4.225E-06  Homo sapiens
  4lxo-assembly2_B  TM=4.818E-01  e=1.002E-06  Homo sapiens
  6xay-assembly3_C  TM=4.783E-01  e=5.764E-07  Homo sapiens

Organism: NCBI:txid454144

Foldseek 3Di:
DPCPDPPDLQWAFPDDDDDDDDDQPVQCVLQALVVCCVVCVVLQQPPAEEEEEAEAHDVVPGAGDADPVLAPDDQVQEFEADPVAAPPGDGPTDDPVNHDPLNNLLCNCQEHCPRHLRPHHSHYYYYYHVRCVNRPLVVLNADRHQEYFYLIASHDPDADDVVVLLVQLQSLLQSCVVHLHEYQYEQAQDDARGRVLPHQRHAYEDEDPGHGHLDADPLRATDHQAYGYDHTSSNRRSNLRSLLSSQLVCLVVVLQHPPCSVVSNRSQQSSFLQSLLADADPPADDDPQHQAGRRGNSHYNHSSSSSVLSNLHAWFFQDKDFAAFPDDPQDDLDGDDAGPGQGYKHKDKFFQDDDVNGTGKIKGKHKDFADQDPPWFKKKKKKKFFGDHRPDSARFWKKKFKAQNVVSDTPDIHGHRGHRMHIDIDTRHHGGMMMIMIIGGPPSDPDRMTIMMMTMHIDIAWAWWADWEWAADAQQKIKIFTHDDGDQFQWKWKWKDLDQPDDTDTPDTGGPPDGMDMRRGGHGQTKMKMWMWGDRPPHTHDTDIYIDTHHANLLRVLCVQPVGSDLDDCSNQQHQNCPLRDGNVNCSFQVHRSNDNDNPPPPQWDWDFDQDPNATWTKIKGFHPFHHPQKDKWKWKDLPVPDTDTDLQFKDWPDDHGTMTMITGNDHCPPRPDMDIDIDMDGD